Protein AF-A0AAD9DB39-F1 (afdb_monomer)

Sequence (561 aa):
MDPPPTEVAAPPEQRRRRRGGASSVELTLIFTFLFVILSLLKLEPLARNSVEVDNNKKSSIDLPQTNQLDSDIVTASASCIDVIESMKPSSRIMWPQGAQQTPEAISEIVKSMVKGDYVEVDSGNDCNQVGSASLAAAIIQRTVQKDALCNPQKRAIWLVLENEVCMNEVRKRFGENNFAILDETNPAAAMDKEDVDVPIFLLKGMKKTSLADSKIRDIADVSPHMRAMEVFFTDATNNSFISHFCGTCPFESTSFDCNARVEYLKKSYATSDKEAVKDLLSKGFCVHPQFNLHQHDRKNSTDGSGTLFQKNDTRVRVPKVFRKQEIVPIIDPKVTKSWEQLNEWHSETVRKYFGHVGTNPYQTYRYIEAVQHIIQHKQQQEQNEVRVNVCETGFNGGHSAMLFLSFLDLENGIKVYYYGWDLKEVGSSLPTAEKMEEKFGDHFHIVWGDSKETLKNARETMNGQTCDLIVVDGEHTRNGVVNDLQNLLKVAEKGAIVFGDDCAPYKRTVPKSEEMLDGWNSFVKTGDLVSVAMYRNPDLGSPGFVEGIVPESNGEYTLGL

Radius of gyration: 35.25 Å; Cα contacts (8 Å, |Δi|>4): 687; chains: 1; bounding box: 92×78×102 Å

Nearest PDB structures (foldseek):
  5k0g-assembly2_B  TM=6.017E-01  e=1.584E-06  Rattus norvegicus
  3sso-assembly1_D  TM=5.718E-01  e=7.472E-06  Micromonospora griseorubida
  8iaa-assembly1_B  TM=5.226E-01  e=3.750E-06  Saccharopolyspora spinosa
  8ia9-assembly1_A-2  TM=5.273E-01  e=5.606E-06  Saccharopolyspora spinosa
  8ia9-assembly1_B-2  TM=5.416E-01  e=1.253E-05  Saccharopolyspora spinosa

Secondary structure (DSSP, 8-state):
-PPPPPPPPPPPP--PPPP--THHHHHHHHHHHHHHHHHH---------------------PPPPP---SSHHHHHHHHHHHHHHT----TT----TT----HHHHHHHHHHHEETTEE-----S-HHHHHHHHHHHHHHHHHHHHSTTT-SS---EEEEES-HHHHHHHHHHHHHTT--EE-TT-STTTTT-TT-SS-EEEEES--GGG--HHHHHHHHT--TTTHHHHTTS-SSTTTTGGGGB-TTSBSTTSSSBHHHHHHHHHHHH---HHHHHHHHHHTT-SB-GGG-HHHHGGGG---TT--S-EEETTEEE--HHHIIIIIGGGS-HHHHHHHHHHHHHHHHH-------GGG-HHHHHHHHHHHHHHHHHHHHTT-SSEEEEEEEE--TTSHHHHHHHTT-BGGGTEEEEEEEEE-S-STTHHHHHHHHHHHHGGGEEEEES-HHHHGGGHHHHTTT--EEEEEE-S--SHHHHHHHHHHHGGGEEEEEEEEETT-S--TTTSTTHHHHHHHHHHHHHHTSSEEEEEEE-TTSSS-EEEEEE--S-SS------

InterPro domains:
  IPR029063 S-adenosyl-L-methionine-dependent methyltransferase superfamily [G3DSA:3.40.50.150] (348-536)

Solvent-accessible surface area (backbone atoms only — not comparable to full-atom values): 33456 Å² total; per-residue (Å²): 135,82,81,84,84,83,84,82,81,82,83,85,84,85,82,80,81,80,87,79,77,85,64,66,62,58,53,53,50,53,54,53,53,53,52,52,53,57,67,70,57,79,75,83,83,84,89,88,81,92,86,81,89,86,84,89,82,92,77,91,80,86,84,81,83,92,85,86,86,75,68,72,72,55,56,67,58,49,59,64,48,53,60,62,73,66,65,69,89,59,97,82,68,85,72,72,94,82,70,94,65,55,73,66,56,52,49,54,50,48,62,72,23,52,59,90,78,35,48,57,70,90,66,72,97,56,35,68,59,51,26,52,51,54,50,51,51,52,51,53,51,55,53,46,56,68,36,79,88,74,41,91,70,92,67,60,43,49,40,63,37,69,43,71,71,32,47,50,43,32,49,50,54,35,52,77,67,75,46,56,74,46,61,81,90,53,67,73,80,57,73,77,47,92,86,64,90,55,56,31,37,61,43,79,59,69,59,81,93,75,58,53,78,66,53,57,46,58,62,71,61,76,42,85,80,51,63,83,67,49,87,78,69,85,85,74,66,99,61,57,72,60,73,46,56,23,46,82,36,55,38,80,84,45,96,45,28,26,45,58,49,31,53,47,37,25,72,76,64,74,38,52,72,67,54,32,49,48,54,37,48,75,72,67,37,35,55,42,70,88,77,48,62,82,67,64,79,59,81,79,66,85,66,90,75,64,82,63,74,55,74,58,93,60,37,42,40,70,42,72,64,48,39,61,71,59,42,50,79,66,50,57,67,54,38,56,54,40,47,54,53,48,51,53,53,48,68,77,63,69,41,65,67,79,86,54,51,85,81,36,52,62,61,42,45,52,54,51,52,52,52,52,49,52,47,53,55,39,46,73,70,71,40,86,56,33,78,43,32,36,34,34,33,40,44,49,62,37,55,61,61,42,44,57,51,42,62,47,34,71,93,78,31,27,44,39,32,42,42,31,30,24,71,65,78,40,62,26,23,58,67,45,48,54,53,40,36,72,74,48,40,96,32,45,43,76,46,81,36,57,58,87,62,54,39,79,45,45,46,67,78,47,74,70,51,53,24,46,32,38,38,45,51,51,56,48,42,33,67,43,35,39,49,50,51,64,40,51,60,75,35,40,35,69,58,16,40,35,35,34,53,41,27,20,88,39,84,86,65,36,79,46,14,51,32,24,35,52,22,53,49,53,37,43,72,73,58,67,25,46,77,72,45,36,35,38,30,94,90,52,68,56,31,18,30,31,37,29,31,30,56,82,58,100,62,79,83,72,77,82,121

Foldseek 3Di:
DDDDDDDDDDDDDDDDDDDDDPPPVVVVVVVVVVVVVVVVPDDDDDDDDDDDDDDDDDDDDDDDDDDDDPPPVVVLVVVLVVVLVPDDDDPPDDDDPPDPDDSVRLVVQLVVQDDPQEGEDDDPDDLLVVLVNVVVNVVSVLVQCVPPSNDVDAGAYEYEDADPVSVVSNVVSCVVVVAAEDEPPDPPVPVPPPPHRHYYYYHYRDDPVRDDVVVVVVSVPPDPVCVVPPVVDDDDDLPPLLVQAQQQCDWQPDPHGLVNQLVVCCVLVVDDSSVSSVVCVVVVTRGDVVVVVVVVVPPPDPPPPDPDWDRDRQETEHDPCCLVPPQVVPQDPLLVVLVVVLVVLCVVQVFDFDDACVVVSVSLSVLVVLLVSQQSSVVVVVPQAREAEEEEEDCGSVSSVSSQCSQDDVVSRYAAAYEYEYQCPTSNRVSNLVVCCVVPPRRYHYDHDQCLPVLQCVCVSVVNAAHLEYEYPHDLALVSLLSNCVSNLVRHDAFRKYKYWLCDPDCPQDHNSVRNVVSVVVCCVVVQKPWDGWYAYPPDSRRTMTMITGHNDPDDPPPPD

Mean predicted aligned error: 19.61 Å

Structure (mmCIF, N/CA/C/O backbone):
data_AF-A0AAD9DB39-F1
#
_entry.id   AF-A0AAD9DB39-F1
#
loop_
_atom_site.group_PDB
_atom_site.id
_atom_site.type_symbol
_atom_site.label_atom_id
_atom_site.label_alt_id
_atom_site.label_comp_id
_atom_site.label_asym_id
_atom_site.label_entity_id
_atom_site.label_seq_id
_atom_site.pdbx_PDB_ins_code
_atom_site.Cartn_x
_atom_site.Cartn_y
_atom_site.Cartn_z
_atom_site.occupancy
_atom_site.B_iso_or_equiv
_atom_site.auth_seq_id
_atom_site.auth_comp_id
_atom_site.auth_asym_id
_atom_site.auth_atom_id
_atom_site.pdbx_PDB_model_num
ATOM 1 N N . MET A 1 1 ? 47.775 44.171 45.121 1.00 50.00 1 MET A N 1
ATOM 2 C CA . MET A 1 1 ? 47.700 43.030 46.053 1.00 50.00 1 MET A CA 1
ATOM 3 C C . MET A 1 1 ? 47.135 41.889 45.246 1.00 50.00 1 MET A C 1
ATOM 5 O O . MET A 1 1 ? 45.969 41.955 44.879 1.00 50.00 1 MET A O 1
ATOM 9 N N . ASP A 1 2 ? 47.993 40.952 44.863 1.00 47.84 2 ASP A N 1
ATOM 10 C CA . ASP A 1 2 ? 47.603 39.817 44.030 1.00 47.84 2 ASP A CA 1
ATOM 11 C C . ASP A 1 2 ? 46.766 38.820 44.846 1.00 47.84 2 ASP A C 1
ATOM 13 O O . ASP A 1 2 ? 47.039 38.634 46.039 1.00 47.84 2 ASP A O 1
ATOM 17 N N . PRO A 1 3 ? 45.725 38.211 44.252 1.00 62.72 3 PRO A N 1
ATOM 18 C CA . PRO A 1 3 ? 44.887 37.246 44.946 1.00 62.72 3 PRO A CA 1
ATOM 19 C C . PRO A 1 3 ? 45.647 35.932 45.212 1.00 62.72 3 PRO A C 1
ATOM 21 O O . PRO A 1 3 ? 46.508 35.542 44.419 1.00 62.72 3 PRO A O 1
ATOM 24 N N . PRO A 1 4 ? 45.336 35.239 46.323 1.00 61.50 4 PRO A N 1
ATOM 25 C CA . PRO A 1 4 ? 46.019 34.011 46.706 1.00 61.50 4 PRO A CA 1
ATOM 26 C C . PRO A 1 4 ? 45.684 32.850 45.751 1.00 61.50 4 PRO A C 1
ATOM 28 O O . PRO A 1 4 ? 44.607 32.836 45.149 1.00 61.50 4 PRO A O 1
ATOM 31 N N . PRO A 1 5 ? 46.592 31.868 45.612 1.00 58.91 5 PRO A N 1
ATOM 32 C CA . PRO A 1 5 ? 46.453 30.782 44.654 1.00 58.91 5 PRO A CA 1
ATOM 33 C C . PRO A 1 5 ? 45.401 29.758 45.093 1.00 58.91 5 PRO A C 1
ATOM 35 O O . PRO A 1 5 ? 45.331 29.361 46.255 1.00 58.91 5 PRO A O 1
ATOM 38 N N . THR A 1 6 ? 44.603 29.321 44.121 1.00 64.56 6 THR A N 1
ATOM 39 C CA . THR A 1 6 ? 43.527 28.339 44.263 1.00 64.56 6 THR A CA 1
ATOM 40 C C . THR A 1 6 ? 44.079 26.937 44.532 1.00 64.56 6 THR A C 1
ATOM 42 O O . THR A 1 6 ? 44.935 26.436 43.804 1.00 64.56 6 THR A O 1
ATOM 45 N N . GLU A 1 7 ? 43.555 26.303 45.577 1.00 59.66 7 GLU A N 1
ATOM 46 C CA . GLU A 1 7 ? 43.880 24.952 46.032 1.00 59.66 7 GLU A CA 1
ATOM 47 C C . GLU A 1 7 ? 43.342 23.896 45.042 1.00 59.66 7 GLU A C 1
ATOM 49 O O . GLU A 1 7 ? 42.161 23.896 44.687 1.00 59.66 7 GLU A O 1
ATOM 54 N N . VAL A 1 8 ? 44.213 23.005 44.557 1.00 60.16 8 VAL A N 1
ATOM 55 C CA . VAL A 1 8 ? 43.865 21.929 43.614 1.00 60.16 8 VAL A CA 1
ATOM 56 C C . VAL A 1 8 ? 43.355 20.717 44.396 1.00 60.16 8 VAL A C 1
ATOM 58 O O . VAL A 1 8 ? 44.085 20.134 45.195 1.00 60.16 8 VAL A O 1
ATOM 61 N N . ALA A 1 9 ? 42.103 20.325 44.150 1.00 60.00 9 ALA A N 1
ATOM 62 C CA . ALA A 1 9 ? 41.470 19.167 44.775 1.00 60.00 9 ALA A CA 1
ATOM 63 C C . ALA A 1 9 ? 42.093 17.834 44.312 1.00 60.00 9 ALA A C 1
ATOM 65 O O . ALA A 1 9 ? 42.340 17.619 43.124 1.00 60.00 9 ALA A O 1
ATOM 66 N N . ALA A 1 10 ? 42.315 16.923 45.264 1.00 62.84 10 ALA A N 1
ATOM 67 C CA . ALA A 1 10 ? 42.833 15.577 45.027 1.00 62.84 10 ALA A CA 1
ATOM 68 C C . ALA A 1 10 ? 41.804 14.663 44.315 1.00 62.84 10 ALA A C 1
ATOM 70 O O . ALA A 1 10 ? 40.597 14.819 44.519 1.00 62.84 10 ALA A O 1
ATOM 71 N N . PRO A 1 11 ? 42.253 13.687 43.501 1.00 58.84 11 PRO A N 1
ATOM 72 C CA . PRO A 1 11 ? 41.365 12.804 42.747 1.00 58.84 11 PRO A CA 1
ATOM 73 C C . PRO A 1 11 ? 40.706 11.726 43.634 1.00 58.84 11 PRO A C 1
ATOM 75 O O . PRO A 1 11 ? 41.277 11.326 44.651 1.00 58.84 11 PRO A O 1
ATOM 78 N N . PRO A 1 12 ? 39.517 11.221 43.249 1.00 54.69 12 PRO A N 1
ATOM 79 C CA . PRO A 1 12 ? 38.734 10.314 44.078 1.00 54.69 12 PRO A CA 1
ATOM 80 C C . PRO A 1 12 ? 39.290 8.883 44.121 1.00 54.69 12 PRO A C 1
ATOM 82 O O . PRO A 1 12 ? 39.853 8.355 43.161 1.00 54.69 12 PRO A O 1
ATOM 85 N N . GLU A 1 13 ? 39.062 8.248 45.268 1.00 51.34 13 GLU A N 1
ATOM 86 C CA . GLU A 1 13 ? 39.543 6.927 45.666 1.00 51.34 13 GLU A CA 1
ATOM 87 C C . GLU A 1 13 ? 38.902 5.782 44.846 1.00 51.34 13 GLU A C 1
ATOM 89 O O . GLU A 1 13 ? 37.679 5.684 44.703 1.00 51.34 13 GLU A O 1
ATOM 94 N N . GLN A 1 14 ? 39.727 4.877 44.306 1.00 49.78 14 GLN A N 1
ATOM 95 C CA . GLN A 1 14 ? 39.273 3.726 43.518 1.00 49.78 14 GLN A CA 1
ATOM 96 C C . GLN A 1 14 ? 38.581 2.664 44.393 1.00 49.78 14 GLN A C 1
ATOM 98 O O . GLN A 1 14 ? 39.211 1.967 45.192 1.00 49.78 14 GLN A O 1
ATOM 103 N N . ARG A 1 15 ? 37.274 2.458 44.179 1.00 47.66 15 ARG A N 1
ATOM 104 C CA . ARG A 1 15 ? 36.501 1.364 44.794 1.00 47.66 15 ARG A CA 1
ATOM 105 C C . ARG A 1 15 ? 36.958 -0.011 44.283 1.00 47.66 15 ARG A C 1
ATOM 107 O O . ARG A 1 15 ? 36.727 -0.375 43.130 1.00 47.66 15 ARG A O 1
ATOM 114 N N . ARG A 1 16 ? 37.523 -0.824 45.183 1.00 45.09 16 ARG A N 1
ATOM 115 C CA . ARG A 1 16 ? 37.799 -2.259 44.980 1.00 45.09 16 ARG A CA 1
ATOM 116 C C . ARG A 1 16 ? 36.500 -3.048 44.745 1.00 45.09 16 ARG A C 1
ATOM 118 O O . ARG A 1 16 ? 35.658 -3.147 45.635 1.00 45.09 16 ARG A O 1
ATOM 125 N N . ARG A 1 17 ? 36.368 -3.676 43.569 1.00 46.78 17 ARG A N 1
ATOM 126 C CA . ARG A 1 17 ? 35.319 -4.668 43.263 1.00 46.78 17 ARG A CA 1
ATOM 127 C C . ARG A 1 17 ? 35.578 -5.975 44.024 1.00 46.78 17 ARG A C 1
ATOM 129 O O . ARG A 1 17 ? 36.595 -6.630 43.806 1.00 46.78 17 ARG A O 1
ATOM 136 N N . ARG A 1 18 ? 34.637 -6.376 44.885 1.00 45.59 18 ARG A N 1
ATOM 137 C CA . ARG A 1 18 ? 34.567 -7.727 45.468 1.00 45.59 18 ARG A CA 1
ATOM 138 C C . ARG A 1 18 ? 34.067 -8.714 44.403 1.00 45.59 18 ARG A C 1
ATOM 140 O O . ARG A 1 18 ? 33.019 -8.489 43.808 1.00 45.59 18 ARG A O 1
ATOM 147 N N . ARG A 1 19 ? 34.813 -9.801 44.174 1.00 47.91 19 ARG A N 1
ATOM 148 C CA . ARG A 1 19 ? 34.377 -10.971 43.390 1.00 47.91 19 ARG A CA 1
ATOM 149 C C . ARG A 1 19 ? 33.384 -11.784 44.225 1.00 47.91 19 ARG A C 1
ATOM 151 O O . ARG A 1 19 ? 33.750 -12.259 45.295 1.00 47.91 19 ARG A O 1
ATOM 158 N N . GLY A 1 20 ? 32.152 -11.925 43.740 1.00 42.44 20 GLY A N 1
ATOM 159 C CA . GLY A 1 20 ? 31.115 -12.770 44.329 1.00 42.44 20 GLY A CA 1
ATOM 160 C C . GLY A 1 20 ? 30.887 -14.040 43.507 1.00 42.44 20 GLY A C 1
ATOM 161 O O . GLY A 1 20 ? 30.518 -13.949 42.344 1.00 42.44 20 GLY A O 1
ATOM 162 N N . GLY A 1 21 ? 31.168 -15.181 44.145 1.00 46.84 21 GLY A N 1
ATOM 163 C CA . GLY A 1 21 ? 30.411 -16.444 44.165 1.00 46.84 21 GLY A CA 1
ATOM 164 C C . GLY A 1 21 ? 29.757 -17.003 42.897 1.00 46.84 21 GLY A C 1
ATOM 165 O O . GLY A 1 21 ? 28.804 -16.446 42.369 1.00 46.84 21 GLY A O 1
ATOM 166 N N . ALA A 1 22 ? 30.179 -18.213 42.532 1.00 53.47 22 ALA A N 1
ATOM 167 C CA . ALA A 1 22 ? 29.712 -19.058 41.434 1.00 53.47 22 ALA A CA 1
ATOM 168 C C . ALA A 1 22 ? 28.274 -19.639 41.560 1.00 53.47 22 ALA A C 1
ATOM 170 O O . ALA A 1 22 ? 28.001 -20.677 40.969 1.00 53.47 22 ALA A O 1
ATOM 171 N N . SER A 1 23 ? 27.333 -19.010 42.279 1.00 60.28 23 SER A N 1
ATOM 172 C CA . SER A 1 23 ? 25.986 -19.589 42.493 1.00 60.28 23 SER A CA 1
ATOM 173 C C . SER A 1 23 ? 24.961 -19.286 41.389 1.00 60.28 23 SER A C 1
ATOM 175 O O . SER A 1 23 ? 23.935 -19.954 41.300 1.00 60.28 23 SER A O 1
ATOM 177 N N . SER A 1 24 ? 25.214 -18.297 40.524 1.00 57.72 24 SER A N 1
ATOM 178 C CA . SER A 1 24 ? 24.236 -17.884 39.499 1.00 57.72 24 SER A CA 1
ATOM 179 C C . SER A 1 24 ? 24.201 -18.823 38.280 1.00 57.72 24 SER A C 1
ATOM 181 O O . SER A 1 24 ? 23.168 -18.996 37.629 1.00 57.72 24 SER A O 1
ATOM 183 N N . VAL A 1 25 ? 25.326 -19.481 37.985 1.00 69.62 25 VAL A N 1
ATOM 184 C CA . VAL A 1 25 ? 25.448 -20.374 36.821 1.00 69.62 25 VAL A CA 1
ATOM 185 C C . VAL A 1 25 ? 24.754 -21.715 37.077 1.00 69.62 25 VAL A C 1
ATOM 187 O O . VAL A 1 25 ? 24.059 -22.215 36.195 1.00 69.62 25 VAL A O 1
ATOM 190 N N . GLU A 1 26 ? 24.851 -22.256 38.296 1.00 72.50 26 GLU A N 1
ATOM 191 C CA . GLU A 1 26 ? 24.132 -23.482 38.678 1.00 72.50 26 GLU A CA 1
ATOM 192 C C . GLU A 1 26 ? 22.612 -23.291 38.663 1.00 72.50 26 GLU A C 1
ATOM 194 O O . GLU A 1 26 ? 21.893 -24.144 38.145 1.00 72.50 26 GLU A O 1
ATOM 199 N N . LEU A 1 27 ? 22.111 -22.147 39.144 1.00 71.19 27 LEU A N 1
ATOM 200 C CA . LEU A 1 27 ? 20.672 -21.876 39.155 1.00 71.19 27 LEU A CA 1
ATOM 201 C C . LEU A 1 27 ? 20.104 -21.771 37.729 1.00 71.19 27 LEU A C 1
ATOM 203 O O . LEU A 1 27 ? 19.034 -22.304 37.439 1.00 71.19 27 LEU A O 1
ATOM 207 N N . THR A 1 28 ? 20.854 -21.146 36.819 1.00 77.00 28 THR A N 1
ATOM 208 C CA . THR A 1 28 ? 20.450 -20.995 35.413 1.00 77.00 28 THR A CA 1
ATOM 209 C C . THR A 1 28 ? 20.397 -22.350 34.696 1.00 77.00 28 THR A C 1
ATOM 211 O O . THR A 1 28 ? 19.456 -22.623 33.948 1.00 77.00 28 THR A O 1
ATOM 214 N N . LEU A 1 29 ? 21.353 -23.245 34.967 1.00 80.12 29 LEU A N 1
ATOM 215 C CA . LEU A 1 29 ? 21.368 -24.593 34.391 1.00 80.12 29 LEU A CA 1
ATOM 216 C C . LEU A 1 29 ? 20.194 -25.453 34.878 1.00 80.12 29 LEU A C 1
ATOM 218 O O . LEU A 1 29 ? 19.573 -26.133 34.063 1.00 80.12 29 LEU A O 1
ATOM 222 N N . ILE A 1 30 ? 19.835 -25.372 36.163 1.00 82.56 30 ILE A N 1
ATOM 223 C CA . ILE A 1 30 ? 18.693 -26.113 36.726 1.00 82.56 30 ILE A CA 1
ATOM 224 C C . ILE A 1 30 ? 17.370 -25.658 36.092 1.00 82.56 30 ILE A C 1
ATOM 226 O O . ILE A 1 30 ? 16.566 -26.498 35.684 1.00 82.56 30 ILE A O 1
ATOM 230 N N . PHE A 1 31 ? 17.156 -24.345 35.939 1.00 79.94 31 PHE A N 1
ATOM 231 C CA . PHE A 1 31 ? 15.951 -23.818 35.287 1.00 79.94 31 PHE A CA 1
ATOM 232 C C . PHE A 1 31 ? 15.850 -24.233 33.817 1.00 79.94 31 PHE A C 1
ATOM 234 O O . PHE A 1 31 ? 14.774 -24.618 33.358 1.00 79.94 31 PHE A O 1
ATOM 241 N N . THR A 1 32 ? 16.972 -24.223 33.097 1.00 79.81 32 THR A N 1
ATOM 242 C CA . THR A 1 32 ? 17.003 -24.632 31.686 1.00 79.81 32 THR A CA 1
ATOM 243 C C . THR A 1 32 ? 16.662 -26.121 31.544 1.00 79.81 32 THR A C 1
ATOM 245 O O . THR A 1 32 ? 15.875 -26.498 30.677 1.00 79.81 32 THR A O 1
ATOM 248 N N . PHE A 1 33 ? 17.178 -26.973 32.436 1.00 84.06 33 PHE A N 1
ATOM 249 C CA . PHE A 1 33 ? 16.904 -28.413 32.409 1.00 84.06 33 PHE A CA 1
ATOM 250 C C . PHE A 1 33 ? 15.436 -28.739 32.730 1.00 84.06 33 PHE A C 1
ATOM 252 O O . PHE A 1 33 ? 14.827 -29.576 32.063 1.00 84.06 33 PHE A O 1
ATOM 259 N N . LEU A 1 34 ? 14.837 -28.043 33.705 1.00 76.62 34 LEU A N 1
ATOM 260 C CA . LEU A 1 34 ? 13.419 -28.203 34.051 1.00 76.62 34 LEU A CA 1
ATOM 261 C C . LEU A 1 34 ? 12.491 -27.764 32.913 1.00 76.62 34 LEU A C 1
ATOM 263 O O . LEU A 1 34 ? 11.499 -28.438 32.640 1.00 76.62 34 LEU A O 1
ATOM 267 N N . PHE A 1 35 ? 12.830 -26.680 32.211 1.00 73.75 35 PHE A N 1
ATOM 268 C CA . PHE A 1 35 ? 12.040 -26.189 31.082 1.00 73.75 35 PHE A CA 1
ATOM 269 C C . PHE A 1 35 ? 12.048 -27.169 29.897 1.00 73.75 35 PHE A C 1
ATOM 271 O O . PHE A 1 35 ? 11.014 -27.398 29.266 1.00 73.75 35 PHE A O 1
ATOM 278 N N . VAL A 1 36 ? 13.189 -27.816 29.634 1.00 77.31 36 VAL A N 1
ATOM 279 C CA . VAL A 1 36 ? 13.306 -28.856 28.597 1.00 77.31 36 VAL A CA 1
ATOM 280 C C . VAL A 1 36 ? 12.501 -30.105 28.969 1.00 77.31 36 VAL A C 1
ATOM 282 O O . VAL A 1 36 ? 11.785 -30.633 28.122 1.00 77.31 36 VAL A O 1
ATOM 285 N N . ILE A 1 37 ? 12.539 -30.550 30.230 1.00 75.00 37 ILE A N 1
ATOM 286 C CA . ILE A 1 37 ? 11.747 -31.705 30.689 1.00 75.00 37 ILE A CA 1
ATOM 287 C C . ILE A 1 37 ? 10.242 -31.421 30.576 1.00 75.00 37 ILE A C 1
ATOM 289 O O . ILE A 1 37 ? 9.501 -32.259 30.065 1.00 75.00 37 ILE A O 1
ATOM 293 N N . LEU A 1 38 ? 9.789 -30.231 30.980 1.00 65.00 38 LEU A N 1
ATOM 294 C CA . LEU A 1 38 ? 8.382 -29.830 30.864 1.00 65.00 38 LEU A CA 1
ATOM 295 C C . LEU A 1 38 ? 7.923 -29.701 29.406 1.00 65.00 38 LEU A C 1
ATOM 297 O O . LEU A 1 38 ? 6.784 -30.032 29.096 1.00 65.00 38 LEU A O 1
ATOM 301 N N . SER A 1 39 ? 8.815 -29.295 28.501 1.00 64.56 39 SER A N 1
ATOM 302 C CA . SER A 1 39 ? 8.521 -29.214 27.063 1.00 64.56 39 SER A CA 1
ATOM 303 C C . SER A 1 39 ? 8.452 -30.590 26.385 1.00 64.56 39 SER A C 1
ATOM 305 O O . SER A 1 39 ? 7.768 -30.750 25.376 1.00 64.56 39 SER A O 1
ATOM 307 N N . LEU A 1 40 ? 9.151 -31.592 26.929 1.00 60.25 40 LEU A N 1
ATOM 308 C CA . LEU A 1 40 ? 9.143 -32.969 26.420 1.00 60.25 40 LEU A CA 1
ATOM 309 C C . LEU A 1 40 ? 7.968 -33.797 26.960 1.00 60.25 40 LEU A C 1
ATOM 311 O O . LEU A 1 40 ? 7.537 -34.749 26.310 1.00 60.25 40 LEU A O 1
ATOM 315 N N . LEU A 1 41 ? 7.407 -33.420 28.109 1.00 60.38 41 LEU A N 1
ATOM 316 C CA . LEU A 1 41 ? 6.207 -34.027 28.679 1.00 60.38 41 LEU A CA 1
ATOM 317 C C . LEU A 1 41 ? 4.947 -33.383 28.076 1.00 60.38 41 LEU A C 1
ATOM 319 O O . LEU A 1 41 ? 4.221 -32.654 28.748 1.00 60.38 41 LEU A O 1
ATOM 323 N N . LYS A 1 42 ? 4.675 -33.656 26.792 1.00 43.31 42 LYS A N 1
ATOM 324 C CA . LYS A 1 42 ? 3.380 -33.348 26.161 1.00 43.31 42 LYS A CA 1
ATOM 325 C C . LYS A 1 42 ? 2.255 -34.074 26.908 1.00 43.31 42 LYS A C 1
ATOM 327 O O . LYS A 1 42 ? 2.009 -35.253 26.670 1.00 43.31 42 LYS A O 1
ATOM 332 N N . LEU A 1 43 ? 1.567 -33.362 27.794 1.00 39.34 43 LEU A N 1
ATOM 333 C CA . LEU A 1 43 ? 0.275 -33.767 28.336 1.00 39.34 43 LEU A CA 1
ATOM 334 C C . LEU A 1 43 ? -0.821 -33.080 27.516 1.00 39.34 43 LEU A C 1
ATOM 336 O O . LEU A 1 43 ? -1.027 -31.873 27.619 1.00 39.34 43 LEU A O 1
ATOM 340 N N . GLU A 1 44 ? -1.503 -33.857 26.680 1.00 45.09 44 GLU A N 1
ATOM 341 C CA . GLU A 1 44 ? -2.814 -33.488 26.140 1.00 45.09 44 GLU A CA 1
ATOM 342 C C . GLU A 1 44 ? -3.855 -33.442 27.269 1.00 45.09 44 GLU A C 1
ATOM 344 O O . GLU A 1 44 ? -3.784 -34.246 28.204 1.00 45.09 44 GLU A O 1
ATOM 349 N N . PRO A 1 45 ? -4.904 -32.617 27.126 1.00 39.12 45 PRO A N 1
ATOM 350 C CA . PRO A 1 45 ? -6.198 -32.973 27.673 1.00 39.12 45 PRO A CA 1
ATOM 351 C C . PRO A 1 45 ? -7.259 -33.178 26.585 1.00 39.12 45 PRO A C 1
ATOM 353 O O . PRO A 1 45 ? -7.492 -32.351 25.704 1.00 39.12 45 PRO A O 1
ATOM 356 N N . LEU A 1 46 ? -7.924 -34.320 26.746 1.00 31.59 46 LEU A N 1
ATOM 357 C CA . LEU A 1 46 ? -9.139 -34.809 26.108 1.00 31.59 46 LEU A CA 1
ATOM 358 C C . LEU A 1 46 ? -10.366 -33.886 26.296 1.00 31.59 46 LEU A C 1
ATOM 360 O O . LEU A 1 46 ? -10.701 -33.503 27.410 1.00 31.59 46 LEU A O 1
ATOM 364 N N . ALA A 1 47 ? -11.047 -33.635 25.173 1.00 31.67 47 ALA A N 1
ATOM 365 C CA . ALA A 1 47 ? -12.486 -33.742 24.857 1.00 31.67 47 ALA A CA 1
ATOM 366 C C . ALA A 1 47 ? -13.633 -33.452 25.872 1.00 31.67 47 ALA A C 1
ATOM 368 O O . ALA A 1 47 ? -13.703 -34.055 26.941 1.00 31.67 47 ALA A O 1
ATOM 369 N N . ARG A 1 48 ? -14.658 -32.740 25.335 1.00 31.89 48 ARG A N 1
ATOM 370 C CA . ARG A 1 48 ? -16.155 -32.897 25.395 1.00 31.89 48 ARG A CA 1
ATOM 371 C C . ARG A 1 48 ? -16.881 -31.596 25.799 1.00 31.89 48 ARG A C 1
ATOM 373 O O . ARG A 1 48 ? -16.481 -30.954 26.757 1.00 31.89 48 ARG A O 1
ATOM 380 N N . ASN A 1 49 ? -17.865 -31.079 25.046 1.00 29.55 49 ASN A N 1
ATOM 381 C CA . ASN A 1 49 ? -19.267 -31.528 24.834 1.00 29.55 49 ASN A CA 1
ATOM 382 C C . ASN A 1 49 ? -19.795 -30.897 23.512 1.00 29.55 49 ASN A C 1
ATOM 384 O O . ASN A 1 49 ? -19.448 -29.755 23.238 1.00 29.55 49 ASN A O 1
ATOM 388 N N . SER A 1 50 ? -20.467 -31.561 22.559 1.00 30.92 50 SER A N 1
ATOM 389 C CA . SER A 1 50 ? -21.840 -32.117 22.510 1.00 30.92 50 SER A CA 1
ATOM 390 C C . SER A 1 50 ? -22.980 -31.146 22.866 1.00 30.92 50 SER A C 1
ATOM 392 O O . SER A 1 50 ? -23.296 -31.022 24.045 1.00 30.92 50 SER A O 1
ATOM 394 N N . VAL A 1 51 ? -23.654 -30.574 21.856 1.00 28.86 51 VAL A N 1
ATOM 395 C CA . VAL A 1 51 ? -25.118 -30.355 21.824 1.00 28.86 51 VAL A CA 1
ATOM 396 C C . VAL A 1 51 ? -25.589 -30.476 20.368 1.00 28.86 51 VAL A C 1
ATOM 398 O O . VAL A 1 51 ? -25.000 -29.899 19.459 1.00 28.86 51 VAL A O 1
ATOM 401 N N . GLU A 1 52 ? -26.626 -31.281 20.189 1.00 32.50 52 GLU A N 1
ATOM 402 C CA . GLU A 1 52 ? -27.347 -31.619 18.964 1.00 32.50 52 GLU A CA 1
ATOM 403 C C . GLU A 1 52 ? -28.723 -30.904 18.995 1.00 32.50 52 GLU A C 1
ATOM 405 O O . GLU A 1 52 ? -29.164 -30.516 20.080 1.00 32.50 52 GLU A O 1
ATOM 410 N N . VAL A 1 53 ? -29.426 -30.859 17.848 1.00 30.86 53 VAL A N 1
ATOM 411 C CA . VAL A 1 53 ? -30.864 -30.510 17.655 1.00 30.86 53 VAL A CA 1
ATOM 412 C C . VAL A 1 53 ? -31.141 -28.983 17.535 1.00 30.86 53 VAL A C 1
ATOM 414 O O . VAL A 1 53 ? -30.727 -28.210 18.386 1.00 30.86 53 VAL A O 1
ATOM 417 N N . ASP A 1 54 ? -31.758 -28.424 16.478 1.00 30.89 54 ASP A N 1
ATOM 418 C CA . ASP A 1 54 ? -33.053 -28.799 15.889 1.00 30.89 54 ASP A CA 1
ATOM 419 C C . ASP A 1 54 ? -33.289 -28.298 14.441 1.00 30.89 54 ASP A C 1
ATOM 421 O O . ASP A 1 54 ? -32.725 -27.302 13.986 1.00 30.89 54 ASP A O 1
ATOM 425 N N . ASN A 1 55 ? -34.191 -28.998 13.748 1.00 33.34 55 ASN A N 1
ATOM 426 C CA . ASN A 1 55 ? -34.655 -28.770 12.376 1.00 33.34 55 ASN A CA 1
ATOM 427 C C . ASN A 1 55 ? -35.874 -27.820 12.298 1.00 33.34 55 ASN A C 1
ATOM 429 O O . ASN A 1 55 ? -36.640 -27.678 13.245 1.00 33.34 55 ASN A O 1
ATOM 433 N N . ASN A 1 56 ? -36.142 -27.345 11.073 1.00 30.77 56 ASN A N 1
ATOM 434 C CA . ASN A 1 56 ? -37.417 -26.830 10.537 1.00 30.77 56 ASN A CA 1
ATOM 435 C C . ASN A 1 56 ? -37.868 -25.399 10.889 1.00 30.77 56 ASN A C 1
ATOM 437 O O . ASN A 1 56 ? -38.504 -25.158 11.912 1.00 30.77 56 ASN A O 1
ATOM 441 N N . LYS A 1 57 ? -37.821 -24.514 9.878 1.00 30.12 57 LYS A N 1
ATOM 442 C CA . LYS A 1 57 ? -38.979 -23.664 9.542 1.00 30.12 57 LYS A CA 1
ATOM 443 C C . LYS A 1 57 ? -38.975 -23.203 8.079 1.00 30.12 57 LYS A C 1
ATOM 445 O O . LYS A 1 57 ? -38.145 -22.414 7.649 1.00 30.12 57 LYS A O 1
ATOM 450 N N . LYS A 1 58 ? -39.966 -23.710 7.340 1.00 32.56 58 LYS A N 1
ATOM 451 C CA . LYS A 1 58 ? -40.518 -23.140 6.104 1.00 32.56 58 LYS A CA 1
ATOM 452 C C . LYS A 1 58 ? -41.114 -21.761 6.409 1.00 32.56 58 LYS A C 1
ATOM 454 O O . LYS A 1 58 ? -41.977 -21.672 7.280 1.00 32.56 58 LYS A O 1
ATOM 459 N N . SER A 1 59 ? -40.773 -20.750 5.619 1.00 30.62 59 SER A N 1
ATOM 460 C CA . SER A 1 59 ? -41.647 -19.596 5.391 1.00 30.62 59 SER A CA 1
ATOM 461 C C . SER A 1 59 ? -41.482 -19.096 3.959 1.00 30.62 59 SER A C 1
ATOM 463 O O . SER A 1 59 ? -40.400 -18.696 3.543 1.00 30.62 59 SER A O 1
ATOM 465 N N . SER A 1 60 ? -42.584 -19.179 3.222 1.00 30.69 60 SER A N 1
ATOM 466 C CA . SER A 1 60 ? -42.862 -18.510 1.957 1.00 30.69 60 SER A CA 1
ATOM 467 C C . SER A 1 60 ? -42.679 -16.997 2.080 1.00 30.69 60 SER A C 1
ATOM 469 O O . SER A 1 60 ? -43.188 -16.407 3.033 1.00 30.69 60 SER A O 1
ATOM 471 N N . ILE A 1 61 ? -42.004 -16.387 1.107 1.00 28.14 61 ILE A N 1
ATOM 472 C CA . ILE A 1 61 ? -41.907 -14.933 0.952 1.00 28.14 61 ILE A CA 1
ATOM 473 C C . ILE A 1 61 ? -42.499 -14.571 -0.412 1.00 28.14 61 ILE A C 1
ATOM 475 O O . ILE A 1 61 ? -42.068 -15.093 -1.441 1.00 28.14 61 ILE A O 1
ATOM 479 N N . ASP A 1 62 ? -43.516 -13.712 -0.370 1.00 29.41 62 ASP A N 1
ATOM 480 C CA . ASP A 1 62 ? -44.157 -13.066 -1.511 1.00 29.41 62 ASP A CA 1
ATOM 481 C C . ASP A 1 62 ? -43.219 -12.035 -2.161 1.00 29.41 62 ASP A C 1
ATOM 483 O O . ASP A 1 62 ? -42.529 -11.277 -1.477 1.00 29.41 62 ASP A O 1
ATOM 487 N N . LEU A 1 63 ? -43.227 -11.992 -3.494 1.00 25.36 63 LEU A N 1
ATOM 488 C CA . LEU A 1 63 ? -42.534 -10.999 -4.320 1.00 25.36 63 LEU A CA 1
ATOM 489 C C . LEU A 1 63 ? -43.378 -9.717 -4.450 1.00 25.36 63 LEU A C 1
ATOM 491 O O . LEU A 1 63 ? -44.534 -9.815 -4.874 1.00 25.36 63 LEU A O 1
ATOM 495 N N . PRO A 1 64 ? -42.824 -8.511 -4.216 1.00 30.55 64 PRO A N 1
ATOM 496 C CA . PRO A 1 64 ? -43.391 -7.281 -4.740 1.00 30.55 64 PRO A CA 1
ATOM 497 C C . PRO A 1 64 ? -42.859 -6.958 -6.143 1.00 30.55 64 PRO A C 1
ATOM 499 O O . PRO A 1 64 ? -41.734 -7.275 -6.525 1.00 30.55 64 PRO A O 1
ATOM 502 N N . GLN A 1 65 ? -43.746 -6.322 -6.900 1.00 29.84 65 GLN A N 1
ATOM 503 C CA . GLN A 1 65 ? -43.670 -5.976 -8.312 1.00 29.84 65 GLN A CA 1
ATOM 504 C C . GLN A 1 65 ? -42.548 -4.977 -8.636 1.00 29.84 65 GLN A C 1
ATOM 506 O O . GLN A 1 65 ? -42.371 -3.970 -7.958 1.00 29.84 65 GLN A O 1
ATOM 511 N N . THR A 1 66 ? -41.853 -5.227 -9.744 1.00 30.06 66 THR A N 1
ATOM 512 C CA . THR A 1 66 ? -40.916 -4.310 -10.402 1.00 30.06 66 THR A CA 1
ATOM 513 C C . THR A 1 66 ? -41.674 -3.217 -11.153 1.00 30.06 66 THR A C 1
ATOM 515 O O . THR A 1 66 ? -42.379 -3.533 -12.107 1.00 30.06 66 THR A O 1
ATOM 518 N N . ASN A 1 67 ? -41.508 -1.955 -10.754 1.00 36.56 67 ASN A N 1
ATOM 519 C CA . ASN A 1 67 ? -41.781 -0.765 -11.571 1.00 36.56 67 ASN A CA 1
ATOM 520 C C . ASN A 1 67 ? -41.013 0.433 -10.985 1.00 36.56 67 ASN A C 1
ATOM 522 O O . ASN A 1 67 ? -41.576 1.194 -10.205 1.00 36.56 67 ASN A O 1
ATOM 526 N N . GLN A 1 68 ? -39.731 0.582 -11.331 1.00 36.25 68 GLN A N 1
ATOM 527 C CA . GLN A 1 68 ? -38.983 1.846 -11.225 1.00 36.25 68 GLN A CA 1
ATOM 528 C C . GLN A 1 68 ? -37.600 1.668 -11.868 1.00 36.25 68 GLN A C 1
ATOM 530 O O . GLN A 1 68 ? -36.665 1.214 -11.219 1.00 36.25 68 GLN A O 1
ATOM 535 N N . LEU A 1 69 ? -37.482 1.953 -13.169 1.00 32.78 69 LEU A N 1
ATOM 536 C CA . LEU A 1 69 ? -36.175 2.026 -13.845 1.00 32.78 69 LEU A CA 1
ATOM 537 C C . LEU A 1 69 ? -36.130 2.998 -15.043 1.00 32.78 69 LEU A C 1
ATOM 539 O O . LEU A 1 69 ? -35.153 3.001 -15.779 1.00 32.78 69 LEU A O 1
ATOM 543 N N . ASP A 1 70 ? -37.136 3.867 -15.206 1.00 33.34 70 ASP A N 1
ATOM 544 C CA . ASP A 1 70 ? -37.213 4.823 -16.330 1.00 33.34 70 ASP A CA 1
ATOM 545 C C . ASP A 1 70 ? -36.928 6.295 -15.944 1.00 33.34 70 ASP A C 1
ATOM 547 O O . ASP A 1 70 ? -37.036 7.181 -16.789 1.00 33.34 70 ASP A O 1
ATOM 551 N N . SER A 1 71 ? -36.555 6.610 -14.695 1.00 35.75 71 SER A N 1
ATOM 552 C CA . SER A 1 71 ? -36.403 8.015 -14.259 1.00 35.75 71 SER A CA 1
ATOM 553 C C . SER A 1 71 ? -35.072 8.671 -14.628 1.00 35.75 71 SER A C 1
ATOM 555 O O . SER A 1 71 ? -35.030 9.887 -14.795 1.00 35.75 71 SER A O 1
ATOM 557 N N . ASP A 1 72 ? -33.991 7.909 -14.800 1.00 32.44 72 ASP A N 1
ATOM 558 C CA . ASP A 1 72 ? -32.645 8.505 -14.752 1.00 32.44 72 ASP A CA 1
ATOM 559 C C . ASP A 1 72 ? -32.099 8.909 -16.133 1.00 32.44 72 ASP A C 1
ATOM 561 O O . ASP A 1 72 ? -31.250 9.792 -16.238 1.00 32.44 72 ASP A O 1
ATOM 565 N N . ILE A 1 73 ? -32.657 8.357 -17.217 1.00 34.69 73 ILE A N 1
ATOM 566 C CA . ILE A 1 73 ? -32.330 8.761 -18.599 1.00 34.69 73 ILE A CA 1
ATOM 567 C C . ILE A 1 73 ? -33.032 10.081 -18.973 1.00 34.69 73 ILE A C 1
ATOM 569 O O . ILE A 1 73 ? -32.511 10.868 -19.765 1.00 34.69 73 ILE A O 1
ATOM 573 N N . VAL A 1 74 ? -34.187 10.372 -18.367 1.00 35.06 74 VAL A N 1
ATOM 574 C CA . VAL A 1 74 ? -34.963 11.592 -18.644 1.00 35.06 74 VAL A CA 1
ATOM 575 C C . VAL A 1 74 ? -34.251 12.838 -18.094 1.00 35.06 74 VAL A C 1
ATOM 577 O O . VAL A 1 74 ? -34.242 13.883 -18.747 1.00 35.06 74 VAL A O 1
ATOM 580 N N . THR A 1 75 ? -33.562 12.719 -16.957 1.00 38.22 75 THR A N 1
ATOM 581 C CA . THR A 1 75 ? -32.973 13.851 -16.222 1.00 38.22 75 THR A CA 1
ATOM 582 C C . THR A 1 75 ? -31.756 14.478 -16.917 1.00 38.22 75 THR A C 1
ATOM 584 O O . THR A 1 75 ? -31.626 15.700 -16.923 1.00 38.22 75 THR A O 1
ATOM 587 N N . ALA A 1 76 ? -30.902 13.684 -17.575 1.00 37.62 76 ALA A N 1
ATOM 588 C CA . ALA A 1 76 ? -29.746 14.206 -18.320 1.00 37.62 76 ALA A CA 1
ATOM 589 C C . ALA A 1 76 ? -30.143 14.908 -19.636 1.00 37.62 76 ALA A C 1
ATOM 591 O O . ALA A 1 76 ? -29.469 15.829 -20.089 1.00 37.62 76 ALA A O 1
ATOM 592 N N . SER A 1 77 ? -31.266 14.505 -20.243 1.00 44.25 77 SER A N 1
ATOM 593 C CA . SER A 1 77 ? -31.793 15.159 -21.449 1.00 44.25 77 SER A CA 1
ATOM 594 C C . SER A 1 77 ? -32.456 16.511 -21.150 1.00 44.25 77 SER A C 1
ATOM 596 O O . SER A 1 77 ? -32.380 17.426 -21.968 1.00 44.25 77 SER A O 1
ATOM 598 N N . ALA A 1 78 ? -33.044 16.662 -19.957 1.00 45.00 78 ALA A N 1
ATOM 599 C CA . ALA A 1 78 ? -33.698 17.894 -19.523 1.00 45.00 78 ALA A CA 1
ATOM 600 C C . ALA A 1 78 ? -32.692 19.035 -19.278 1.00 45.00 78 ALA A C 1
ATOM 602 O O . ALA A 1 78 ? -32.931 20.160 -19.710 1.00 45.00 78 ALA A O 1
ATOM 603 N N . SER A 1 79 ? -31.520 18.747 -18.694 1.00 50.69 79 SER A N 1
ATOM 604 C CA . SER A 1 79 ? -30.543 19.794 -18.356 1.00 50.69 79 SER A CA 1
ATOM 605 C C . SER A 1 79 ? -29.918 20.478 -19.576 1.00 50.69 79 SER A C 1
ATOM 607 O O . SER A 1 79 ? -29.645 21.674 -19.524 1.00 50.69 79 SER A O 1
ATOM 609 N N . CYS A 1 80 ? -29.711 19.768 -20.693 1.00 46.50 80 CYS A N 1
ATOM 610 C CA . CYS A 1 80 ? -29.199 20.397 -21.919 1.00 46.50 80 CYS A CA 1
ATOM 611 C C . CYS A 1 80 ? -30.314 21.158 -22.686 1.00 46.50 80 CYS A C 1
ATOM 613 O O . CYS A 1 80 ? -30.003 22.077 -23.444 1.00 46.50 80 CYS A O 1
ATOM 615 N N . ILE A 1 81 ? -31.602 20.842 -22.470 1.00 49.06 81 ILE A N 1
ATOM 616 C CA . ILE A 1 81 ? -32.744 21.596 -23.031 1.00 49.06 81 ILE A CA 1
ATOM 617 C C . ILE A 1 81 ? -32.911 22.945 -22.314 1.00 49.06 81 ILE A C 1
ATOM 619 O O . ILE A 1 81 ? -33.062 23.970 -22.980 1.00 49.06 81 ILE A O 1
ATOM 623 N N . ASP A 1 82 ? -32.768 22.977 -20.988 1.00 50.81 82 ASP A N 1
ATOM 624 C CA . ASP A 1 82 ? -32.851 24.212 -20.192 1.00 50.81 82 ASP A CA 1
ATOM 625 C C . ASP A 1 82 ? -31.773 25.245 -20.590 1.00 50.81 82 ASP A C 1
ATOM 627 O O . ASP A 1 82 ? -32.010 26.458 -20.602 1.00 50.81 82 ASP A O 1
ATOM 631 N N . VAL A 1 83 ? -30.585 24.778 -21.000 1.00 50.75 83 VAL A N 1
ATOM 632 C CA . VAL A 1 83 ? -29.506 25.634 -21.530 1.00 50.75 83 VAL A CA 1
ATOM 633 C C . VAL A 1 83 ? -29.917 26.304 -22.846 1.00 50.75 83 VAL A C 1
ATOM 635 O O . VAL A 1 83 ? -29.621 27.483 -23.045 1.00 50.75 83 VAL A O 1
ATOM 638 N N . ILE A 1 84 ? -30.644 25.598 -23.717 1.00 47.16 84 ILE A N 1
ATOM 639 C CA . ILE A 1 84 ? -31.143 26.136 -24.992 1.00 47.16 84 ILE A CA 1
ATOM 640 C C . ILE A 1 84 ? -32.257 27.164 -24.743 1.00 47.16 84 ILE A C 1
ATOM 642 O O . ILE A 1 84 ? -32.257 28.229 -25.362 1.00 47.16 84 ILE A O 1
ATOM 646 N N . GLU A 1 85 ? -33.169 26.895 -23.806 1.00 47.09 85 GLU A N 1
ATOM 647 C CA . GLU A 1 85 ? -34.285 27.797 -23.481 1.00 47.09 85 GLU A CA 1
ATOM 648 C C . GLU A 1 85 ? -33.843 29.066 -22.725 1.00 47.09 85 GLU A C 1
ATOM 650 O O . GLU A 1 85 ? -34.477 30.118 -22.836 1.00 47.09 85 GLU A O 1
ATOM 655 N N . SER A 1 86 ? -32.717 29.017 -22.005 1.00 46.84 86 SER A N 1
ATOM 656 C CA . SER A 1 86 ? -32.182 30.160 -21.245 1.00 46.84 86 SER A CA 1
ATOM 657 C C . SER A 1 86 ? -31.455 31.226 -22.087 1.00 46.84 86 SER A C 1
ATOM 659 O O . SER A 1 86 ? -31.129 32.310 -21.582 1.00 46.84 86 SER A O 1
ATOM 661 N N . MET A 1 87 ? -31.227 30.980 -23.383 1.00 44.88 87 MET A N 1
ATOM 662 C CA . MET A 1 87 ? -30.564 31.927 -24.283 1.00 44.88 87 MET A CA 1
ATOM 663 C C . MET A 1 87 ? -31.469 33.123 -24.635 1.00 44.88 87 MET A C 1
ATOM 665 O O . MET A 1 87 ? -32.213 33.106 -25.614 1.00 44.88 87 MET A O 1
ATOM 669 N N . LYS A 1 88 ? -31.375 34.229 -23.881 1.00 39.44 88 LYS A N 1
ATOM 670 C CA . LYS A 1 88 ? -31.963 35.517 -24.308 1.00 39.44 88 LYS A CA 1
ATOM 671 C C . LYS A 1 88 ? -31.184 36.108 -25.497 1.00 39.44 88 LYS A C 1
ATOM 673 O O . LYS A 1 88 ? -29.955 36.007 -25.511 1.00 39.44 88 LYS A O 1
ATOM 678 N N . PRO A 1 89 ? -31.839 36.801 -26.452 1.00 34.59 89 PRO A N 1
ATOM 679 C CA . PRO A 1 89 ? -31.150 37.389 -27.597 1.00 34.59 89 PRO A CA 1
ATOM 680 C C . PRO A 1 89 ? -30.158 38.455 -27.116 1.00 34.59 89 PRO A C 1
ATOM 682 O O . PRO A 1 89 ? -30.556 39.514 -26.629 1.00 34.59 89 PRO A O 1
ATOM 685 N N . SER A 1 90 ? -28.859 38.179 -27.229 1.00 32.38 90 SER A N 1
ATOM 686 C CA . SER A 1 90 ? -27.821 39.178 -26.976 1.00 32.38 90 SER A CA 1
ATOM 687 C C . SER A 1 90 ? -27.712 40.115 -28.185 1.00 32.38 90 SER A C 1
ATOM 689 O O . SER A 1 90 ? -27.805 39.697 -29.341 1.00 32.38 90 SER A O 1
ATOM 691 N N . SER A 1 91 ? -27.508 41.406 -27.926 1.00 27.72 91 SER A N 1
ATOM 692 C CA . SER A 1 91 ? -27.546 42.515 -28.892 1.00 27.72 91 SER A CA 1
ATOM 693 C C . SER A 1 91 ? -26.418 42.535 -29.941 1.00 27.72 91 SER A C 1
ATOM 695 O O . SER A 1 91 ? -26.233 43.546 -30.616 1.00 27.72 91 SER A O 1
ATOM 697 N N . ARG A 1 92 ? -25.662 41.442 -30.110 1.00 31.64 92 ARG A N 1
ATOM 698 C CA . ARG A 1 92 ? -24.595 41.317 -31.123 1.00 31.64 92 ARG A CA 1
ATOM 699 C C . ARG A 1 92 ? -24.896 40.349 -32.266 1.00 31.64 92 ARG A C 1
ATOM 701 O O . ARG A 1 92 ? -24.109 40.301 -33.205 1.00 31.64 92 ARG A O 1
ATOM 708 N N . ILE A 1 93 ? -26.017 39.630 -32.234 1.00 36.31 93 ILE A N 1
ATOM 709 C CA . ILE A 1 93 ? -26.438 38.770 -33.348 1.00 36.31 93 ILE A CA 1
ATOM 710 C C . ILE A 1 93 ? -27.528 39.509 -34.130 1.00 36.31 93 ILE A C 1
ATOM 712 O O . ILE A 1 93 ? -28.686 39.560 -33.715 1.00 36.31 93 ILE A O 1
ATOM 716 N N . MET A 1 94 ? -27.155 40.133 -35.250 1.00 29.81 94 MET A N 1
ATOM 717 C CA . MET A 1 94 ? -28.128 40.701 -36.185 1.00 29.81 94 MET A CA 1
ATOM 718 C C . MET A 1 94 ? -28.808 39.568 -36.960 1.00 29.81 94 MET A C 1
ATOM 720 O O . MET A 1 94 ? -28.227 38.993 -37.878 1.00 29.81 94 MET A O 1
ATOM 724 N N . TRP A 1 95 ? -30.052 39.259 -36.597 1.00 38.28 95 TRP A N 1
ATOM 725 C CA . TRP A 1 95 ? -30.922 38.388 -37.388 1.00 38.28 95 TRP A CA 1
ATOM 726 C C . TRP A 1 95 ? -31.335 39.093 -38.694 1.00 38.28 95 TRP A C 1
ATOM 728 O O . TRP A 1 95 ? -31.511 40.317 -38.685 1.00 38.28 95 TRP A O 1
ATOM 738 N N . PRO A 1 96 ? -31.498 38.378 -39.826 1.00 33.75 96 PRO A N 1
ATOM 739 C CA . PRO A 1 96 ? -31.889 39.008 -41.083 1.00 33.75 96 PRO A CA 1
ATOM 740 C C . PRO A 1 96 ? -33.256 39.685 -40.933 1.00 33.75 96 PRO A C 1
ATOM 742 O O . P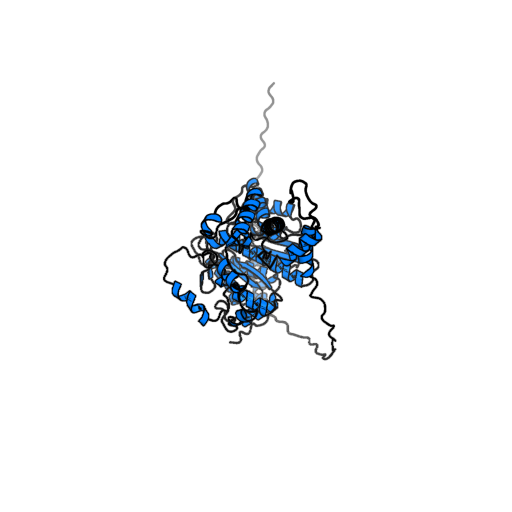RO A 1 96 ? -34.209 39.071 -40.451 1.00 33.75 96 PRO A O 1
ATOM 745 N N . GLN A 1 97 ? -33.379 40.939 -41.372 1.00 34.84 97 GLN A N 1
ATOM 746 C CA . GLN A 1 97 ? -34.677 41.609 -41.444 1.00 34.84 97 GLN A CA 1
ATOM 747 C C . GLN A 1 97 ? -35.551 40.895 -42.485 1.00 34.84 97 GLN A C 1
ATOM 749 O O . GLN A 1 97 ? -35.327 41.031 -43.685 1.00 34.84 97 GLN A O 1
ATOM 754 N N . GLY A 1 98 ? -36.521 40.104 -42.017 1.00 39.75 98 GLY A N 1
ATOM 755 C CA . GLY A 1 98 ? -37.491 39.418 -42.877 1.00 39.75 98 GLY A CA 1
ATOM 756 C C . GLY A 1 98 ? -38.107 38.140 -42.302 1.00 39.75 98 GLY A C 1
ATOM 757 O O . GLY A 1 98 ? -39.193 37.766 -42.731 1.00 39.75 98 GLY A O 1
ATOM 758 N N . ALA A 1 99 ? -37.491 37.497 -41.307 1.00 38.38 99 ALA A N 1
ATOM 759 C CA . ALA A 1 99 ? -38.060 36.314 -40.658 1.00 38.38 99 ALA A CA 1
ATOM 760 C C . ALA A 1 99 ? -38.664 36.684 -39.293 1.00 38.38 99 ALA A C 1
ATOM 762 O O . ALA A 1 99 ? -37.976 36.684 -38.276 1.00 38.38 99 ALA A O 1
ATOM 763 N N . GLN A 1 100 ? -39.957 37.020 -39.254 1.00 38.06 100 GLN A N 1
ATOM 764 C CA . GLN A 1 100 ? -40.718 37.004 -37.999 1.00 38.06 100 GLN A CA 1
ATOM 765 C C . GLN A 1 100 ? -41.063 35.550 -37.668 1.00 38.06 100 GLN A C 1
ATOM 767 O O . GLN A 1 100 ? -42.141 35.068 -38.001 1.00 38.06 100 GLN A O 1
ATOM 772 N N . GLN A 1 101 ? -40.130 34.835 -37.049 1.00 50.31 101 GLN A N 1
ATOM 773 C CA . GLN A 1 101 ? -40.414 33.549 -36.420 1.00 50.31 101 GLN A CA 1
ATOM 774 C C . GLN A 1 101 ? -40.106 33.663 -34.931 1.00 50.31 101 GLN A C 1
ATOM 776 O O . GLN A 1 101 ? -39.102 34.262 -34.543 1.00 50.31 101 GLN A O 1
ATOM 781 N N . THR A 1 102 ? -41.019 33.168 -34.094 1.00 53.53 102 THR A N 1
ATOM 782 C CA . THR A 1 102 ? -40.851 33.209 -32.640 1.00 53.53 102 THR A CA 1
ATOM 783 C C . THR A 1 102 ? -39.762 32.213 -32.211 1.00 53.53 102 THR A C 1
ATOM 785 O O . THR A 1 102 ? -39.500 31.252 -32.941 1.00 53.53 102 THR A O 1
ATOM 788 N N . PRO A 1 103 ? -39.107 32.411 -31.053 1.00 47.66 103 PRO A N 1
ATOM 789 C CA . PRO A 1 103 ? -38.115 31.470 -30.524 1.00 47.66 103 PRO A CA 1
ATOM 790 C C . PRO A 1 103 ? -38.606 30.013 -30.476 1.00 47.66 103 PRO A C 1
ATOM 792 O O . PRO A 1 103 ? -37.839 29.092 -30.746 1.00 47.66 103 PRO A O 1
ATOM 795 N N . GLU A 1 104 ? -39.899 29.799 -30.231 1.00 50.34 104 GLU A N 1
ATOM 796 C CA . GLU A 1 104 ? -40.533 28.478 -30.221 1.00 50.34 104 GLU A CA 1
ATOM 797 C C . GLU A 1 104 ? -40.581 27.850 -31.623 1.00 50.34 104 GLU A C 1
ATOM 799 O O . GLU A 1 104 ? -40.321 26.658 -31.774 1.00 50.34 104 GLU A O 1
ATOM 804 N N . ALA A 1 105 ? -40.839 28.645 -32.668 1.00 51.03 105 ALA A N 1
ATOM 805 C CA . ALA A 1 105 ? -40.818 28.166 -34.050 1.00 51.03 105 ALA A CA 1
ATOM 806 C C . ALA A 1 105 ? -39.401 27.764 -34.489 1.00 51.03 105 ALA A C 1
ATOM 808 O O . ALA A 1 105 ? -39.227 26.752 -35.163 1.00 51.03 105 ALA A O 1
ATOM 809 N N . ILE A 1 106 ? -38.382 28.514 -34.059 1.00 49.38 106 ILE A N 1
ATOM 810 C CA . ILE A 1 106 ? -36.974 28.186 -34.322 1.00 49.38 106 ILE A CA 1
ATOM 811 C C . ILE A 1 106 ? -36.568 26.911 -33.568 1.00 49.38 106 ILE A C 1
ATOM 813 O O . ILE A 1 106 ? -35.901 26.056 -34.143 1.00 49.38 106 ILE A O 1
ATOM 817 N N . SER A 1 107 ? -37.008 26.744 -32.316 1.00 51.62 107 SER A N 1
ATOM 818 C CA . SER A 1 107 ? -36.748 25.541 -31.512 1.00 51.62 107 SER A CA 1
ATOM 819 C C . SER A 1 107 ? -37.328 24.276 -32.155 1.00 51.62 107 SER A C 1
ATOM 821 O O . SER A 1 107 ? -36.620 23.282 -32.308 1.00 51.62 107 SER A O 1
ATOM 823 N N . GLU A 1 108 ? -38.577 24.319 -32.626 1.00 56.69 108 GLU A N 1
ATOM 824 C CA . GLU A 1 108 ? -39.203 23.177 -33.309 1.00 56.69 108 GLU A CA 1
ATOM 825 C C . GLU A 1 108 ? -38.545 22.866 -34.665 1.00 56.69 108 GLU A C 1
ATOM 827 O O . GLU A 1 108 ? -38.349 21.698 -35.009 1.00 56.69 108 GLU A O 1
ATOM 832 N N . ILE A 1 109 ? -38.106 23.893 -35.403 1.00 51.78 109 ILE A N 1
ATOM 833 C CA . ILE A 1 109 ? -37.307 23.717 -36.624 1.00 51.78 109 ILE A CA 1
ATOM 834 C C . ILE A 1 109 ? -35.985 23.010 -36.293 1.00 51.78 109 ILE A C 1
ATOM 836 O O . ILE A 1 109 ? -35.666 21.996 -36.913 1.00 51.78 109 ILE A O 1
ATOM 840 N N . VAL A 1 110 ? -35.250 23.469 -35.276 1.00 52.81 110 VAL A N 1
ATOM 841 C CA . VAL A 1 110 ? -33.963 22.878 -34.871 1.00 52.81 110 VAL A CA 1
ATOM 842 C C . VAL A 1 110 ? -34.133 21.435 -34.385 1.00 52.81 110 VAL A C 1
ATOM 844 O O . VAL A 1 110 ? -33.391 20.561 -34.832 1.00 52.81 110 VAL A O 1
ATOM 847 N N . LYS A 1 111 ? -35.145 21.140 -33.557 1.00 58.31 111 LYS A N 1
ATOM 848 C CA . LYS A 1 111 ? -35.455 19.764 -33.118 1.00 58.31 111 LYS A CA 1
ATOM 849 C C . LYS A 1 111 ? -35.762 18.832 -34.289 1.00 58.31 111 LYS A C 1
ATOM 851 O O . LYS A 1 111 ? -35.411 17.657 -34.249 1.00 58.31 111 LYS A O 1
ATOM 856 N N . SER A 1 112 ? -36.410 19.342 -35.338 1.00 53.75 112 SER A N 1
ATOM 857 C CA . SER A 1 112 ? -36.712 18.544 -36.530 1.00 53.75 112 SER A CA 1
ATOM 858 C C . SER A 1 112 ? -35.475 18.256 -37.396 1.00 53.75 112 SER A C 1
ATOM 860 O O . SER A 1 112 ? -35.424 17.203 -38.039 1.00 53.75 112 SER A O 1
ATOM 862 N N . MET A 1 113 ? -34.482 19.156 -37.370 1.00 49.22 113 MET A N 1
ATOM 863 C CA . MET A 1 113 ? -33.272 19.121 -38.200 1.00 49.22 113 MET A CA 1
ATOM 864 C C . MET A 1 113 ? -32.120 18.322 -37.578 1.00 49.22 113 MET A C 1
ATOM 866 O O . MET A 1 113 ? -31.313 17.757 -38.309 1.00 49.22 113 MET A O 1
ATOM 870 N N . VAL A 1 114 ? -32.020 18.242 -36.248 1.00 54.50 114 VAL A N 1
ATOM 871 C CA . VAL A 1 114 ? -30.948 17.483 -35.580 1.00 54.50 114 VAL A CA 1
ATOM 872 C C . VAL A 1 114 ? -31.276 15.984 -35.586 1.00 54.50 114 VAL A C 1
ATOM 874 O O . VAL A 1 114 ? -32.268 15.546 -35.000 1.00 54.50 114 VAL A O 1
ATOM 877 N N . LYS A 1 115 ? -30.434 15.180 -36.246 1.00 54.53 115 LYS A N 1
ATOM 878 C CA . LYS A 1 115 ? -30.543 13.715 -36.334 1.00 54.53 115 LYS A CA 1
ATOM 879 C C . LYS A 1 115 ? -29.283 13.071 -35.763 1.00 54.53 115 LYS A C 1
ATOM 881 O O . LYS A 1 115 ? -28.326 12.792 -36.478 1.00 54.53 115 LYS A O 1
ATOM 886 N N . GLY A 1 116 ? -29.276 12.840 -34.451 1.00 62.16 116 GLY A N 1
ATOM 887 C CA . GLY A 1 116 ? -28.090 12.321 -33.766 1.00 62.16 116 GLY A CA 1
ATOM 888 C C . GLY A 1 116 ? -26.922 13.304 -33.878 1.00 62.16 116 GLY A C 1
ATOM 889 O O . GLY A 1 116 ? -26.989 14.390 -33.311 1.00 62.16 116 GLY A O 1
ATOM 890 N N . ASP A 1 117 ? -25.882 12.928 -34.625 1.00 47.97 117 ASP A N 1
ATOM 891 C CA . ASP A 1 117 ? -24.627 13.686 -34.753 1.00 47.97 117 ASP A CA 1
ATOM 892 C C . ASP A 1 117 ? -24.555 14.641 -35.957 1.00 47.97 117 ASP A C 1
ATOM 894 O O . ASP A 1 117 ? -23.521 15.272 -36.177 1.00 47.97 117 ASP A O 1
ATOM 898 N N . TYR A 1 118 ? -25.628 14.783 -36.739 1.00 51.44 118 TYR A N 1
ATOM 899 C CA . TYR A 1 118 ? -25.661 15.698 -37.884 1.00 51.44 118 TYR A CA 1
ATOM 900 C C . TYR A 1 118 ? -26.955 16.515 -37.952 1.00 51.44 118 TYR A C 1
ATOM 902 O O . TYR A 1 118 ? -27.961 16.198 -37.312 1.00 51.44 118 TYR A O 1
ATOM 910 N N . VAL A 1 119 ? -26.912 17.598 -38.732 1.00 53.34 119 VAL A N 1
ATOM 911 C CA . VAL A 1 119 ? -28.047 18.494 -38.969 1.00 53.34 119 VAL A CA 1
ATOM 912 C C . VAL A 1 119 ? -28.480 18.338 -40.420 1.00 53.34 119 VAL A C 1
ATOM 914 O O . VAL A 1 119 ? -27.728 18.656 -41.340 1.00 53.34 119 VAL A O 1
ATOM 917 N N . GLU A 1 120 ? -29.696 17.848 -40.631 1.00 56.66 120 GLU A N 1
ATOM 918 C CA . GLU A 1 120 ? -30.297 17.720 -41.954 1.00 56.66 120 GLU A CA 1
ATOM 919 C C . GLU A 1 120 ? -31.194 18.932 -42.226 1.00 56.66 120 GLU A C 1
ATOM 921 O O . GLU A 1 120 ? -32.184 19.157 -41.531 1.00 56.66 120 GLU A O 1
ATOM 926 N N . VAL A 1 121 ? -30.852 19.728 -43.243 1.00 56.75 121 VAL A N 1
ATOM 927 C CA . VAL A 1 121 ? -31.639 20.900 -43.646 1.00 56.75 121 VAL A CA 1
ATOM 928 C C . VAL A 1 121 ? -32.215 20.650 -45.034 1.00 56.75 121 VAL A C 1
ATOM 930 O O . VAL A 1 121 ? -31.562 20.889 -46.045 1.00 56.75 121 VAL A O 1
ATOM 933 N N . ASP A 1 122 ? -33.458 20.176 -45.080 1.00 58.25 122 ASP A N 1
ATOM 934 C CA . ASP A 1 122 ? -34.242 20.106 -46.313 1.00 58.25 122 ASP A CA 1
ATOM 935 C C . ASP A 1 122 ? -35.143 21.335 -46.371 1.00 58.25 122 ASP A C 1
ATOM 937 O O . ASP A 1 122 ? -36.203 21.397 -45.746 1.00 58.25 122 ASP A O 1
ATOM 941 N N . SER A 1 123 ? -34.689 22.363 -47.071 1.00 53.19 123 SER A N 1
ATOM 942 C CA . SER A 1 123 ? -35.555 23.479 -47.408 1.00 53.19 123 SER A CA 1
ATOM 943 C C . SER A 1 123 ? -35.519 23.625 -48.915 1.00 53.19 123 SER A C 1
ATOM 945 O O . SER A 1 123 ? -34.449 23.494 -49.508 1.00 53.19 123 SER A O 1
ATOM 947 N N . GLY A 1 124 ? -36.674 23.893 -49.522 1.00 58.66 124 GLY A N 1
ATOM 948 C CA . GLY A 1 124 ? -36.780 24.147 -50.956 1.00 58.66 124 GLY A CA 1
ATOM 949 C C . GLY A 1 124 ? -35.908 25.321 -51.436 1.00 58.66 124 GLY A C 1
ATOM 950 O O . GLY A 1 124 ? -34.938 25.728 -50.812 1.00 58.66 124 GLY A O 1
ATOM 951 N N . ASN A 1 125 ? -36.254 25.913 -52.576 1.00 56.72 125 ASN A N 1
ATOM 952 C CA . ASN A 1 125 ? -35.368 26.821 -53.326 1.00 56.72 125 ASN A CA 1
ATOM 953 C C . ASN A 1 125 ? -34.890 28.130 -52.621 1.00 56.72 125 ASN A C 1
ATOM 955 O O . ASN A 1 125 ? -34.260 28.948 -53.291 1.00 56.72 125 ASN A O 1
ATOM 959 N N . ASP A 1 126 ? -35.158 28.376 -51.329 1.00 80.56 126 ASP A N 1
ATOM 960 C CA . ASP A 1 126 ? -34.719 29.581 -50.598 1.00 80.56 126 ASP A CA 1
ATOM 961 C C . ASP A 1 126 ? -33.437 29.351 -49.772 1.00 80.56 126 ASP A C 1
ATOM 963 O O . ASP A 1 126 ? -33.450 29.059 -48.574 1.00 80.56 126 ASP A O 1
ATOM 967 N N . CYS A 1 127 ? -32.295 29.554 -50.426 1.00 75.69 127 CYS A N 1
ATOM 968 C CA . CYS A 1 127 ? -30.970 29.397 -49.830 1.00 75.69 127 CYS A CA 1
ATOM 969 C C . CYS A 1 127 ? -30.672 30.333 -48.644 1.00 75.69 127 CYS A C 1
ATOM 971 O O . CYS A 1 127 ? -29.802 30.012 -47.832 1.00 75.69 127 CYS A O 1
ATOM 973 N N . ASN A 1 128 ? -31.370 31.469 -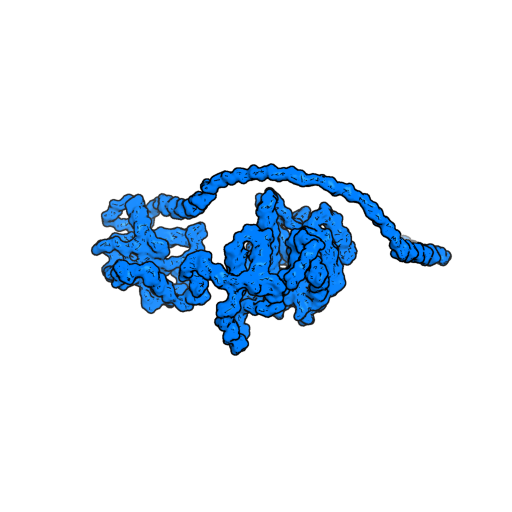48.512 1.00 74.31 128 ASN A N 1
ATOM 974 C CA . ASN A 1 128 ? -31.158 32.365 -47.372 1.00 74.31 128 ASN A CA 1
ATOM 975 C C . ASN A 1 128 ? -31.650 31.728 -46.070 1.00 74.31 128 ASN A C 1
ATOM 977 O O . ASN A 1 128 ? -30.978 31.836 -45.044 1.00 74.31 128 ASN A O 1
ATOM 981 N N . GLN A 1 129 ? -32.787 31.028 -46.120 1.00 73.56 129 GLN A N 1
ATOM 982 C CA . GLN A 1 129 ? -33.326 30.319 -44.960 1.00 73.56 129 GLN A CA 1
ATOM 983 C C . GLN A 1 129 ? -32.434 29.138 -44.568 1.00 73.56 129 GLN A C 1
ATOM 985 O O . GLN A 1 129 ? -32.119 29.000 -43.387 1.00 73.56 129 GLN A O 1
ATOM 990 N N . VAL A 1 130 ? -31.934 28.365 -45.544 1.00 75.31 130 VAL A N 1
ATOM 991 C CA . VAL A 1 130 ? -30.945 27.291 -45.305 1.00 75.31 130 VAL A CA 1
ATOM 992 C C . VAL A 1 130 ? -29.707 27.830 -44.597 1.00 75.31 130 VAL A C 1
ATOM 994 O O . VAL A 1 130 ? -29.264 27.262 -43.598 1.00 75.31 130 VAL A O 1
ATOM 997 N N . GLY A 1 131 ? -29.153 28.935 -45.105 1.00 73.00 131 GLY A N 1
ATOM 998 C CA . GLY A 1 131 ? -27.963 29.569 -44.551 1.00 73.00 131 GLY A CA 1
ATOM 999 C C . GLY A 1 131 ? -28.153 30.006 -43.102 1.00 73.00 131 GLY A C 1
ATOM 1000 O O . GLY A 1 131 ? -27.296 29.746 -42.258 1.00 73.00 131 GLY A O 1
ATOM 1001 N N . SER A 1 132 ? -29.291 30.634 -42.796 1.00 72.31 132 SER A N 1
ATOM 1002 C CA . SER A 1 132 ? -29.630 31.059 -41.436 1.00 72.31 132 SER A CA 1
ATOM 1003 C C . SER A 1 132 ? -29.889 29.887 -40.486 1.00 72.31 132 SER A C 1
ATOM 1005 O O . SER A 1 132 ? -29.376 29.909 -39.369 1.00 72.31 132 SER A O 1
ATOM 1007 N N . ALA A 1 133 ? -30.625 28.860 -40.919 1.00 71.88 133 ALA A N 1
ATOM 1008 C CA . ALA A 1 133 ? -30.916 27.682 -40.099 1.00 71.88 133 ALA A CA 1
ATOM 1009 C C . ALA A 1 133 ? -29.646 26.875 -39.789 1.00 71.88 133 ALA A C 1
ATOM 1011 O O . ALA A 1 133 ? -29.396 26.528 -38.637 1.00 71.88 133 ALA A O 1
ATOM 1012 N N . SER A 1 134 ? -28.795 26.662 -40.798 1.00 73.25 134 SER A N 1
ATOM 1013 C CA . SER A 1 134 ? -27.523 25.946 -40.639 1.00 73.25 134 SER A CA 1
ATOM 1014 C C . SER A 1 134 ? -26.583 26.677 -39.678 1.00 73.25 134 SER A C 1
ATOM 1016 O O . SER A 1 134 ? -25.953 26.052 -38.828 1.00 73.25 134 SER A O 1
ATOM 1018 N N . LEU A 1 135 ? -26.511 28.011 -39.775 1.00 73.56 135 LEU A N 1
ATOM 1019 C CA . LEU A 1 135 ? -25.697 28.825 -38.873 1.00 73.56 135 LEU A CA 1
ATOM 1020 C C . LEU A 1 135 ? -26.226 28.769 -37.434 1.00 73.56 135 LEU A C 1
ATOM 1022 O O . LEU A 1 135 ? -25.436 28.622 -36.504 1.00 73.56 135 LEU A O 1
ATOM 1026 N N . ALA A 1 136 ? -27.545 28.859 -37.243 1.00 71.81 136 ALA A N 1
ATOM 1027 C CA . ALA A 1 136 ? -28.155 28.748 -35.920 1.00 71.81 136 ALA A CA 1
ATOM 1028 C C . ALA A 1 136 ? -27.853 27.384 -35.279 1.00 71.81 136 ALA A C 1
ATOM 1030 O O . ALA A 1 136 ? -27.421 27.335 -34.129 1.00 71.81 136 ALA A O 1
ATOM 1031 N N . ALA A 1 137 ? -27.986 26.295 -36.041 1.00 71.19 137 ALA A N 1
ATOM 1032 C CA . ALA A 1 137 ? -27.664 24.953 -35.568 1.00 71.19 137 ALA A CA 1
ATOM 1033 C C . ALA A 1 137 ? -26.177 24.810 -35.192 1.00 71.19 137 ALA A C 1
ATOM 1035 O O . ALA A 1 137 ? -25.862 24.308 -34.114 1.00 71.19 137 ALA A O 1
ATOM 1036 N N . ALA A 1 138 ? -25.263 25.336 -36.017 1.00 72.69 138 ALA A N 1
ATOM 1037 C CA . ALA A 1 138 ? -23.828 25.318 -35.729 1.00 72.69 138 ALA A CA 1
ATOM 1038 C C . ALA A 1 138 ? -23.458 26.134 -34.475 1.00 72.69 138 ALA A C 1
ATOM 1040 O O . ALA A 1 138 ? -22.603 25.717 -33.693 1.00 72.69 138 ALA A O 1
ATOM 1041 N N . ILE A 1 139 ? -24.112 27.280 -34.248 1.00 73.00 139 ILE A N 1
ATOM 1042 C CA . ILE A 1 139 ? -23.921 28.092 -33.037 1.00 73.00 139 ILE A CA 1
ATOM 1043 C C . ILE A 1 139 ? -24.412 27.340 -31.797 1.00 73.00 139 ILE A C 1
ATOM 1045 O O . ILE A 1 139 ? -23.677 27.264 -30.814 1.00 73.00 139 ILE A O 1
ATOM 1049 N N . ILE A 1 140 ? -25.617 26.760 -31.846 1.00 70.06 140 ILE A N 1
ATOM 1050 C CA . ILE A 1 140 ? -26.184 25.985 -30.732 1.00 70.06 140 ILE A CA 1
ATOM 1051 C C . ILE A 1 140 ? -25.257 24.819 -30.385 1.00 70.06 140 ILE A C 1
ATOM 1053 O O . ILE A 1 140 ? -24.872 24.665 -29.229 1.00 70.06 140 ILE A O 1
ATOM 1057 N N . GLN A 1 141 ? -24.822 24.053 -31.386 1.00 69.06 141 GLN A N 1
ATOM 1058 C CA . GLN A 1 141 ? -23.936 22.911 -31.179 1.00 69.06 141 GLN A CA 1
ATOM 1059 C C . GLN A 1 141 ? -22.575 23.327 -30.606 1.00 69.06 141 GLN A C 1
ATOM 1061 O O . GLN A 1 141 ? -22.088 22.687 -29.675 1.00 69.06 141 GLN A O 1
ATOM 1066 N N . ARG A 1 142 ? -21.989 24.437 -31.081 1.00 71.44 142 ARG A N 1
ATOM 1067 C CA . ARG A 1 142 ? -20.749 24.996 -30.513 1.00 71.44 142 ARG A CA 1
ATOM 1068 C C . ARG A 1 142 ? -20.921 25.398 -29.049 1.00 71.44 142 ARG A C 1
ATOM 1070 O O . ARG A 1 142 ? -19.986 25.234 -28.270 1.00 71.44 142 ARG A O 1
ATOM 1077 N N . THR A 1 143 ? -22.079 25.934 -28.671 1.00 68.75 143 THR A N 1
ATOM 1078 C CA . THR A 1 143 ? -22.338 26.295 -27.274 1.00 68.75 143 THR A CA 1
ATOM 1079 C C . THR A 1 143 ? -22.539 25.059 -26.400 1.00 68.75 143 THR A C 1
ATOM 1081 O O . THR A 1 143 ? -21.939 24.995 -25.333 1.00 68.75 143 THR A O 1
ATOM 1084 N N . VAL A 1 144 ? -23.278 24.050 -26.873 1.00 65.81 144 VAL A N 1
ATOM 1085 C CA . VAL A 1 144 ? -23.455 22.770 -26.161 1.00 65.81 144 VAL A CA 1
ATOM 1086 C C . VAL A 1 144 ? -22.115 22.054 -25.957 1.00 65.81 144 VAL A C 1
ATOM 1088 O O . VAL A 1 144 ? -21.852 21.552 -24.873 1.00 65.81 144 VAL A O 1
ATOM 1091 N N . GLN A 1 145 ? -21.229 22.055 -26.958 1.00 64.56 145 GLN A N 1
ATOM 1092 C CA . GLN A 1 145 ? -19.899 21.435 -26.859 1.00 64.56 145 GLN A CA 1
ATOM 1093 C C . GLN A 1 145 ? -18.925 22.174 -25.926 1.00 64.56 145 GLN A C 1
ATOM 1095 O O . GLN A 1 145 ? -17.917 21.599 -25.523 1.00 64.56 145 GLN A O 1
ATOM 1100 N N . LYS A 1 146 ? -19.179 23.447 -25.599 1.00 64.38 146 LYS A N 1
ATOM 1101 C CA . LYS A 1 146 ? -18.373 24.194 -24.620 1.00 64.38 146 LYS A CA 1
ATOM 1102 C C . LYS A 1 146 ? -18.800 23.929 -23.179 1.00 64.38 146 LYS A C 1
ATOM 1104 O O . LYS A 1 146 ? -18.039 24.257 -22.271 1.00 64.38 146 LYS A O 1
ATOM 1109 N N . ASP A 1 147 ? -19.979 23.350 -22.973 1.00 62.75 147 ASP A N 1
ATOM 1110 C CA . ASP A 1 147 ? -20.425 22.927 -21.656 1.00 62.75 147 ASP A CA 1
ATOM 1111 C C . ASP A 1 147 ? -19.860 21.536 -21.339 1.00 62.75 147 ASP A C 1
ATOM 1113 O O . ASP A 1 147 ? -20.196 20.537 -21.982 1.00 62.75 147 ASP A O 1
ATOM 1117 N N . ALA A 1 148 ? -18.979 21.478 -20.338 1.00 51.62 148 ALA A N 1
ATOM 1118 C CA . ALA A 1 148 ? -18.294 20.257 -19.921 1.00 51.62 148 ALA A CA 1
ATOM 1119 C C . ALA A 1 148 ? -19.261 19.146 -19.471 1.00 51.62 148 ALA A C 1
ATOM 1121 O O . ALA A 1 148 ? -18.877 17.977 -19.467 1.00 51.62 148 ALA A O 1
ATOM 1122 N N . LEU A 1 149 ? -20.503 19.498 -19.117 1.00 48.53 149 LEU A N 1
ATOM 1123 C CA . LEU A 1 149 ? -21.537 18.548 -18.712 1.00 48.53 149 LEU A CA 1
ATOM 1124 C C . LEU A 1 149 ? -22.237 17.866 -19.898 1.00 48.53 149 LEU A C 1
ATOM 1126 O O . LEU A 1 149 ? -22.743 16.760 -19.718 1.00 48.53 149 LEU A O 1
ATOM 1130 N N . CYS A 1 150 ? -22.269 18.474 -21.094 1.00 50.28 150 CYS A N 1
ATOM 1131 C CA . CYS A 1 150 ? -23.075 17.955 -22.210 1.00 50.28 150 CYS A CA 1
ATOM 1132 C C . CYS A 1 150 ? -22.287 17.081 -23.219 1.00 50.28 150 CYS A C 1
ATOM 1134 O O . CYS A 1 150 ? -22.926 16.240 -23.848 1.00 50.28 150 CYS A O 1
ATOM 1136 N N . ASN A 1 151 ? -20.950 17.193 -23.387 1.00 57.34 151 ASN A N 1
ATOM 1137 C CA . ASN A 1 151 ? -20.125 16.183 -24.105 1.00 57.34 151 ASN A CA 1
ATOM 1138 C C . ASN A 1 151 ? -18.597 16.473 -24.057 1.00 57.34 151 ASN A C 1
ATOM 1140 O O . ASN A 1 151 ? -18.191 17.540 -24.515 1.00 57.34 151 ASN A O 1
ATOM 1144 N N . PRO A 1 152 ? -17.711 15.544 -23.635 1.00 42.59 152 PRO A N 1
ATOM 1145 C CA . PRO A 1 152 ? -16.261 15.789 -23.597 1.00 42.59 152 PRO A CA 1
ATOM 1146 C C . PRO A 1 152 ? -15.500 15.587 -24.929 1.00 42.59 152 PRO A C 1
ATOM 1148 O O . PRO A 1 152 ? -14.289 15.806 -24.960 1.00 42.59 152 PRO A O 1
ATOM 1151 N N . GLN A 1 153 ? -16.138 15.174 -26.036 1.00 55.38 153 GLN A N 1
ATOM 1152 C CA . GLN A 1 153 ? -15.440 14.939 -27.316 1.00 55.38 153 GLN A CA 1
ATOM 1153 C C . GLN A 1 153 ? -15.774 15.982 -28.397 1.00 55.38 153 GLN A C 1
ATOM 1155 O O . GLN A 1 153 ? -16.940 16.229 -28.705 1.00 55.38 153 GLN A O 1
ATOM 1160 N N . LYS A 1 154 ? -14.736 16.553 -29.034 1.00 52.59 154 LYS A N 1
ATOM 1161 C CA . LYS A 1 154 ? -14.864 17.447 -30.200 1.00 52.59 154 LYS A CA 1
ATOM 1162 C C . LYS A 1 154 ? -15.418 16.656 -31.396 1.00 52.59 154 LYS A C 1
ATOM 1164 O O . LYS A 1 154 ? -14.734 15.774 -31.906 1.00 52.59 154 LYS A O 1
ATOM 1169 N N . ARG A 1 155 ? -16.636 16.966 -31.856 1.00 62.03 155 ARG A N 1
ATOM 1170 C CA . ARG A 1 155 ? -17.267 16.334 -33.037 1.00 62.03 155 ARG A CA 1
ATOM 1171 C C . ARG A 1 155 ? -17.399 17.334 -34.181 1.00 62.03 155 ARG A C 1
ATOM 1173 O O . ARG A 1 155 ? -17.737 18.487 -33.931 1.00 62.03 155 ARG A O 1
ATOM 1180 N N . ALA A 1 156 ? -17.152 16.884 -35.411 1.00 61.16 156 ALA A N 1
ATOM 1181 C CA . ALA A 1 156 ? -17.334 17.678 -36.625 1.00 61.16 156 ALA A CA 1
ATOM 1182 C C . ALA A 1 156 ? -18.817 17.827 -37.001 1.00 61.16 156 ALA A C 1
ATOM 1184 O O . ALA A 1 156 ? -19.621 16.950 -36.690 1.00 61.16 156 ALA A O 1
ATOM 1185 N N . ILE A 1 157 ? -19.164 18.908 -37.705 1.00 72.12 157 ILE A N 1
ATOM 1186 C CA . ILE A 1 157 ? -20.525 19.147 -38.212 1.00 72.12 157 ILE A CA 1
ATOM 1187 C C . ILE A 1 157 ? -20.537 18.916 -39.721 1.00 72.12 157 ILE A C 1
ATOM 1189 O O . ILE A 1 157 ? -19.750 19.524 -40.446 1.00 72.12 157 ILE A O 1
ATOM 1193 N N . TRP A 1 158 ? -21.455 18.081 -40.198 1.00 71.50 158 TRP A N 1
ATOM 1194 C CA . TRP A 1 158 ? -21.654 17.820 -41.623 1.00 71.50 158 TRP A CA 1
ATOM 1195 C C . TRP A 1 158 ? -22.956 18.471 -42.088 1.00 71.50 158 TRP A C 1
ATOM 1197 O O . TRP A 1 158 ? -24.010 18.225 -41.506 1.00 71.50 158 TRP A O 1
ATOM 1207 N N . LEU A 1 159 ? -22.885 19.295 -43.136 1.00 77.62 159 LEU A N 1
ATOM 1208 C CA . LEU A 1 159 ? -24.048 19.906 -43.782 1.00 77.62 159 LEU A CA 1
ATOM 1209 C C . LEU A 1 159 ? -24.117 19.434 -45.234 1.00 77.62 159 LEU A C 1
ATOM 1211 O O . LEU A 1 159 ? -23.208 19.693 -46.021 1.00 77.62 159 LEU A O 1
ATOM 1215 N N . VAL A 1 160 ? -25.206 18.764 -45.601 1.00 71.38 160 VAL A N 1
ATOM 1216 C CA . VAL A 1 160 ? -25.438 18.296 -46.974 1.00 71.38 160 VAL A CA 1
ATOM 1217 C C . VAL A 1 160 ? -26.327 19.297 -47.698 1.00 71.38 160 VAL A C 1
ATOM 1219 O O . VAL A 1 160 ? -27.422 19.602 -47.234 1.00 71.38 160 VAL A O 1
ATOM 1222 N N . LEU A 1 161 ? -25.862 19.817 -48.835 1.00 78.44 161 LEU A N 1
ATOM 1223 C CA . LEU A 1 161 ? -26.567 20.840 -49.605 1.00 78.44 161 LEU A CA 1
ATOM 1224 C C . LEU A 1 161 ? -26.644 20.434 -51.080 1.00 78.44 161 LEU A C 1
ATOM 1226 O O . LEU A 1 161 ? -25.634 20.237 -51.761 1.00 78.44 161 LEU A O 1
ATOM 1230 N N . GLU A 1 162 ? -27.864 20.342 -51.609 1.00 68.19 162 GLU A N 1
ATOM 1231 C CA . GLU A 1 162 ? -28.085 19.923 -52.999 1.00 68.19 162 GLU A CA 1
ATOM 1232 C C . GLU A 1 162 ? -27.749 21.028 -54.022 1.00 68.19 162 GLU A C 1
ATOM 1234 O O . GLU A 1 162 ? -27.475 20.736 -55.186 1.00 68.19 162 GLU A O 1
ATOM 1239 N N . ASN A 1 163 ? -27.731 22.300 -53.601 1.00 78.31 163 ASN A N 1
ATOM 1240 C CA . ASN A 1 163 ? -27.592 23.461 -54.481 1.00 78.31 163 ASN A CA 1
ATOM 1241 C C . ASN A 1 163 ? -26.323 24.281 -54.174 1.00 78.31 163 ASN A C 1
ATOM 1243 O O . ASN A 1 163 ? -26.106 24.733 -53.050 1.00 78.31 163 ASN A O 1
ATOM 1247 N N . GLU A 1 164 ? -25.510 24.541 -55.201 1.00 80.88 164 GLU A N 1
ATOM 1248 C CA . GLU A 1 164 ? -24.279 25.341 -55.116 1.00 80.88 164 GLU A CA 1
ATOM 1249 C C . GLU A 1 164 ? -24.521 26.795 -54.687 1.00 80.88 164 GLU A C 1
ATOM 1251 O O . GLU A 1 164 ? -23.701 27.375 -53.978 1.00 80.88 164 GLU A O 1
ATOM 1256 N N . VAL A 1 165 ? -25.675 27.368 -55.039 1.00 82.81 165 VAL A N 1
ATOM 1257 C CA . VAL A 1 165 ? -26.093 28.690 -54.555 1.00 82.81 165 VAL A CA 1
ATOM 1258 C C . VAL A 1 165 ? -26.268 28.666 -53.033 1.00 82.81 165 VAL A C 1
ATOM 1260 O O . VAL A 1 165 ? -25.802 29.577 -52.351 1.00 82.81 165 VAL A O 1
ATOM 1263 N N . CYS A 1 166 ? -26.852 27.596 -52.486 1.00 78.12 166 CYS A N 1
ATOM 1264 C CA . CYS A 1 166 ? -27.038 27.440 -51.043 1.00 78.12 166 CYS A CA 1
ATOM 1265 C C . CYS A 1 166 ? -25.715 27.159 -50.328 1.00 78.12 166 CYS A C 1
ATOM 1267 O O . CYS A 1 166 ? -25.472 27.718 -49.262 1.00 78.12 166 CYS A O 1
ATOM 1269 N N . MET A 1 167 ? -24.820 26.375 -50.939 1.00 81.12 167 MET A N 1
ATOM 1270 C CA . MET A 1 167 ? -23.459 26.191 -50.423 1.00 81.12 167 MET A CA 1
ATOM 1271 C C . MET A 1 167 ? -22.710 27.514 -50.311 1.00 81.12 167 MET A C 1
ATOM 1273 O O . MET A 1 167 ? -22.061 27.768 -49.303 1.00 81.12 167 MET A O 1
ATOM 1277 N N . ASN A 1 168 ? -22.802 28.373 -51.326 1.00 83.81 168 ASN A N 1
ATOM 1278 C CA . ASN A 1 168 ? -22.123 29.666 -51.311 1.00 83.81 168 ASN A CA 1
ATOM 1279 C C . ASN A 1 168 ? -22.713 30.615 -50.261 1.00 83.81 168 ASN A C 1
ATOM 1281 O O . ASN A 1 168 ? -21.956 31.324 -49.600 1.00 83.81 168 ASN A O 1
ATOM 1285 N N . GLU A 1 169 ? -24.031 30.589 -50.054 1.00 84.69 169 GLU A N 1
ATOM 1286 C CA . GLU A 1 169 ? -24.684 31.375 -49.002 1.00 84.69 169 GLU A CA 1
ATOM 1287 C C . GLU A 1 169 ? -24.306 30.881 -47.594 1.00 84.69 169 GLU A C 1
ATOM 1289 O O . GLU A 1 169 ? -23.965 31.687 -46.728 1.00 84.69 169 GLU A O 1
ATOM 1294 N N . VAL A 1 170 ? -24.268 29.561 -47.374 1.00 82.06 170 VAL A N 1
ATOM 1295 C CA . VAL A 1 170 ? -23.764 28.959 -46.127 1.00 82.06 170 VAL A CA 1
ATOM 1296 C C . VAL A 1 170 ? -22.298 29.332 -45.915 1.00 82.06 170 VAL A C 1
ATOM 1298 O O . VAL A 1 170 ? -21.947 29.821 -44.843 1.00 82.06 170 VAL A O 1
ATOM 1301 N N . ARG A 1 171 ? -21.450 29.212 -46.948 1.00 84.44 171 ARG A N 1
ATOM 1302 C CA . ARG A 1 171 ? -20.033 29.600 -46.869 1.00 84.44 171 ARG A CA 1
ATOM 1303 C C . ARG A 1 171 ? -19.843 31.049 -46.465 1.00 84.44 171 ARG A C 1
ATOM 1305 O O . ARG A 1 171 ? -19.051 31.340 -45.571 1.00 84.44 171 ARG A O 1
ATOM 1312 N N . LYS A 1 172 ? -20.590 31.946 -47.105 1.00 86.38 172 LYS A N 1
ATOM 1313 C CA . LYS A 1 172 ? -20.558 33.375 -46.817 1.00 86.38 172 LYS A CA 1
ATOM 1314 C C . LYS A 1 172 ? -20.918 33.648 -45.356 1.00 86.38 172 LYS A C 1
ATOM 1316 O O . LYS A 1 172 ? -20.143 34.291 -44.656 1.00 86.38 172 LYS A O 1
ATOM 1321 N N . ARG A 1 173 ? -22.038 33.104 -44.869 1.00 82.31 173 ARG A N 1
ATOM 1322 C CA . ARG A 1 173 ? -22.515 33.337 -43.494 1.00 82.31 173 ARG A CA 1
ATOM 1323 C C . ARG A 1 173 ? -21.593 32.759 -42.432 1.00 82.31 173 ARG A C 1
ATOM 1325 O O . ARG A 1 173 ? -21.374 33.386 -41.400 1.00 82.31 173 ARG A O 1
ATOM 1332 N N . PHE A 1 174 ? -21.052 31.573 -42.670 1.00 83.56 174 PHE A N 1
ATOM 1333 C CA . PHE A 1 174 ? -20.135 30.925 -41.738 1.00 83.56 174 PHE A CA 1
ATOM 1334 C C . PHE A 1 174 ? -18.795 31.667 -41.699 1.00 83.56 174 PHE A C 1
ATOM 1336 O O . PHE A 1 174 ? -18.279 31.916 -40.611 1.00 83.56 174 PHE A O 1
ATOM 1343 N N . GLY A 1 175 ? -18.299 32.133 -42.851 1.00 79.44 175 GLY A N 1
ATOM 1344 C CA . GLY A 1 175 ? -17.136 33.019 -42.929 1.00 79.44 175 GLY A CA 1
ATOM 1345 C C . GLY A 1 175 ? -17.344 34.347 -42.192 1.00 79.44 175 GLY A C 1
ATOM 1346 O O . GLY A 1 175 ? -16.488 34.748 -41.411 1.00 79.44 175 GLY A O 1
ATOM 1347 N N . GLU A 1 176 ? -18.507 34.989 -42.355 1.00 82.00 176 GLU A N 1
ATOM 1348 C CA . GLU A 1 176 ? -18.882 36.217 -41.626 1.00 82.00 176 GLU A CA 1
ATOM 1349 C C . GLU A 1 176 ? -18.958 36.017 -40.097 1.00 82.00 176 GLU A C 1
ATOM 1351 O O . GLU A 1 176 ? -18.828 36.981 -39.345 1.00 82.00 176 GLU A O 1
ATOM 1356 N N . ASN A 1 177 ? -19.128 34.774 -39.626 1.00 75.94 177 ASN A N 1
ATOM 1357 C CA . ASN A 1 177 ? -19.221 34.412 -38.206 1.00 75.94 177 ASN A CA 1
ATOM 1358 C C . ASN A 1 177 ? -17.996 33.629 -37.690 1.00 75.94 177 ASN A C 1
ATOM 1360 O O . ASN A 1 177 ? -18.061 33.017 -36.622 1.00 75.94 177 ASN A O 1
ATOM 1364 N N . ASN A 1 178 ? -16.871 33.666 -38.414 1.00 77.81 178 ASN A N 1
ATOM 1365 C CA . ASN A 1 178 ? -15.606 33.013 -38.049 1.00 77.81 178 ASN A CA 1
ATOM 1366 C C . ASN A 1 178 ? -15.708 31.489 -37.828 1.00 77.81 178 ASN A C 1
ATOM 1368 O O . ASN A 1 178 ? -15.003 30.933 -36.983 1.00 77.81 178 ASN A O 1
ATOM 1372 N N . PHE A 1 179 ? -16.576 30.798 -38.566 1.00 77.06 179 PHE A N 1
ATOM 1373 C CA . PHE A 1 179 ? -16.559 29.338 -38.635 1.00 77.06 179 PHE A CA 1
ATOM 1374 C C . PHE A 1 179 ? -15.613 28.877 -39.746 1.00 77.06 179 PHE A C 1
ATOM 1376 O O . PHE A 1 179 ? -15.673 29.369 -40.875 1.00 77.06 179 PHE A O 1
ATOM 1383 N N . ALA A 1 180 ? -14.743 27.915 -39.432 1.00 76.44 180 ALA A N 1
ATOM 1384 C CA . ALA A 1 180 ? -13.865 27.302 -40.418 1.00 76.44 180 ALA A CA 1
ATOM 1385 C C . ALA A 1 180 ? -14.639 26.247 -41.215 1.00 76.44 180 ALA A C 1
ATOM 1387 O O . ALA A 1 180 ? -15.165 25.285 -40.653 1.00 76.44 180 ALA A O 1
ATOM 1388 N N . ILE A 1 181 ? -14.688 26.431 -42.531 1.00 76.56 181 ILE A N 1
ATOM 1389 C CA . ILE A 1 181 ? -15.349 25.507 -43.449 1.00 76.56 181 ILE A CA 1
ATOM 1390 C C . ILE A 1 181 ? -14.282 24.725 -44.187 1.00 76.56 181 ILE A C 1
ATOM 1392 O O . ILE A 1 181 ? -13.377 25.316 -44.782 1.00 76.56 181 ILE A O 1
ATOM 1396 N N . LEU A 1 182 ? -14.402 23.406 -44.155 1.00 74.81 182 LEU A N 1
ATOM 1397 C CA . LEU A 1 182 ? -13.480 22.497 -44.809 1.00 74.81 182 LEU A CA 1
ATOM 1398 C C . LEU A 1 182 ? -14.141 21.927 -46.060 1.00 74.81 182 LEU A C 1
ATOM 1400 O O . LEU A 1 182 ? -15.263 21.424 -46.010 1.00 74.81 182 LEU A O 1
ATOM 1404 N N . ASP A 1 183 ? -13.451 22.052 -47.191 1.00 62.50 183 ASP A N 1
ATOM 1405 C CA . ASP A 1 183 ? -13.876 21.452 -48.454 1.00 62.50 183 ASP A CA 1
ATOM 1406 C C . ASP A 1 183 ? -13.405 19.987 -48.510 1.00 62.50 183 ASP A C 1
ATOM 1408 O O . ASP A 1 183 ? -12.314 19.666 -48.028 1.00 62.50 183 ASP A O 1
ATOM 1412 N N . GLU A 1 184 ? -14.211 19.106 -49.105 1.00 57.78 184 GLU A N 1
ATOM 1413 C CA . GLU A 1 184 ? -14.070 17.637 -49.094 1.00 57.78 184 GLU A CA 1
ATOM 1414 C C . GLU A 1 184 ? -12.704 17.132 -49.589 1.00 57.78 184 GLU A C 1
ATOM 1416 O O . GLU A 1 184 ? -12.302 16.006 -49.306 1.00 57.78 184 GLU A O 1
ATOM 1421 N N . THR A 1 185 ? -11.972 17.952 -50.345 1.00 52.19 185 THR A N 1
ATOM 1422 C CA . THR A 1 185 ? -10.785 17.503 -51.083 1.00 52.19 185 THR A CA 1
ATOM 1423 C C . THR A 1 185 ? -9.573 17.144 -50.217 1.00 52.19 185 THR A C 1
ATOM 1425 O O . THR A 1 185 ? -8.688 16.451 -50.721 1.00 52.19 185 THR A O 1
ATOM 1428 N N . ASN A 1 186 ? -9.502 17.559 -48.941 1.00 56.47 186 ASN A N 1
ATOM 1429 C CA . ASN A 1 186 ? -8.433 17.108 -48.034 1.00 56.47 186 ASN A CA 1
ATOM 1430 C C . ASN A 1 186 ? -8.757 17.293 -46.527 1.00 56.47 186 ASN A C 1
ATOM 1432 O O . ASN A 1 186 ? -8.259 18.236 -45.904 1.00 56.47 186 ASN A O 1
ATOM 1436 N N . PRO A 1 187 ? -9.543 16.390 -45.909 1.00 52.59 187 PRO A N 1
ATOM 1437 C CA . PRO A 1 187 ? -9.936 16.480 -44.495 1.00 52.59 187 PRO A CA 1
ATOM 1438 C C . PRO A 1 187 ? -8.747 16.405 -43.522 1.00 52.59 187 PRO A C 1
ATOM 1440 O O . PRO A 1 187 ? -8.754 17.044 -42.471 1.00 52.59 187 PRO A O 1
ATOM 1443 N N . ALA A 1 188 ? -7.699 15.661 -43.892 1.00 53.81 188 ALA A N 1
ATOM 1444 C CA . ALA A 1 188 ? -6.535 15.411 -43.044 1.00 53.81 188 ALA A CA 1
ATOM 1445 C C . ALA A 1 188 ? -5.656 16.659 -42.843 1.00 53.81 188 ALA A C 1
ATOM 1447 O O . ALA A 1 188 ? -5.172 16.896 -41.744 1.00 53.81 188 ALA A O 1
ATOM 1448 N N . ALA A 1 189 ? -5.500 17.506 -43.867 1.00 51.97 189 ALA A N 1
ATOM 1449 C CA . ALA A 1 189 ? -4.659 18.710 -43.788 1.00 51.97 189 ALA A CA 1
ATOM 1450 C C . ALA A 1 189 ? -5.257 19.845 -42.929 1.00 51.97 189 ALA A C 1
ATOM 1452 O O . ALA A 1 189 ? -4.604 20.864 -42.695 1.00 51.97 189 ALA A O 1
ATOM 1453 N N . ALA A 1 190 ? -6.512 19.707 -42.504 1.00 51.31 190 ALA A N 1
ATOM 1454 C CA . ALA A 1 190 ? -7.254 20.749 -41.812 1.00 51.31 190 ALA A CA 1
ATOM 1455 C C . ALA A 1 190 ? -7.378 20.535 -40.297 1.00 51.31 190 ALA A C 1
ATOM 1457 O O . ALA A 1 190 ? -7.551 21.516 -39.576 1.00 51.31 190 ALA A O 1
ATOM 1458 N N . MET A 1 191 ? -7.260 19.292 -39.815 1.00 51.25 191 MET A N 1
ATOM 1459 C CA . MET A 1 191 ? -7.326 18.981 -38.378 1.00 51.25 191 MET A CA 1
ATOM 1460 C C . MET A 1 191 ? -6.019 19.293 -37.627 1.00 51.25 191 MET A C 1
ATOM 1462 O O . MET A 1 191 ? -6.044 19.397 -36.406 1.00 51.25 191 MET A O 1
ATOM 1466 N N . ASP A 1 192 ? -4.916 19.535 -38.347 1.00 51.66 192 ASP A N 1
ATOM 1467 C CA . ASP A 1 192 ? -3.609 19.927 -37.786 1.00 51.66 192 ASP A CA 1
ATOM 1468 C C . ASP A 1 192 ? -3.489 21.433 -37.463 1.00 51.66 192 ASP A C 1
ATOM 1470 O O . ASP A 1 192 ? -2.436 21.904 -37.032 1.00 51.66 192 ASP A O 1
ATOM 1474 N N . LYS A 1 193 ? -4.545 22.231 -37.676 1.00 55.66 193 LYS A N 1
ATOM 1475 C CA . LYS A 1 193 ? -4.553 23.650 -37.289 1.00 55.66 193 LYS A CA 1
ATOM 1476 C C . LYS A 1 193 ? -5.121 23.795 -35.878 1.00 55.66 193 LYS A C 1
ATOM 1478 O O . LYS A 1 193 ? -6.334 23.738 -35.699 1.00 55.66 193 LYS A O 1
ATOM 1483 N N . GLU A 1 194 ? -4.239 24.026 -34.903 1.00 49.81 194 GLU A N 1
ATOM 1484 C CA . GLU A 1 194 ? -4.552 24.118 -33.462 1.00 49.81 194 GLU A CA 1
ATOM 1485 C C . GLU A 1 194 ? -5.640 25.156 -33.098 1.00 49.81 194 GLU A C 1
ATOM 1487 O O . GLU A 1 194 ? -6.267 25.030 -32.048 1.00 49.81 194 GLU A O 1
ATOM 1492 N N . ASP A 1 195 ? -5.939 26.117 -33.980 1.00 55.06 195 ASP A N 1
ATOM 1493 C CA . ASP A 1 195 ? -6.884 27.220 -33.733 1.00 55.06 195 ASP A CA 1
ATOM 1494 C C . ASP A 1 195 ? -8.325 26.994 -34.251 1.00 55.06 195 ASP A C 1
ATOM 1496 O O . ASP A 1 195 ? -9.143 27.918 -34.238 1.00 55.06 195 ASP A O 1
ATOM 1500 N N . VAL A 1 196 ? -8.679 25.795 -34.735 1.00 56.34 196 VAL A N 1
ATOM 1501 C CA . VAL A 1 196 ? -10.040 25.518 -35.238 1.00 56.34 196 VAL A CA 1
ATOM 1502 C C . VAL A 1 196 ? -10.877 24.776 -34.189 1.00 56.34 196 VAL A C 1
ATOM 1504 O O . VAL A 1 196 ? -10.722 23.576 -33.985 1.00 56.34 196 VAL A O 1
ATOM 1507 N N . ASP A 1 197 ? -11.801 25.498 -33.541 1.00 59.50 197 ASP A N 1
ATOM 1508 C CA . ASP A 1 197 ? -12.645 24.974 -32.449 1.00 59.50 197 ASP A CA 1
ATOM 1509 C C . ASP A 1 197 ? -13.502 23.758 -32.868 1.00 59.50 197 ASP A C 1
ATOM 1511 O O . ASP A 1 197 ? -13.563 22.778 -32.126 1.00 59.50 197 ASP A O 1
ATOM 1515 N N . VAL A 1 198 ? -14.160 23.814 -34.040 1.00 66.81 198 VAL A N 1
ATOM 1516 C CA . VAL A 1 198 ? -15.016 22.741 -34.593 1.00 66.81 198 VAL A CA 1
ATOM 1517 C C . VAL A 1 198 ? -15.000 22.802 -36.130 1.00 66.81 198 VAL A C 1
ATOM 1519 O O . VAL A 1 198 ? -15.408 23.826 -36.687 1.00 66.81 198 VAL A O 1
ATOM 1522 N N . PRO A 1 199 ? -14.546 21.755 -36.842 1.00 71.19 199 PRO A N 1
ATOM 1523 C CA . PRO A 1 199 ? -14.561 21.735 -38.302 1.00 71.19 199 PRO A CA 1
ATOM 1524 C C . PRO A 1 199 ? -15.972 21.495 -38.856 1.00 71.19 199 PRO A C 1
ATOM 1526 O O . PRO A 1 199 ? -16.701 20.626 -38.369 1.00 71.19 199 PRO A O 1
ATOM 1529 N N . ILE A 1 200 ? -16.341 22.252 -39.895 1.00 77.88 200 ILE A N 1
ATOM 1530 C CA . ILE A 1 200 ? -17.636 22.131 -40.578 1.00 77.88 200 ILE A CA 1
ATOM 1531 C C . ILE A 1 200 ? -17.409 21.713 -42.026 1.00 77.88 200 ILE A C 1
ATOM 1533 O O . ILE A 1 200 ? -16.737 22.415 -42.783 1.00 77.88 200 ILE A O 1
ATOM 1537 N N . PHE A 1 201 ? -17.976 20.573 -42.404 1.00 76.69 201 PHE A N 1
ATOM 1538 C CA . PHE A 1 201 ? -17.857 19.984 -43.732 1.00 76.69 201 PHE A CA 1
ATOM 1539 C C . PHE A 1 201 ? -19.137 20.233 -44.531 1.00 76.69 201 PHE A C 1
ATOM 1541 O O . PHE A 1 201 ? -20.238 19.956 -44.051 1.00 76.69 201 PHE A O 1
ATOM 1548 N N . LEU A 1 202 ? -18.997 20.760 -45.749 1.00 77.00 202 LEU A N 1
ATOM 1549 C CA . LEU A 1 202 ? -20.118 20.967 -46.671 1.00 77.00 202 LEU A CA 1
ATOM 1550 C C . LEU A 1 202 ? -20.084 19.908 -47.768 1.00 77.00 202 LEU A C 1
ATOM 1552 O O . LEU A 1 202 ? -19.119 19.870 -48.530 1.00 77.00 202 LEU A O 1
ATOM 1556 N N . LEU A 1 203 ? -21.140 19.100 -47.868 1.00 73.25 203 LEU A N 1
ATOM 1557 C CA . LEU A 1 203 ? -21.249 18.041 -48.868 1.00 73.25 203 LEU A CA 1
ATOM 1558 C C . LEU A 1 203 ? -22.129 18.470 -50.052 1.00 73.25 203 LEU A C 1
ATOM 1560 O O . LEU A 1 203 ? -23.291 18.842 -49.857 1.00 73.25 203 LEU A O 1
ATOM 1564 N N . LYS A 1 204 ? -21.598 18.415 -51.287 1.00 71.38 204 LYS A N 1
ATOM 1565 C CA . LYS A 1 204 ? -22.296 18.891 -52.506 1.00 71.38 204 LYS A CA 1
ATOM 1566 C C . LYS A 1 204 ? -23.058 17.773 -53.224 1.00 71.38 204 LYS A C 1
ATOM 1568 O O . LYS A 1 204 ? -22.470 16.790 -53.662 1.00 71.38 204 LYS A O 1
ATOM 1573 N N . GLY A 1 205 ? -24.345 18.000 -53.508 1.00 54.78 205 GLY A N 1
ATOM 1574 C CA . GLY A 1 205 ? -25.059 17.303 -54.592 1.00 54.78 205 GLY A CA 1
ATOM 1575 C C . GLY A 1 205 ? -25.503 15.861 -54.315 1.00 54.78 205 GLY A C 1
ATOM 1576 O O . GLY A 1 205 ? -25.839 15.138 -55.256 1.00 54.78 205 GLY A O 1
ATOM 1577 N N . MET A 1 206 ? -25.541 15.430 -53.053 1.00 56.38 206 MET A N 1
ATOM 1578 C CA . MET A 1 206 ? -26.110 14.129 -52.690 1.00 56.38 206 MET A CA 1
ATOM 1579 C C . MET A 1 206 ? -27.631 14.245 -52.541 1.00 56.38 206 MET A C 1
ATOM 1581 O O . MET A 1 206 ? -28.109 14.984 -51.690 1.00 56.38 206 MET A O 1
ATOM 1585 N N . LYS A 1 207 ? -28.398 13.524 -53.373 1.00 50.97 207 LYS A N 1
ATOM 1586 C CA . LYS A 1 207 ? -29.869 13.514 -53.284 1.00 50.97 207 LYS A CA 1
ATOM 1587 C C . LYS A 1 207 ? -30.336 12.799 -52.019 1.00 50.97 207 LYS A C 1
ATOM 1589 O O . LYS A 1 207 ? -29.873 11.683 -51.765 1.00 50.97 207 LYS A O 1
ATOM 1594 N N . LYS A 1 208 ? -31.338 13.348 -51.325 1.00 43.59 208 LYS A N 1
ATOM 1595 C CA . LYS A 1 208 ? -31.938 12.785 -50.091 1.00 43.59 208 LYS A CA 1
ATOM 1596 C C . LYS A 1 208 ? -32.227 11.273 -50.128 1.00 43.59 208 LYS A C 1
ATOM 1598 O O . LYS A 1 208 ? -31.997 10.565 -49.159 1.00 43.59 208 LYS A O 1
ATOM 1603 N N . THR A 1 209 ? -32.668 10.728 -51.264 1.00 43.06 209 THR A N 1
ATOM 1604 C CA . THR A 1 209 ? -33.004 9.293 -51.401 1.00 43.06 209 THR A CA 1
ATOM 1605 C C . THR A 1 209 ? -31.797 8.360 -51.576 1.00 43.06 209 THR A C 1
ATOM 1607 O O . THR A 1 209 ? -31.985 7.161 -51.769 1.00 43.06 209 THR A O 1
ATOM 1610 N N . SER A 1 210 ? -30.567 8.883 -51.604 1.00 41.09 210 SER A N 1
ATOM 1611 C CA . SER A 1 210 ? -29.361 8.117 -51.965 1.00 41.09 210 SER A CA 1
ATOM 1612 C C . SER A 1 210 ? -28.427 7.777 -50.798 1.00 41.09 210 SER A C 1
ATOM 1614 O O . SER A 1 210 ? -27.465 7.025 -50.991 1.00 41.09 210 SER A O 1
ATOM 1616 N N . LEU A 1 211 ? -28.741 8.256 -49.592 1.00 43.88 211 LEU A N 1
ATOM 1617 C CA . LEU A 1 211 ? -27.982 8.001 -48.372 1.00 43.88 211 LEU A CA 1
ATOM 1618 C C . LEU A 1 2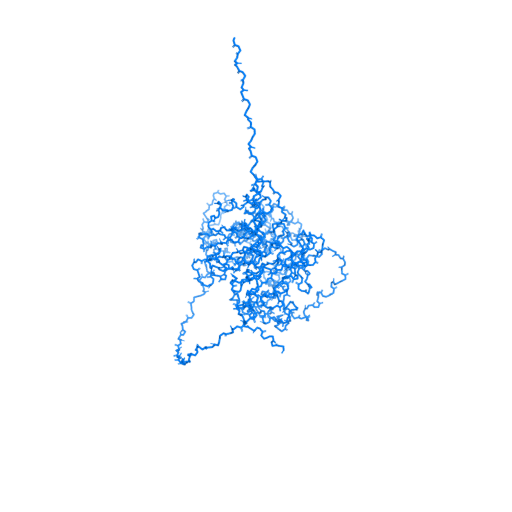11 ? -28.848 7.210 -47.384 1.00 43.88 211 LEU A C 1
ATOM 1620 O O . LEU A 1 211 ? -29.742 7.755 -46.752 1.00 43.88 211 LEU A O 1
ATOM 1624 N N . ALA A 1 212 ? -28.590 5.908 -47.264 1.00 48.16 212 ALA A N 1
ATOM 1625 C CA . ALA A 1 212 ? -28.971 5.178 -46.057 1.00 48.16 212 ALA A CA 1
ATOM 1626 C C . ALA A 1 212 ? -28.016 5.594 -44.924 1.00 48.16 212 ALA A C 1
ATOM 1628 O O . ALA A 1 212 ? -26.859 5.908 -45.212 1.00 48.16 212 ALA A O 1
ATOM 1629 N N . ASP A 1 213 ? -28.446 5.531 -43.660 1.00 45.97 213 ASP A N 1
ATOM 1630 C CA . ASP A 1 213 ? -27.606 5.849 -42.485 1.00 45.97 213 ASP A CA 1
ATOM 1631 C C . ASP A 1 213 ? -26.248 5.121 -42.484 1.00 45.97 213 ASP A C 1
ATOM 1633 O O . ASP A 1 213 ? -25.289 5.576 -41.862 1.00 45.97 213 ASP A O 1
ATOM 1637 N N . SER A 1 214 ? -26.154 3.990 -43.189 1.00 43.81 214 SER A N 1
ATOM 1638 C CA . SER A 1 214 ? -24.916 3.239 -43.400 1.00 43.81 214 SER A CA 1
ATOM 1639 C C . SER A 1 214 ? -23.912 3.959 -44.312 1.00 43.81 214 SER A C 1
ATOM 1641 O O . SER A 1 214 ? -22.728 3.950 -44.024 1.00 43.81 214 SER A O 1
ATOM 1643 N N . LYS A 1 215 ? -24.355 4.650 -45.372 1.00 45.47 215 LYS A N 1
ATOM 1644 C CA . LYS A 1 215 ? -23.457 5.392 -46.278 1.00 45.47 215 LYS A CA 1
ATOM 1645 C C . LYS A 1 215 ? -22.949 6.702 -45.681 1.00 45.47 215 LYS A C 1
ATOM 1647 O O . LYS A 1 215 ? -21.854 7.130 -46.022 1.00 45.47 215 LYS A O 1
ATOM 1652 N N . ILE A 1 216 ? -23.743 7.350 -44.824 1.00 43.84 216 ILE A N 1
ATOM 1653 C CA . ILE A 1 216 ? -23.295 8.534 -44.071 1.00 43.84 216 ILE A CA 1
ATOM 1654 C C . ILE A 1 216 ? -22.180 8.127 -43.098 1.00 43.84 216 ILE A C 1
ATOM 1656 O O . ILE A 1 216 ? -21.182 8.835 -42.993 1.00 43.84 216 ILE A O 1
ATOM 1660 N N . ARG A 1 217 ? -22.303 6.947 -42.472 1.00 47.28 217 ARG A N 1
ATOM 1661 C CA . ARG A 1 217 ? -21.232 6.328 -41.677 1.00 47.28 217 ARG A CA 1
ATOM 1662 C C . ARG A 1 217 ? -19.995 6.004 -42.514 1.00 47.28 217 ARG A C 1
ATOM 1664 O O . ARG A 1 217 ? -18.917 6.454 -42.162 1.00 47.28 217 ARG A O 1
ATOM 1671 N N . ASP A 1 218 ? -20.158 5.377 -43.678 1.00 46.97 218 ASP A N 1
ATOM 1672 C CA . ASP A 1 218 ? -19.026 5.058 -44.565 1.00 46.97 218 ASP A CA 1
ATOM 1673 C C . ASP A 1 218 ? -18.230 6.305 -45.018 1.00 46.97 218 ASP A C 1
ATOM 1675 O O . ASP A 1 218 ? -17.030 6.217 -45.276 1.00 46.97 218 ASP A O 1
ATOM 1679 N N . ILE A 1 219 ? -18.887 7.469 -45.137 1.00 42.09 219 ILE A N 1
ATOM 1680 C CA . ILE A 1 219 ? -18.249 8.757 -45.470 1.00 42.09 219 ILE A CA 1
ATOM 1681 C C . ILE A 1 219 ? -17.563 9.373 -44.238 1.00 42.09 219 ILE A C 1
ATOM 1683 O O . ILE A 1 219 ? -16.477 9.939 -44.370 1.00 42.09 219 ILE A O 1
ATOM 1687 N N . ALA A 1 220 ? -18.155 9.236 -43.049 1.00 41.81 220 ALA A N 1
ATOM 1688 C CA . ALA A 1 220 ? -17.531 9.633 -41.785 1.00 41.81 220 ALA A CA 1
ATOM 1689 C C . ALA A 1 220 ? -16.291 8.770 -41.445 1.00 41.81 220 ALA A C 1
ATOM 1691 O O . ALA A 1 220 ? -15.342 9.278 -40.851 1.00 41.81 220 ALA A O 1
ATOM 1692 N N . ASP A 1 221 ? -16.252 7.521 -41.921 1.00 43.09 221 ASP A N 1
ATOM 1693 C CA . ASP A 1 221 ? -15.191 6.525 -41.692 1.00 43.09 221 ASP A CA 1
ATOM 1694 C C . ASP A 1 221 ? -13.934 6.694 -42.573 1.00 43.09 221 ASP A C 1
ATOM 1696 O O . ASP A 1 221 ? -12.975 5.910 -42.491 1.00 43.09 221 ASP A O 1
ATOM 1700 N N . VAL A 1 222 ? -13.873 7.715 -43.437 1.00 36.06 222 VAL A N 1
ATOM 1701 C CA . VAL A 1 222 ? -12.717 7.948 -44.324 1.00 36.06 222 VAL A CA 1
ATOM 1702 C C . VAL A 1 222 ? -11.633 8.783 -43.625 1.00 36.06 222 VAL A C 1
ATOM 1704 O O . VAL A 1 222 ? -11.197 9.821 -44.115 1.00 36.06 222 VAL A O 1
ATOM 1707 N N . SER A 1 223 ? -11.142 8.304 -42.479 1.00 38.97 223 SER A N 1
ATOM 1708 C CA . SER A 1 223 ? -9.876 8.755 -41.886 1.00 38.97 223 SER A CA 1
ATOM 1709 C C . SER A 1 223 ? -9.027 7.550 -41.455 1.00 38.97 223 SER A C 1
ATOM 1711 O O . SER A 1 223 ? -9.416 6.806 -40.552 1.00 38.97 223 SER A O 1
ATOM 1713 N N . PRO A 1 224 ? -7.839 7.324 -42.055 1.00 34.72 224 PRO A N 1
ATOM 1714 C CA . PRO A 1 224 ? -6.974 6.189 -41.720 1.00 34.72 224 PRO A CA 1
ATOM 1715 C C . PRO A 1 224 ? -6.524 6.141 -40.252 1.00 34.72 224 PRO A C 1
ATOM 1717 O O . PRO A 1 224 ? -6.112 5.079 -39.788 1.00 34.72 224 PRO A O 1
ATOM 1720 N N . HIS A 1 225 ? -6.620 7.253 -39.514 1.00 32.88 225 HIS A N 1
ATOM 1721 C CA . HIS A 1 225 ? -6.284 7.293 -38.091 1.00 32.88 225 HIS A CA 1
ATOM 1722 C C . HIS A 1 225 ? -7.386 6.759 -37.162 1.00 32.88 225 HIS A C 1
ATOM 1724 O O . HIS A 1 225 ? -7.056 6.357 -36.050 1.00 32.88 225 HIS A O 1
ATOM 1730 N N . MET A 1 226 ? -8.644 6.638 -37.609 1.00 35.69 226 MET A N 1
ATOM 1731 C CA . MET A 1 226 ? -9.724 6.051 -36.789 1.00 35.69 226 MET A CA 1
ATOM 1732 C C . MET A 1 226 ? -9.805 4.517 -36.901 1.00 35.69 226 MET A C 1
ATOM 1734 O O . MET A 1 226 ? -10.190 3.840 -35.947 1.00 35.69 226 MET A O 1
ATOM 1738 N N . ARG A 1 227 ? -9.271 3.918 -37.980 1.00 33.53 227 ARG A N 1
ATOM 1739 C CA . ARG A 1 227 ? -9.251 2.448 -38.167 1.00 33.53 227 ARG A CA 1
ATOM 1740 C C . ARG A 1 227 ? -8.474 1.660 -37.106 1.00 33.53 227 ARG A C 1
ATOM 1742 O O . ARG A 1 227 ? -8.667 0.453 -37.008 1.00 33.53 227 ARG A O 1
ATOM 1749 N N . ALA A 1 228 ? -7.602 2.294 -36.321 1.00 30.56 228 ALA A N 1
ATOM 1750 C CA . ALA A 1 228 ? -6.871 1.605 -35.255 1.00 30.56 228 ALA A CA 1
ATOM 1751 C C . ALA A 1 228 ? -7.688 1.437 -33.959 1.00 30.56 228 ALA A C 1
ATOM 1753 O O . ALA A 1 228 ? -7.318 0.611 -33.128 1.00 30.56 228 ALA A O 1
ATOM 1754 N N . MET A 1 229 ? -8.798 2.169 -33.797 1.00 32.16 229 MET A N 1
ATOM 1755 C CA . MET A 1 229 ? -9.659 2.093 -32.608 1.00 32.16 229 MET A CA 1
ATOM 1756 C C . MET A 1 229 ? -11.070 1.560 -32.899 1.00 32.16 229 MET A C 1
ATOM 1758 O O . MET A 1 229 ? -11.693 1.000 -32.002 1.00 32.16 229 MET A O 1
ATOM 1762 N N . GLU A 1 230 ? -11.560 1.645 -34.138 1.00 31.06 230 GLU A N 1
ATOM 1763 C CA . GLU A 1 230 ? -12.964 1.323 -34.454 1.00 31.06 230 GLU A CA 1
ATOM 1764 C C . GLU A 1 230 ? -13.254 -0.136 -34.826 1.00 31.06 230 GLU A C 1
ATOM 1766 O O . GLU A 1 230 ? -14.405 -0.562 -34.778 1.00 31.06 230 GLU A O 1
ATOM 1771 N N . VAL A 1 231 ? -12.234 -0.967 -35.077 1.00 31.39 231 VAL A N 1
ATOM 1772 C CA . VAL A 1 231 ? -12.436 -2.413 -35.334 1.00 31.39 231 VAL A CA 1
ATOM 1773 C C . VAL A 1 231 ? -12.997 -3.158 -34.101 1.00 31.39 231 VAL A C 1
ATOM 1775 O O . VAL A 1 231 ? -13.380 -4.320 -34.205 1.00 31.39 231 VAL A O 1
ATOM 1778 N N . PHE A 1 232 ? -13.116 -2.500 -32.942 1.00 37.91 232 PHE A N 1
ATOM 1779 C CA . PHE A 1 232 ? -13.681 -3.097 -31.730 1.00 37.91 232 PHE A CA 1
ATOM 1780 C C . PHE A 1 232 ? -15.113 -2.685 -31.380 1.00 37.91 232 PHE A C 1
ATOM 1782 O O . PHE A 1 232 ? -15.733 -3.382 -30.578 1.00 37.91 232 PHE A O 1
ATOM 1789 N N . PHE A 1 233 ? -15.680 -1.622 -31.955 1.00 41.28 233 PHE A N 1
ATOM 1790 C CA . PHE A 1 233 ? -16.986 -1.138 -31.500 1.00 41.28 233 PHE A CA 1
ATOM 1791 C C . PHE A 1 233 ? -17.758 -0.434 -32.609 1.00 41.28 233 PHE A C 1
ATOM 1793 O O . PHE A 1 233 ? -17.723 0.784 -32.690 1.00 41.28 233 PHE A O 1
ATOM 1800 N N . THR A 1 234 ? -18.478 -1.199 -33.431 1.00 34.12 234 THR A N 1
ATOM 1801 C CA . THR A 1 234 ? -19.847 -0.890 -33.901 1.00 34.12 234 THR A CA 1
ATOM 1802 C C . THR A 1 234 ? -20.275 -1.903 -34.970 1.00 34.12 234 THR A C 1
ATOM 1804 O O . THR A 1 234 ? -20.058 -1.694 -36.151 1.00 34.12 234 THR A O 1
ATOM 1807 N N . ASP A 1 235 ? -20.856 -3.040 -34.570 1.00 31.11 235 ASP A N 1
ATOM 1808 C CA . ASP A 1 235 ? -22.257 -3.361 -34.899 1.00 31.11 235 ASP A CA 1
ATOM 1809 C C . ASP A 1 235 ? -22.717 -4.701 -34.279 1.00 31.11 235 ASP A C 1
ATOM 1811 O O . ASP A 1 235 ? -21.931 -5.612 -34.026 1.00 31.11 235 ASP A O 1
ATOM 1815 N N . ALA A 1 236 ? -24.036 -4.808 -34.104 1.00 34.09 236 ALA A N 1
ATOM 1816 C CA . ALA A 1 236 ? -24.842 -6.007 -33.861 1.00 34.09 236 ALA A CA 1
ATOM 1817 C C . ALA A 1 236 ? -24.871 -6.629 -32.447 1.00 34.09 236 ALA A C 1
ATOM 1819 O O . ALA A 1 236 ? -24.391 -7.733 -32.202 1.00 34.09 236 ALA A O 1
ATOM 1820 N N . THR A 1 237 ? -25.681 -6.002 -31.585 1.00 38.34 237 THR A N 1
ATOM 1821 C CA . THR A 1 237 ? -26.407 -6.595 -30.440 1.00 38.34 237 THR A CA 1
ATOM 1822 C C . THR A 1 237 ? -25.568 -7.190 -29.301 1.00 38.34 237 THR A C 1
ATOM 1824 O O . THR A 1 237 ? -24.600 -7.918 -29.479 1.00 38.34 237 THR A O 1
ATOM 1827 N N . ASN A 1 238 ? -26.024 -6.937 -28.077 1.00 50.56 238 ASN A N 1
ATOM 1828 C CA . ASN A 1 238 ? -25.416 -7.315 -26.794 1.00 50.56 238 ASN A CA 1
ATOM 1829 C C . ASN A 1 238 ? -25.100 -8.823 -26.577 1.00 50.56 238 ASN A C 1
ATOM 1831 O O . ASN A 1 238 ? -24.659 -9.181 -25.487 1.00 50.56 238 ASN A O 1
ATOM 1835 N N . ASN A 1 239 ? -25.320 -9.692 -27.572 1.00 49.59 239 ASN A N 1
ATOM 1836 C CA . ASN A 1 239 ? -25.108 -11.140 -27.510 1.00 49.59 239 ASN A CA 1
ATOM 1837 C C . ASN A 1 239 ? -23.933 -11.652 -28.363 1.00 49.59 239 ASN A C 1
ATOM 1839 O O . ASN A 1 239 ? -23.454 -12.750 -28.089 1.00 49.59 239 ASN A O 1
ATOM 1843 N N . SER A 1 240 ? -23.433 -10.908 -29.362 1.00 55.56 240 SER A N 1
ATOM 1844 C CA . SER A 1 240 ? -22.353 -11.438 -30.220 1.00 55.56 240 SER A CA 1
ATOM 1845 C C . SER A 1 240 ? -21.005 -11.481 -29.485 1.00 55.56 240 SER A C 1
ATOM 1847 O O . SER A 1 240 ? -20.244 -12.433 -29.635 1.00 55.56 240 SER A O 1
ATOM 1849 N N . PHE A 1 241 ? -20.749 -10.522 -28.590 1.00 60.59 241 PHE A N 1
ATOM 1850 C CA . PHE A 1 241 ? -19.483 -10.435 -27.856 1.00 60.59 241 PHE A CA 1
ATOM 1851 C C . PHE A 1 241 ? -19.289 -11.588 -26.855 1.00 60.59 241 PHE A C 1
ATOM 1853 O O . PHE A 1 241 ? -18.180 -12.089 -26.699 1.00 60.59 241 PHE A O 1
ATOM 1860 N N . ILE A 1 242 ? -20.376 -12.070 -26.238 1.00 72.56 242 ILE A N 1
ATOM 1861 C CA . ILE A 1 242 ? -20.358 -13.207 -25.298 1.00 72.56 242 ILE A CA 1
ATOM 1862 C C . ILE A 1 242 ? -19.995 -14.514 -26.014 1.00 72.56 242 ILE A C 1
ATOM 1864 O O . ILE A 1 242 ? -19.385 -15.390 -25.409 1.00 72.56 242 ILE A O 1
ATOM 1868 N N . SER A 1 243 ? -20.297 -14.637 -27.312 1.00 79.00 243 SER A N 1
ATOM 1869 C CA . SER A 1 243 ? -19.996 -15.853 -28.082 1.00 79.00 243 SER A CA 1
ATOM 1870 C C . SER A 1 243 ? -18.494 -16.162 -28.187 1.00 79.00 243 SER A C 1
ATOM 1872 O O . SER A 1 243 ? -18.119 -17.297 -28.472 1.00 79.00 243 SER A O 1
ATOM 1874 N N . HIS A 1 244 ? -17.631 -15.181 -27.900 1.00 83.56 244 HIS A N 1
ATOM 1875 C CA . HIS A 1 244 ? -16.177 -15.347 -27.883 1.00 83.56 244 HIS A CA 1
ATOM 1876 C C . HIS A 1 244 ? -15.622 -15.819 -26.531 1.00 83.56 244 HIS A C 1
ATOM 1878 O O . HIS A 1 244 ? -14.436 -16.157 -26.446 1.00 83.56 244 HIS A O 1
ATOM 1884 N N . PHE A 1 245 ? -16.451 -15.849 -25.482 1.00 90.75 245 PHE A N 1
ATOM 1885 C CA . PHE A 1 245 ? -16.039 -16.283 -24.154 1.00 90.75 245 PHE A CA 1
ATOM 1886 C C . PHE A 1 245 ? -15.864 -17.799 -24.096 1.00 90.75 245 PHE A C 1
ATOM 1888 O O . PHE A 1 245 ? -16.784 -18.578 -24.339 1.00 90.75 245 PHE A O 1
ATOM 1895 N N . CYS A 1 246 ? -14.662 -18.223 -23.733 1.00 93.19 246 CYS A N 1
ATOM 1896 C CA . CYS A 1 246 ? -14.316 -19.608 -23.500 1.00 93.19 246 CYS A CA 1
ATOM 1897 C C . CYS A 1 246 ? -14.358 -19.901 -22.003 1.00 93.19 246 CYS A C 1
ATOM 1899 O O . CYS A 1 246 ? -13.354 -19.762 -21.306 1.00 93.19 246 CYS A O 1
ATOM 1901 N N . GLY A 1 247 ? -15.517 -20.339 -21.517 1.00 87.69 247 GLY A N 1
ATOM 1902 C CA . GLY A 1 247 ? -15.717 -20.634 -20.098 1.00 87.69 247 GLY A CA 1
ATOM 1903 C C . GLY A 1 247 ? -14.779 -21.705 -19.537 1.00 87.69 247 GLY A C 1
ATOM 1904 O O . GLY A 1 247 ? -14.300 -21.573 -18.420 1.00 87.69 247 GLY A O 1
ATOM 1905 N N . THR A 1 248 ? -14.438 -22.724 -20.328 1.00 91.56 248 THR A N 1
ATOM 1906 C CA . THR A 1 248 ? -13.540 -23.816 -19.906 1.00 91.56 248 THR A CA 1
ATOM 1907 C C . THR A 1 248 ? -12.067 -23.547 -20.214 1.00 91.56 248 THR A C 1
ATOM 1909 O O . THR A 1 248 ? -11.226 -24.425 -20.028 1.00 91.56 248 THR A O 1
ATOM 1912 N N . CYS A 1 249 ? -11.725 -22.374 -20.757 1.00 88.62 249 CYS A N 1
ATOM 1913 C CA . CYS A 1 249 ? -10.328 -22.040 -20.991 1.00 88.62 249 CYS A CA 1
ATOM 1914 C C . CYS A 1 249 ? -9.634 -21.792 -19.651 1.00 88.62 249 CYS A C 1
ATOM 1916 O O . CYS A 1 249 ? -10.226 -21.153 -18.783 1.00 88.62 249 CYS A O 1
ATOM 1918 N N . PRO A 1 250 ? -8.382 -22.244 -19.478 1.00 84.25 250 PRO A N 1
ATOM 1919 C CA . PRO A 1 250 ? -7.623 -21.935 -18.279 1.00 84.25 250 PRO A CA 1
ATOM 1920 C C . PRO A 1 250 ? -7.438 -20.419 -18.161 1.00 84.25 250 PRO A C 1
ATOM 1922 O O . PRO A 1 250 ? -6.946 -19.761 -19.083 1.00 84.25 250 PRO A O 1
ATOM 1925 N N . PHE A 1 251 ? -7.823 -19.861 -17.017 1.00 84.00 251 PHE A N 1
ATOM 1926 C CA . PHE A 1 251 ? -7.579 -18.466 -16.693 1.00 84.00 251 PHE A CA 1
ATOM 1927 C C . PHE A 1 251 ? -6.098 -18.300 -16.346 1.00 84.00 251 PHE A C 1
ATOM 1929 O O . PHE A 1 251 ? -5.605 -18.912 -15.405 1.00 84.00 251 PHE A O 1
ATOM 1936 N N . GLU A 1 252 ? -5.371 -17.495 -17.122 1.00 72.25 252 GLU A N 1
ATOM 1937 C CA . GLU A 1 252 ? -3.988 -17.083 -16.830 1.00 72.25 252 GLU A CA 1
ATOM 1938 C C . GLU A 1 252 ? -3.018 -18.222 -16.475 1.00 72.25 252 GLU A C 1
ATOM 1940 O O . GLU A 1 252 ? -2.187 -18.089 -15.575 1.00 72.25 252 GLU A O 1
ATOM 1945 N N . SER A 1 253 ? -3.085 -19.348 -17.199 1.00 67.38 253 SER A N 1
ATOM 1946 C CA . SER A 1 253 ? -2.242 -20.537 -16.951 1.00 67.38 253 SER A CA 1
ATOM 1947 C C . SER A 1 253 ? -2.381 -21.128 -15.533 1.00 67.38 253 SER A C 1
ATOM 1949 O O . SER A 1 253 ? -1.513 -21.869 -15.075 1.00 67.38 253 SER A O 1
ATOM 1951 N N . THR A 1 254 ? -3.480 -20.822 -14.842 1.00 71.12 254 THR A N 1
ATOM 1952 C CA . THR A 1 254 ? -3.852 -21.444 -13.568 1.00 71.12 254 THR A CA 1
ATOM 1953 C C . THR A 1 254 ? -4.609 -22.756 -13.799 1.00 71.12 254 THR A C 1
ATOM 1955 O O . THR A 1 254 ? -4.972 -23.094 -14.928 1.00 71.12 254 THR A O 1
ATOM 1958 N N . SER A 1 255 ? -4.861 -23.502 -12.721 1.00 74.50 255 SER A N 1
ATOM 1959 C CA . SER A 1 255 ? -5.754 -24.667 -12.740 1.00 74.50 255 SER A CA 1
ATOM 1960 C C . SER A 1 255 ? -7.239 -24.294 -12.810 1.00 74.50 255 SER A C 1
ATOM 1962 O O . SER A 1 255 ? -8.072 -25.185 -12.932 1.00 74.50 255 SER A O 1
ATOM 1964 N N . PHE A 1 256 ? -7.584 -23.008 -12.695 1.00 75.50 256 PHE A N 1
ATOM 1965 C CA . PHE A 1 256 ? -8.961 -22.532 -12.752 1.00 75.50 256 PHE A CA 1
ATOM 1966 C C . PHE A 1 256 ? -9.346 -22.215 -14.188 1.00 75.50 256 PHE A C 1
ATOM 1968 O O . PHE A 1 256 ? -8.556 -21.637 -14.940 1.00 75.50 256 PHE A O 1
ATOM 1975 N N . ASP A 1 257 ? -10.573 -22.555 -14.559 1.00 92.38 257 ASP A N 1
ATOM 1976 C CA . ASP A 1 257 ? -11.130 -22.107 -15.821 1.00 92.38 257 ASP A CA 1
ATOM 1977 C C . ASP A 1 257 ? -11.772 -20.718 -15.696 1.00 92.38 257 ASP A C 1
ATOM 1979 O O . ASP A 1 257 ? -11.933 -20.130 -14.621 1.00 92.38 257 ASP A O 1
ATOM 1983 N N . CYS A 1 258 ? -12.087 -20.140 -16.840 1.00 93.44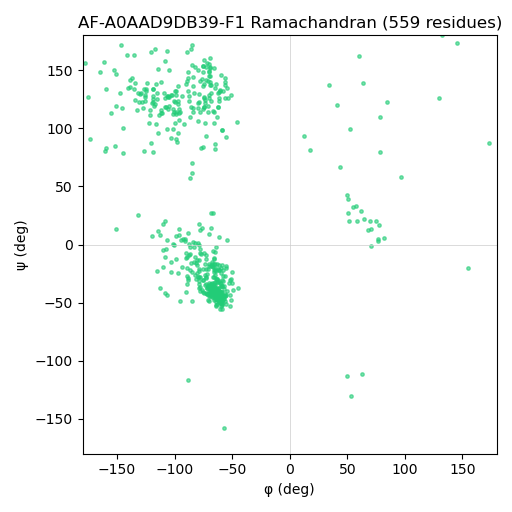 258 CYS A N 1
ATOM 1984 C CA . CYS A 1 258 ? -12.678 -18.822 -16.936 1.00 93.44 258 CYS A CA 1
ATOM 1985 C C . CYS A 1 258 ? -14.079 -18.734 -16.328 1.00 93.44 258 CYS A C 1
ATOM 1987 O O . CYS A 1 258 ? -14.448 -17.665 -15.848 1.00 93.44 258 CYS A O 1
ATOM 1989 N N . ASN A 1 259 ? -14.831 -19.833 -16.269 1.00 92.56 259 ASN A N 1
ATOM 1990 C CA . ASN A 1 259 ? -16.086 -19.902 -15.527 1.00 92.56 259 ASN A CA 1
ATOM 1991 C C . ASN A 1 259 ? -15.838 -19.776 -14.024 1.00 92.56 259 ASN A C 1
ATOM 1993 O O . ASN A 1 259 ? -16.499 -18.977 -13.370 1.00 92.56 259 ASN A O 1
ATOM 1997 N N . ALA A 1 260 ? -14.842 -20.479 -13.479 1.00 87.88 260 ALA A N 1
ATOM 1998 C CA . ALA A 1 260 ? -14.444 -20.328 -12.083 1.00 87.88 260 ALA A CA 1
ATOM 1999 C C . ALA A 1 260 ? -14.001 -18.887 -11.783 1.00 87.88 260 ALA A C 1
ATOM 2001 O O . ALA A 1 260 ? -14.312 -18.349 -10.720 1.00 87.88 260 ALA A O 1
ATOM 2002 N N . ARG A 1 261 ? -13.338 -18.219 -12.739 1.00 91.56 261 ARG A N 1
ATOM 2003 C CA . ARG A 1 261 ? -13.015 -16.793 -12.607 1.00 91.56 261 ARG A CA 1
ATOM 2004 C C . ARG A 1 261 ? -14.253 -15.899 -12.667 1.00 91.56 261 ARG A C 1
ATOM 2006 O O . ARG A 1 261 ? -14.313 -14.946 -11.901 1.00 91.56 261 ARG A O 1
ATOM 2013 N N . VAL A 1 262 ? -15.228 -16.182 -13.529 1.00 93.00 262 VAL A N 1
ATOM 2014 C CA . VAL A 1 262 ? -16.512 -15.460 -13.552 1.00 93.00 262 VAL A CA 1
ATOM 2015 C C . VAL A 1 262 ? -17.242 -15.628 -12.224 1.00 93.00 262 VAL A C 1
ATOM 2017 O O . VAL A 1 262 ? -17.660 -14.630 -11.656 1.00 93.00 262 VAL A O 1
ATOM 2020 N N . GLU A 1 263 ? -17.321 -16.839 -11.673 1.00 90.06 263 GLU A N 1
ATOM 2021 C CA . GLU A 1 263 ? -17.922 -17.080 -10.353 1.00 90.06 263 GLU A CA 1
ATOM 2022 C C . GLU A 1 263 ? -17.182 -16.340 -9.237 1.00 90.06 263 GLU A C 1
ATOM 2024 O O . GLU A 1 263 ? -17.814 -15.738 -8.369 1.00 90.06 263 GLU A O 1
ATOM 2029 N N . TYR A 1 264 ? -15.849 -16.299 -9.294 1.00 86.50 264 TYR A N 1
ATOM 2030 C CA . TYR A 1 264 ? -15.055 -15.459 -8.402 1.00 86.50 264 TYR A CA 1
ATOM 2031 C C . TYR A 1 264 ? -15.416 -13.976 -8.560 1.00 86.50 264 TYR A C 1
ATOM 2033 O O . TYR A 1 264 ? -15.681 -13.304 -7.570 1.00 86.50 264 TYR A O 1
ATOM 2041 N N . LEU A 1 265 ? -15.483 -13.459 -9.791 1.00 84.88 265 LEU A N 1
ATOM 2042 C CA . LEU A 1 265 ? -15.825 -12.058 -10.042 1.00 84.88 265 LEU A CA 1
ATOM 2043 C C . LEU A 1 265 ? -17.255 -11.719 -9.579 1.00 84.88 265 LEU A C 1
ATOM 2045 O O . LEU A 1 265 ? -17.497 -10.656 -9.014 1.00 84.88 265 LEU A O 1
ATOM 2049 N N . LYS A 1 266 ? -18.204 -12.636 -9.758 1.00 93.50 266 LYS A N 1
ATOM 2050 C CA . LYS A 1 266 ? -19.579 -12.489 -9.270 1.00 93.50 266 LYS A CA 1
ATOM 2051 C C . LYS A 1 266 ? -19.623 -12.438 -7.751 1.00 93.50 266 LYS A C 1
ATOM 2053 O O . LYS A 1 266 ? -20.234 -11.541 -7.182 1.00 93.50 266 LYS A O 1
ATOM 2058 N N . LYS A 1 267 ? -18.956 -13.387 -7.091 1.00 77.56 267 LYS A N 1
ATOM 2059 C CA . LYS A 1 267 ? -18.967 -13.502 -5.631 1.00 77.56 267 LYS A CA 1
ATOM 2060 C C . LYS A 1 267 ? -18.218 -12.350 -4.962 1.00 77.56 267 LYS A C 1
ATOM 2062 O O . LYS A 1 267 ? -18.713 -11.795 -3.989 1.00 77.56 267 LYS A O 1
ATOM 2067 N N . SER A 1 268 ? -17.048 -11.992 -5.482 1.00 78.44 268 SER A N 1
ATOM 2068 C CA . SER A 1 268 ? -16.178 -10.982 -4.876 1.00 78.44 268 SER A CA 1
ATOM 2069 C C . SER A 1 268 ? -16.585 -9.547 -5.220 1.00 78.44 268 SER A C 1
ATOM 2071 O O . SER A 1 268 ? -16.369 -8.660 -4.401 1.00 78.44 268 SER A O 1
ATOM 2073 N N . TYR A 1 269 ? -17.185 -9.314 -6.394 1.00 76.19 269 TYR A N 1
ATOM 2074 C CA . TYR A 1 269 ? -17.477 -7.961 -6.896 1.00 76.19 269 TYR A CA 1
ATOM 2075 C C . TYR A 1 269 ? -18.976 -7.699 -7.120 1.00 76.19 269 TYR A C 1
ATOM 2077 O O . TYR A 1 269 ? -19.321 -6.675 -7.702 1.00 76.19 269 TYR A O 1
ATOM 2085 N N . ALA A 1 270 ? -19.865 -8.620 -6.719 1.00 85.69 270 ALA A N 1
ATOM 2086 C CA . ALA A 1 270 ? -21.318 -8.545 -6.945 1.00 85.69 270 ALA A CA 1
ATOM 2087 C C . ALA A 1 270 ? -21.710 -8.248 -8.410 1.00 85.69 270 ALA A C 1
ATOM 2089 O O . ALA A 1 270 ? -22.763 -7.678 -8.690 1.00 85.69 270 ALA A O 1
ATOM 2090 N N . THR A 1 271 ? -20.847 -8.625 -9.355 1.00 84.56 271 THR A N 1
ATOM 2091 C CA . THR A 1 271 ? -21.062 -8.387 -10.786 1.00 84.56 271 THR A CA 1
ATOM 2092 C C . THR A 1 271 ? -22.014 -9.424 -11.360 1.00 84.56 271 THR A C 1
ATOM 2094 O O . THR A 1 271 ? -22.061 -10.568 -10.904 1.00 84.56 271 THR A O 1
ATOM 2097 N N . SER A 1 272 ? -22.773 -9.049 -12.388 1.00 92.62 272 SER A N 1
ATOM 2098 C CA . SER A 1 272 ? -23.514 -10.038 -13.171 1.00 92.62 272 SER A CA 1
ATOM 2099 C C . SER A 1 272 ? -22.559 -10.897 -14.007 1.00 92.62 272 SER A C 1
ATOM 2101 O O . SER A 1 272 ? -21.491 -10.438 -14.415 1.00 92.62 272 SER A O 1
ATOM 2103 N N . ASP A 1 273 ? -22.966 -12.120 -14.361 1.00 89.25 273 ASP A N 1
ATOM 2104 C CA . ASP A 1 273 ? -22.215 -13.008 -15.267 1.00 89.25 273 ASP A CA 1
ATOM 2105 C C . ASP A 1 273 ? -21.797 -12.270 -16.543 1.00 89.25 273 ASP A C 1
ATOM 2107 O O . ASP A 1 273 ? -20.682 -12.414 -17.035 1.00 89.25 273 ASP A O 1
ATOM 2111 N N . LYS A 1 274 ? -22.691 -11.417 -17.054 1.00 89.38 274 LYS A N 1
ATOM 2112 C CA . LYS A 1 274 ? -22.464 -10.623 -18.257 1.00 89.38 274 LYS A CA 1
ATOM 2113 C C . LYS A 1 274 ? -21.360 -9.582 -18.072 1.00 89.38 274 LYS A C 1
ATOM 2115 O O . LYS A 1 274 ? -20.557 -9.395 -18.982 1.00 89.38 274 LYS A O 1
ATOM 2120 N N . GLU A 1 275 ? -21.323 -8.898 -16.934 1.00 87.62 275 GLU A N 1
ATOM 2121 C CA . GLU A 1 275 ? -20.298 -7.895 -16.626 1.00 87.62 275 GLU A CA 1
ATOM 2122 C C . GLU A 1 275 ? -18.947 -8.547 -16.351 1.00 87.62 275 GLU A C 1
ATOM 2124 O O . GLU A 1 275 ? -17.949 -8.106 -16.914 1.00 87.62 275 GLU A O 1
ATOM 2129 N N . ALA A 1 276 ? -18.926 -9.644 -15.592 1.00 89.12 276 ALA A N 1
ATOM 2130 C CA . ALA A 1 276 ? -17.723 -10.432 -15.349 1.00 89.12 276 ALA A CA 1
ATOM 2131 C C . ALA A 1 276 ? -17.127 -10.976 -16.659 1.00 89.12 276 ALA A C 1
ATOM 2133 O O . ALA A 1 276 ? -15.933 -10.830 -16.916 1.00 89.12 276 ALA A O 1
ATOM 2134 N N . VAL A 1 277 ? -17.960 -11.545 -17.537 1.00 91.06 277 VAL A N 1
ATOM 2135 C CA . VAL A 1 277 ? -17.535 -12.010 -18.867 1.00 91.06 277 VAL A CA 1
ATOM 2136 C C . VAL A 1 277 ? -17.028 -10.848 -19.720 1.00 91.06 277 VAL A C 1
ATOM 2138 O O . VAL A 1 277 ? -15.991 -10.972 -20.370 1.00 91.06 277 VAL A O 1
ATOM 2141 N N . LYS A 1 278 ? -17.723 -9.705 -19.716 1.00 85.25 278 LYS A N 1
ATOM 2142 C CA . LYS A 1 278 ? -17.314 -8.520 -20.479 1.00 85.25 278 LYS A CA 1
ATOM 2143 C C . LYS A 1 278 ? -15.973 -7.966 -19.994 1.00 85.25 278 LYS A C 1
ATOM 2145 O O . LYS A 1 278 ? -15.160 -7.587 -20.832 1.00 85.25 278 LYS A O 1
ATOM 2150 N N . ASP A 1 279 ? -15.737 -7.938 -18.686 1.00 85.12 279 ASP A N 1
ATOM 2151 C CA . ASP A 1 279 ? -14.469 -7.516 -18.086 1.00 85.12 279 ASP A CA 1
ATOM 2152 C C . ASP A 1 279 ? -13.315 -8.452 -18.471 1.00 85.12 279 ASP A C 1
ATOM 2154 O O . ASP A 1 279 ? -12.245 -8.003 -18.882 1.00 85.12 279 ASP A O 1
ATOM 2158 N N . LEU A 1 280 ? -13.545 -9.766 -18.417 1.00 89.00 280 LEU A N 1
ATOM 2159 C CA . LEU A 1 280 ? -12.541 -10.745 -18.829 1.00 89.00 280 LEU A CA 1
ATOM 2160 C C . LEU A 1 280 ? -12.219 -10.617 -20.322 1.00 89.00 280 LEU A C 1
ATOM 2162 O O . LEU A 1 280 ? -11.047 -10.544 -20.690 1.00 89.00 280 LEU A O 1
ATOM 2166 N N . LEU A 1 281 ? -13.243 -10.516 -21.172 1.00 85.62 281 LEU A N 1
ATOM 2167 C CA . LEU A 1 281 ? -13.071 -10.367 -22.617 1.00 85.62 281 LEU A CA 1
ATOM 2168 C C . LEU A 1 281 ? -12.392 -9.047 -23.002 1.00 85.62 281 LEU A C 1
ATOM 2170 O O . LEU A 1 281 ? -11.531 -9.048 -23.880 1.00 85.62 281 LEU A O 1
ATOM 2174 N N . SER A 1 282 ? -12.743 -7.927 -22.360 1.00 79.62 282 SER A N 1
ATOM 2175 C CA . SER A 1 282 ? -12.146 -6.614 -22.659 1.00 79.62 282 SER A CA 1
ATOM 2176 C C . SER A 1 282 ? -10.652 -6.573 -22.333 1.00 79.62 282 SER A C 1
ATOM 2178 O O . SER A 1 282 ? -9.879 -5.911 -23.023 1.00 79.62 282 SER A O 1
ATOM 2180 N N . LYS A 1 283 ? -10.229 -7.354 -21.335 1.00 81.88 283 LYS A N 1
ATOM 2181 C CA . LYS A 1 283 ? -8.826 -7.545 -20.951 1.00 81.88 283 LYS A CA 1
ATOM 2182 C C . LYS A 1 283 ? -8.110 -8.614 -21.787 1.00 81.88 283 LYS A C 1
ATOM 2184 O O . LYS A 1 283 ? -6.938 -8.900 -21.548 1.00 81.88 283 LYS A O 1
ATOM 2189 N N . GLY A 1 284 ? -8.795 -9.205 -22.770 1.00 82.81 284 GLY A N 1
ATOM 2190 C CA . GLY A 1 284 ? -8.271 -10.280 -23.613 1.00 82.81 284 GLY A CA 1
ATOM 2191 C C . GLY A 1 284 ? -8.109 -11.615 -22.881 1.00 82.81 284 GLY A C 1
ATOM 2192 O O . GLY A 1 284 ? -7.442 -12.519 -23.387 1.00 82.81 284 GLY A O 1
ATOM 2193 N N . PHE A 1 285 ? -8.697 -11.756 -21.693 1.00 86.31 285 PHE A N 1
ATOM 2194 C CA . PHE A 1 285 ? -8.739 -13.016 -20.968 1.00 86.31 285 PHE A CA 1
ATOM 2195 C C . PHE A 1 285 ? -9.882 -13.884 -21.487 1.00 86.31 285 PHE A C 1
ATOM 2197 O O . PHE A 1 285 ? -10.899 -13.392 -21.973 1.00 86.31 285 PHE A O 1
ATOM 2204 N N . CYS A 1 286 ? -9.721 -15.202 -21.358 1.00 89.62 286 CYS A N 1
ATOM 2205 C CA . CYS A 1 286 ? -10.817 -16.145 -21.576 1.00 89.62 286 CYS A CA 1
ATOM 2206 C C . CYS A 1 286 ? -11.412 -16.144 -22.990 1.00 89.62 286 CYS A C 1
ATOM 2208 O O . CYS A 1 286 ? -12.578 -16.479 -23.172 1.00 89.62 286 CYS A O 1
ATOM 2210 N N . VAL A 1 287 ? -10.611 -15.798 -24.000 1.00 86.12 287 VAL A N 1
ATOM 2211 C CA . VAL A 1 287 ? -11.006 -15.847 -25.413 1.00 86.12 287 VAL A CA 1
ATOM 2212 C C . VAL A 1 287 ? -10.673 -17.221 -25.997 1.00 86.12 287 VAL A C 1
ATOM 2214 O O . VAL A 1 287 ? -9.600 -17.772 -25.743 1.00 86.12 287 VAL A O 1
ATOM 2217 N N . HIS A 1 288 ? -11.580 -17.786 -26.797 1.00 78.19 288 HIS A N 1
ATOM 2218 C CA . HIS A 1 288 ? -11.381 -19.107 -27.394 1.00 78.19 288 HIS A CA 1
ATOM 2219 C C . HIS A 1 288 ? -10.125 -19.159 -28.306 1.00 78.19 288 HIS A C 1
ATOM 2221 O O . HIS A 1 288 ? -9.964 -18.293 -29.171 1.00 78.19 288 HIS A O 1
ATOM 2227 N N . PRO A 1 289 ? -9.249 -20.185 -28.198 1.00 68.50 289 PRO A N 1
ATOM 2228 C CA . PRO A 1 289 ? -7.949 -20.224 -28.884 1.00 68.50 289 PRO A CA 1
ATOM 2229 C C . PRO A 1 289 ? -8.013 -20.106 -30.410 1.00 68.50 289 PRO A C 1
ATOM 2231 O O . PRO A 1 289 ? -7.112 -19.540 -31.023 1.00 68.50 289 PRO A O 1
ATOM 2234 N N . GLN A 1 290 ? -9.086 -20.600 -31.034 1.00 66.06 290 GLN A N 1
ATOM 2235 C CA . GLN A 1 290 ? -9.271 -20.512 -32.491 1.00 66.06 290 GLN A CA 1
ATOM 2236 C C . GLN A 1 290 ? -9.433 -19.068 -32.995 1.00 66.06 290 GLN A C 1
ATOM 2238 O O . GLN A 1 290 ? -9.152 -18.797 -34.157 1.00 66.06 290 GLN A O 1
ATOM 2243 N N . PHE A 1 291 ? -9.807 -18.130 -32.123 1.00 63.09 291 PHE A N 1
ATOM 2244 C CA . PHE A 1 291 ? -9.882 -16.703 -32.448 1.00 63.09 291 PHE A CA 1
ATOM 2245 C C . PHE A 1 291 ? -8.561 -15.966 -32.179 1.00 63.09 291 PHE A C 1
ATOM 2247 O O . PHE A 1 291 ? -8.399 -14.817 -32.581 1.00 63.09 291 PHE A O 1
ATOM 2254 N N . ASN A 1 292 ? -7.579 -16.637 -31.564 1.00 55.16 292 ASN A N 1
ATOM 2255 C CA . ASN A 1 292 ? -6.271 -16.070 -31.234 1.00 55.16 292 ASN A CA 1
ATOM 2256 C C . ASN A 1 292 ? -5.204 -16.304 -32.332 1.00 55.16 292 ASN A C 1
ATOM 2258 O O . ASN A 1 292 ? -4.033 -15.950 -32.177 1.00 55.16 292 ASN A O 1
ATOM 2262 N N . LEU A 1 293 ? -5.591 -16.885 -33.476 1.00 44.28 293 LEU A N 1
ATOM 2263 C CA . LEU A 1 293 ? -4.672 -17.224 -34.573 1.00 44.28 293 LEU A CA 1
ATOM 2264 C C . LEU A 1 293 ? -4.020 -15.996 -35.237 1.00 44.28 293 LEU A C 1
ATOM 2266 O O . LEU A 1 293 ? -2.921 -16.116 -35.770 1.00 44.28 293 LEU A O 1
ATOM 2270 N N . HIS A 1 294 ? -4.602 -14.798 -35.124 1.00 44.12 294 HIS A N 1
ATOM 2271 C CA . HIS A 1 294 ? -3.990 -13.572 -35.658 1.00 44.12 294 HIS A CA 1
ATOM 2272 C C . HIS A 1 294 ? -2.928 -12.923 -34.750 1.00 44.12 294 HIS A C 1
ATOM 2274 O O . HIS A 1 294 ? -2.194 -12.051 -35.217 1.00 44.12 294 HIS A O 1
ATOM 2280 N N . GLN A 1 295 ? -2.777 -13.346 -33.487 1.00 50.94 295 GLN A N 1
ATOM 2281 C CA . GLN A 1 295 ? -1.691 -12.850 -32.625 1.00 50.94 295 GLN A CA 1
ATOM 2282 C C . GLN A 1 295 ? -0.403 -13.681 -32.738 1.00 50.94 295 GLN A C 1
ATOM 2284 O O . GLN A 1 295 ? 0.682 -13.178 -32.439 1.00 50.94 295 GLN A O 1
ATOM 2289 N N . HIS A 1 296 ? -0.484 -14.926 -33.214 1.00 41.44 296 HIS A N 1
ATOM 2290 C CA . HIS A 1 296 ? 0.664 -15.836 -33.230 1.00 41.44 296 HIS A CA 1
ATOM 2291 C C . HIS A 1 296 ? 1.669 -15.598 -34.374 1.00 41.44 296 HIS A C 1
ATOM 2293 O O . HIS A 1 296 ? 2.852 -15.890 -34.188 1.00 41.44 296 HIS A O 1
ATOM 2299 N N . ASP A 1 297 ? 1.264 -14.975 -35.486 1.00 39.44 297 ASP A N 1
ATOM 2300 C CA . ASP A 1 297 ? 2.162 -14.669 -36.618 1.00 39.44 297 ASP A CA 1
ATOM 2301 C C . ASP A 1 297 ? 3.080 -13.448 -36.397 1.00 39.44 297 ASP A C 1
ATOM 2303 O O . ASP A 1 297 ? 3.971 -13.176 -37.202 1.00 39.44 297 ASP A O 1
ATOM 2307 N N . ARG A 1 298 ? 2.952 -12.720 -35.277 1.00 45.09 298 ARG A N 1
ATOM 2308 C CA . ARG A 1 298 ? 3.825 -11.566 -34.959 1.00 45.09 298 ARG A CA 1
ATOM 2309 C C . ARG A 1 298 ? 5.116 -11.918 -34.211 1.00 45.09 298 ARG A C 1
ATOM 2311 O O . ARG A 1 298 ? 5.915 -11.022 -33.943 1.00 45.09 298 ARG A O 1
ATOM 2318 N N . LYS A 1 299 ? 5.381 -13.196 -33.912 1.00 43.97 299 LYS A N 1
ATOM 2319 C CA . LYS A 1 299 ? 6.579 -13.623 -33.153 1.00 43.97 299 LYS A CA 1
ATOM 2320 C C . LYS A 1 299 ? 7.930 -13.423 -33.866 1.00 43.97 299 LYS A C 1
ATOM 2322 O O . LYS A 1 299 ? 8.953 -13.608 -33.218 1.00 43.97 299 LYS A O 1
ATOM 2327 N N . ASN A 1 300 ? 7.956 -12.991 -35.132 1.00 40.12 300 ASN A N 1
ATOM 2328 C CA . ASN A 1 300 ? 9.200 -12.775 -35.888 1.00 40.12 300 ASN A CA 1
ATOM 2329 C C . ASN A 1 300 ? 9.519 -11.306 -36.231 1.00 40.12 300 ASN A C 1
ATOM 2331 O O . ASN A 1 300 ? 10.474 -11.058 -36.964 1.00 40.12 300 ASN A O 1
ATOM 2335 N N . SER A 1 301 ? 8.782 -10.322 -35.703 1.00 38.31 301 SER A N 1
ATOM 2336 C CA . SER A 1 301 ? 9.198 -8.917 -35.821 1.00 38.31 301 SER A CA 1
ATOM 2337 C C . SER A 1 301 ? 10.146 -8.559 -34.674 1.00 38.31 301 SER A C 1
ATOM 2339 O O . SER A 1 301 ? 9.746 -8.474 -33.516 1.00 38.31 301 SER A O 1
ATOM 2341 N N . THR A 1 302 ? 11.422 -8.363 -35.000 1.00 40.91 302 THR A N 1
ATOM 2342 C CA . THR A 1 302 ? 12.486 -7.916 -34.086 1.00 40.91 302 THR A CA 1
ATOM 2343 C C . THR A 1 302 ? 12.442 -6.418 -33.767 1.00 40.91 302 THR A C 1
ATOM 2345 O O . THR A 1 302 ? 13.414 -5.894 -33.224 1.00 40.91 302 THR A O 1
ATOM 2348 N N . ASP A 1 303 ? 11.351 -5.709 -34.063 1.00 38.66 303 ASP A N 1
ATOM 2349 C CA . ASP A 1 303 ? 11.253 -4.296 -33.700 1.00 38.66 303 ASP A CA 1
ATOM 2350 C C . ASP A 1 303 ? 10.888 -4.139 -32.221 1.00 38.66 303 ASP A C 1
ATOM 2352 O O . ASP A 1 303 ? 9.759 -4.347 -31.778 1.00 38.66 303 ASP A O 1
ATOM 2356 N N . GLY A 1 304 ? 11.892 -3.744 -31.436 1.00 43.81 304 GLY A N 1
ATOM 2357 C CA . GLY A 1 304 ? 11.825 -3.475 -29.999 1.00 43.81 304 GLY A CA 1
ATOM 2358 C C . GLY A 1 304 ? 10.975 -2.264 -29.593 1.00 43.81 304 GLY A C 1
ATOM 2359 O O . GLY A 1 304 ? 11.246 -1.667 -28.554 1.00 43.81 304 GLY A O 1
ATOM 2360 N N . SER A 1 305 ? 9.962 -1.888 -30.376 1.00 44.62 305 SER A N 1
ATOM 2361 C CA . SER A 1 305 ? 9.035 -0.785 -30.082 1.00 44.62 305 SER A CA 1
ATOM 2362 C C . SER A 1 305 ? 7.703 -1.242 -29.473 1.00 44.62 305 SER A C 1
ATOM 2364 O O . SER A 1 305 ? 6.808 -0.420 -29.296 1.00 44.62 305 SER A O 1
ATOM 2366 N N . GLY A 1 306 ? 7.567 -2.532 -29.139 1.00 47.34 306 GLY A N 1
ATOM 2367 C CA . GLY A 1 306 ? 6.312 -3.152 -28.709 1.00 47.34 306 GLY A CA 1
ATOM 2368 C C . GLY A 1 306 ? 5.528 -2.342 -27.668 1.00 47.34 306 GLY A C 1
ATOM 2369 O O . GLY A 1 306 ? 5.871 -2.319 -26.487 1.00 47.34 306 GLY A O 1
ATOM 2370 N N . THR A 1 307 ? 4.440 -1.723 -28.126 1.00 50.78 307 THR A N 1
ATOM 2371 C CA . THR A 1 307 ? 3.417 -1.026 -27.331 1.00 50.78 307 THR A CA 1
ATOM 2372 C C . THR A 1 307 ? 2.445 -1.988 -26.640 1.00 50.78 307 THR A C 1
ATOM 2374 O O . THR A 1 307 ? 1.655 -1.559 -25.806 1.00 50.78 307 THR A O 1
ATOM 2377 N N . LEU A 1 308 ? 2.505 -3.289 -26.948 1.00 54.53 308 LEU A N 1
ATOM 2378 C CA . LEU A 1 308 ? 1.627 -4.306 -26.368 1.00 54.53 308 LEU A CA 1
ATOM 2379 C C . LEU A 1 308 ? 2.179 -4.896 -25.063 1.00 54.53 308 LEU A C 1
ATOM 2381 O O . LEU A 1 308 ? 3.373 -5.177 -24.937 1.00 54.53 308 LEU A O 1
ATOM 2385 N N . PHE A 1 309 ? 1.270 -5.176 -24.126 1.00 49.78 309 PHE A N 1
ATOM 2386 C CA . PHE A 1 309 ? 1.537 -6.011 -22.959 1.00 49.78 309 PHE A CA 1
ATOM 2387 C C . PHE A 1 309 ? 2.040 -7.391 -23.389 1.00 49.78 309 PHE A C 1
ATOM 2389 O O . PHE A 1 309 ? 1.390 -8.091 -24.163 1.00 49.78 309 PHE A O 1
ATOM 2396 N N . GLN A 1 310 ? 3.190 -7.802 -22.860 1.00 54.56 310 GLN A N 1
ATOM 2397 C CA . GLN A 1 310 ? 3.678 -9.171 -23.009 1.00 54.56 310 GLN A CA 1
ATOM 2398 C C . GLN A 1 310 ? 3.390 -9.922 -21.711 1.00 54.56 310 GLN A C 1
ATOM 2400 O O . GLN A 1 310 ? 3.978 -9.615 -20.670 1.00 54.56 310 GLN A O 1
ATOM 2405 N N . LYS A 1 311 ? 2.479 -10.897 -21.782 1.00 50.59 311 LYS A N 1
ATOM 2406 C CA . LYS A 1 311 ? 2.134 -11.796 -20.679 1.00 50.59 311 LYS A CA 1
ATOM 2407 C C . LYS A 1 311 ? 2.581 -13.210 -21.041 1.00 50.59 311 LYS A C 1
ATOM 2409 O O . LYS A 1 311 ? 2.020 -13.811 -21.947 1.00 50.59 311 LYS A O 1
ATOM 2414 N N . ASN A 1 312 ? 3.587 -13.719 -20.337 1.00 54.91 312 ASN A N 1
ATOM 2415 C CA . ASN A 1 312 ? 3.986 -15.128 -20.384 1.00 54.91 312 ASN A CA 1
ATOM 2416 C C . ASN A 1 312 ? 3.984 -15.661 -18.948 1.00 54.91 312 ASN A C 1
ATOM 2418 O O . ASN A 1 312 ? 4.616 -15.050 -18.084 1.00 54.91 312 ASN A O 1
ATOM 2422 N N . ASP A 1 313 ? 3.308 -16.788 -18.718 1.00 51.97 313 ASP A N 1
ATOM 2423 C CA . ASP A 1 313 ? 3.445 -17.655 -17.539 1.00 51.97 313 ASP A CA 1
ATOM 2424 C C . ASP A 1 313 ? 3.529 -16.897 -16.198 1.00 51.97 313 ASP A C 1
ATOM 2426 O O . ASP A 1 313 ? 4.576 -16.894 -15.552 1.00 51.97 313 ASP A O 1
ATOM 2430 N N . THR A 1 314 ? 2.431 -16.229 -15.814 1.00 54.91 314 THR A N 1
ATOM 2431 C CA . THR A 1 314 ? 2.229 -15.408 -14.587 1.00 54.91 314 THR A CA 1
ATOM 2432 C C . THR A 1 314 ? 2.974 -14.075 -14.492 1.00 54.91 314 THR A C 1
ATOM 2434 O O . THR A 1 314 ? 2.769 -13.325 -13.538 1.00 54.91 314 THR A O 1
ATOM 2437 N N . ARG A 1 315 ? 3.791 -13.718 -15.488 1.00 63.50 315 ARG A N 1
ATOM 2438 C CA . ARG A 1 315 ? 4.574 -12.475 -15.478 1.00 63.50 315 ARG A CA 1
ATOM 2439 C C . ARG A 1 315 ? 3.900 -11.408 -16.321 1.00 63.50 315 ARG A C 1
ATOM 2441 O O . ARG A 1 315 ? 3.731 -11.581 -17.528 1.00 63.50 315 ARG A O 1
ATOM 2448 N N . VAL A 1 316 ? 3.599 -10.274 -15.702 1.00 72.06 316 VAL A N 1
ATOM 2449 C CA . VAL A 1 316 ? 3.105 -9.089 -16.408 1.00 72.06 316 VAL A CA 1
ATOM 2450 C C . VAL A 1 316 ? 4.257 -8.106 -16.583 1.00 72.06 316 VAL A C 1
ATOM 2452 O O . VAL A 1 316 ? 4.779 -7.570 -15.604 1.00 72.06 316 VAL A O 1
ATOM 2455 N N . ARG A 1 317 ? 4.667 -7.867 -17.836 1.00 77.56 317 ARG A N 1
ATOM 2456 C CA . ARG A 1 317 ? 5.575 -6.766 -18.182 1.00 77.56 317 ARG A CA 1
ATOM 2457 C C . ARG A 1 317 ? 4.754 -5.584 -18.676 1.00 77.56 317 ARG A C 1
ATOM 2459 O O . ARG A 1 317 ? 4.066 -5.701 -19.687 1.00 77.56 317 ARG A O 1
ATOM 2466 N N . VAL A 1 318 ? 4.886 -4.443 -18.004 1.00 77.69 318 VAL A N 1
ATOM 2467 C CA . VAL A 1 318 ? 4.205 -3.203 -18.400 1.00 77.69 318 VAL A CA 1
ATOM 2468 C C . VAL A 1 318 ? 5.169 -2.304 -19.185 1.00 77.69 318 VAL A C 1
ATOM 2470 O O . VAL A 1 318 ? 6.137 -1.792 -18.603 1.00 77.69 318 VAL A O 1
ATOM 2473 N N . PRO A 1 319 ? 4.946 -2.091 -20.499 1.00 81.38 319 PRO A N 1
ATOM 2474 C CA . PRO A 1 319 ? 5.823 -1.262 -21.319 1.00 81.38 319 PRO A CA 1
ATOM 2475 C C . PRO A 1 319 ? 5.984 0.152 -20.750 1.00 81.38 319 PRO A C 1
ATOM 2477 O O . PRO A 1 319 ? 5.041 0.752 -20.234 1.00 81.38 319 PRO A O 1
ATOM 2480 N N . LYS A 1 320 ? 7.190 0.722 -20.862 1.00 84.31 320 LYS A N 1
ATOM 2481 C CA . LYS A 1 320 ? 7.478 2.094 -20.405 1.00 84.31 320 LYS A CA 1
ATOM 2482 C C . LYS A 1 320 ? 6.564 3.138 -21.056 1.00 84.31 320 LYS A C 1
ATOM 2484 O O . LYS A 1 320 ? 6.170 4.089 -20.391 1.00 84.31 320 LYS A O 1
ATOM 2489 N N . VAL A 1 321 ? 6.253 2.954 -22.340 1.00 85.75 321 VAL A N 1
ATOM 2490 C CA . VAL A 1 321 ? 5.358 3.836 -23.105 1.00 85.75 321 VAL A CA 1
ATOM 2491 C C . VAL A 1 321 ? 3.955 3.809 -22.502 1.00 85.75 321 VAL A C 1
ATOM 2493 O O . VAL A 1 321 ? 3.460 4.858 -22.107 1.00 85.75 321 VAL A O 1
ATOM 2496 N N . PHE A 1 322 ? 3.399 2.612 -22.290 1.00 85.12 322 PHE A N 1
ATOM 2497 C CA . PHE A 1 322 ? 2.094 2.421 -21.654 1.00 85.12 322 PHE A CA 1
ATOM 2498 C C . PHE A 1 322 ? 2.024 3.070 -20.263 1.00 85.12 322 PHE A C 1
ATOM 2500 O O . PHE A 1 322 ? 1.093 3.805 -19.958 1.00 85.12 322 PHE A O 1
ATOM 2507 N N . ARG A 1 323 ? 3.059 2.897 -19.427 1.00 84.56 323 ARG A N 1
ATOM 2508 C CA . ARG A 1 323 ? 3.116 3.554 -18.106 1.00 84.56 323 ARG A CA 1
ATOM 2509 C C . ARG A 1 323 ? 2.999 5.069 -18.185 1.00 84.56 323 ARG A C 1
ATOM 2511 O O . ARG A 1 323 ? 2.313 5.663 -17.366 1.00 84.56 323 ARG A O 1
ATOM 2518 N N . LYS A 1 324 ? 3.677 5.691 -19.147 1.00 87.62 324 LYS A N 1
ATOM 2519 C CA . LYS A 1 324 ? 3.680 7.149 -19.287 1.00 87.62 324 LYS A CA 1
ATOM 2520 C C . LYS A 1 324 ? 2.413 7.695 -19.935 1.00 87.62 324 LYS A C 1
ATOM 2522 O O . LYS A 1 324 ? 1.978 8.765 -19.540 1.00 87.62 324 LYS A O 1
ATOM 2527 N N . GLN A 1 325 ? 1.895 7.008 -20.948 1.00 90.44 325 GLN A N 1
ATOM 2528 C CA . GLN A 1 325 ? 0.793 7.509 -21.769 1.00 90.44 325 GLN A CA 1
ATOM 2529 C C . GLN A 1 325 ? -0.574 7.131 -21.209 1.00 90.44 325 GLN A C 1
ATOM 2531 O O . GLN A 1 325 ? -1.486 7.937 -21.295 1.00 90.44 325 GLN A O 1
ATOM 2536 N N . GLU A 1 326 ? -0.694 5.957 -20.590 1.00 90.44 326 GLU A N 1
ATOM 2537 C CA . GLU A 1 326 ? -1.991 5.422 -20.166 1.00 90.44 326 GLU A CA 1
ATOM 2538 C C . GLU A 1 326 ? -2.155 5.465 -18.647 1.00 90.44 326 GLU A C 1
ATOM 2540 O O . GLU A 1 326 ? -3.206 5.846 -18.154 1.00 90.44 326 GLU A O 1
ATOM 2545 N N . ILE A 1 327 ? -1.110 5.116 -17.883 1.00 88.31 327 ILE A N 1
ATOM 2546 C CA . ILE A 1 327 ? -1.229 4.998 -16.419 1.00 88.31 327 ILE A CA 1
ATOM 2547 C C . ILE A 1 327 ? -1.052 6.341 -15.711 1.00 88.31 327 ILE A C 1
ATOM 2549 O O . ILE A 1 327 ? -1.852 6.686 -14.853 1.00 88.31 327 ILE A O 1
ATOM 2553 N N . VAL A 1 328 ? -0.007 7.107 -16.036 1.00 89.88 328 VAL A N 1
ATOM 2554 C CA . VAL A 1 328 ? 0.247 8.393 -15.358 1.00 89.88 328 VAL A CA 1
ATOM 2555 C C . VAL A 1 328 ? -0.956 9.350 -15.433 1.00 89.88 328 VAL A C 1
ATOM 2557 O O . VAL A 1 328 ? -1.280 9.920 -14.394 1.00 89.88 328 VAL A O 1
ATOM 2560 N N . PRO A 1 329 ? -1.655 9.509 -16.577 1.00 92.56 329 PRO A N 1
ATOM 2561 C CA . PRO A 1 329 ? -2.807 10.412 -16.653 1.00 92.56 329 PRO A CA 1
ATOM 2562 C C . PRO A 1 329 ? -4.025 9.986 -15.827 1.00 92.56 329 PRO A C 1
ATOM 2564 O O . PRO A 1 329 ? -4.871 10.830 -15.551 1.00 92.56 329 PRO A O 1
ATOM 2567 N N . ILE A 1 330 ? -4.126 8.706 -15.446 1.00 91.25 330 ILE A N 1
ATOM 2568 C CA . ILE A 1 330 ? -5.249 8.176 -14.655 1.00 91.25 330 ILE A CA 1
ATOM 2569 C C . ILE A 1 330 ? -4.919 8.027 -13.164 1.00 91.25 330 ILE A C 1
ATOM 2571 O O . ILE A 1 330 ? -5.769 7.573 -12.401 1.00 91.25 330 ILE A O 1
ATOM 2575 N N . ILE A 1 331 ? -3.699 8.374 -12.730 1.00 92.81 331 ILE A N 1
ATOM 2576 C CA . ILE A 1 331 ? -3.376 8.411 -11.298 1.00 92.81 331 ILE A CA 1
ATOM 2577 C C . ILE A 1 331 ? -4.266 9.465 -10.639 1.00 92.81 331 ILE A C 1
ATOM 2579 O O . ILE A 1 331 ? -4.337 10.603 -11.100 1.00 92.81 331 ILE A O 1
ATOM 2583 N N . ASP A 1 332 ? -4.916 9.074 -9.543 1.00 91.62 332 ASP A N 1
ATOM 2584 C CA . ASP A 1 332 ? -5.826 9.938 -8.799 1.00 91.62 332 ASP A CA 1
ATOM 2585 C C . ASP A 1 332 ? -5.138 11.273 -8.424 1.00 91.62 332 ASP A C 1
ATOM 2587 O O . ASP A 1 332 ? -4.073 11.260 -7.789 1.00 91.62 332 ASP A O 1
ATOM 2591 N N . PRO A 1 333 ? -5.724 12.436 -8.773 1.00 94.19 333 PRO A N 1
ATOM 2592 C CA . PRO A 1 333 ? -5.161 13.741 -8.433 1.00 94.19 333 PRO A CA 1
ATOM 2593 C C . PRO A 1 333 ? -4.919 13.954 -6.928 1.00 94.19 333 PRO A C 1
ATOM 2595 O O . PRO A 1 333 ? -4.025 14.715 -6.546 1.00 94.19 333 PRO A O 1
ATOM 2598 N N . LYS A 1 334 ? -5.684 13.286 -6.048 1.00 94.81 334 LYS A N 1
ATOM 2599 C CA . LYS A 1 334 ? -5.456 13.314 -4.592 1.00 94.81 334 LYS A CA 1
ATOM 2600 C C . LYS A 1 334 ? -4.096 12.708 -4.241 1.00 94.81 334 LYS A C 1
ATOM 2602 O O . LYS A 1 334 ? -3.393 13.246 -3.381 1.00 94.81 334 LYS A O 1
ATOM 2607 N N . VAL A 1 335 ? -3.692 11.645 -4.938 1.00 95.06 335 VAL A N 1
ATOM 2608 C CA . VAL A 1 335 ? -2.404 10.966 -4.738 1.00 95.06 335 VAL A CA 1
ATOM 2609 C C . VAL A 1 335 ? -1.260 11.836 -5.244 1.00 95.06 335 VAL A C 1
ATOM 2611 O O . VAL A 1 335 ? -0.298 12.053 -4.505 1.00 95.06 335 VAL A O 1
ATOM 2614 N N . THR A 1 336 ? -1.364 12.397 -6.455 1.00 94.44 336 THR A N 1
ATOM 2615 C CA . THR A 1 336 ? -0.302 13.263 -7.001 1.00 94.44 336 THR A CA 1
ATOM 2616 C C . THR A 1 336 ? -0.070 14.487 -6.118 1.00 94.44 336 THR A C 1
ATOM 2618 O O . THR A 1 336 ? 1.071 14.769 -5.758 1.00 94.44 336 THR A O 1
ATOM 2621 N N . LYS A 1 337 ? -1.146 15.150 -5.672 1.00 95.81 337 LYS A N 1
ATOM 2622 C CA . LYS A 1 337 ? -1.070 16.285 -4.739 1.00 95.81 337 LYS A CA 1
ATOM 2623 C C . LYS A 1 337 ? -0.450 15.889 -3.396 1.00 95.81 337 LYS A C 1
ATOM 2625 O O . LYS A 1 337 ? 0.353 16.627 -2.830 1.00 95.81 337 LYS A O 1
ATOM 2630 N N . SER A 1 338 ? -0.804 14.715 -2.877 1.00 95.19 338 SER A N 1
ATOM 2631 C CA . SER A 1 338 ? -0.244 14.209 -1.617 1.00 95.19 338 SER A CA 1
ATOM 2632 C C . SER A 1 338 ? 1.257 13.929 -1.725 1.00 95.19 338 SER A C 1
ATOM 2634 O O . SER A 1 338 ? 2.002 14.191 -0.781 1.00 95.19 338 SER A O 1
ATOM 2636 N N . TRP A 1 339 ? 1.739 13.477 -2.883 1.00 94.38 339 TRP A N 1
ATOM 2637 C CA . TRP A 1 339 ? 3.174 13.331 -3.125 1.00 94.38 339 TRP A CA 1
ATOM 2638 C C . TRP A 1 339 ? 3.913 14.643 -3.340 1.00 94.38 339 TRP A C 1
ATOM 2640 O O . TRP A 1 339 ? 5.055 14.749 -2.908 1.00 94.38 339 TRP A O 1
ATOM 2650 N N . GLU A 1 340 ? 3.306 15.644 -3.976 1.00 95.06 340 GLU A N 1
ATOM 2651 C CA . GLU A 1 340 ? 3.897 16.988 -4.042 1.00 95.06 340 GLU A CA 1
ATOM 2652 C C . GLU A 1 340 ? 4.168 17.523 -2.633 1.00 95.06 340 GLU A C 1
ATOM 2654 O O . GLU A 1 340 ? 5.276 17.975 -2.345 1.00 95.06 340 GLU A O 1
ATOM 2659 N N . GLN A 1 341 ? 3.202 17.355 -1.728 1.00 96.00 341 GLN A N 1
ATOM 2660 C CA . GLN A 1 341 ? 3.367 17.708 -0.322 1.00 96.00 341 GLN A CA 1
ATOM 2661 C C . GLN A 1 341 ? 4.440 16.862 0.380 1.00 96.00 341 GLN A C 1
ATOM 2663 O O . GLN A 1 341 ? 5.238 17.389 1.151 1.00 96.00 341 GLN A O 1
ATOM 2668 N N . LEU A 1 342 ? 4.503 15.555 0.114 1.00 94.75 342 LEU A N 1
ATOM 2669 C CA . LEU A 1 342 ? 5.564 14.709 0.665 1.00 94.75 342 LEU A CA 1
ATOM 2670 C C . LEU A 1 342 ? 6.958 15.146 0.180 1.00 94.75 342 LEU A C 1
ATOM 2672 O O . LEU A 1 342 ? 7.903 15.183 0.965 1.00 94.75 342 LEU A O 1
ATOM 2676 N N . ASN A 1 343 ? 7.082 15.523 -1.093 1.00 92.94 343 ASN A N 1
ATOM 2677 C CA . ASN A 1 343 ? 8.327 16.027 -1.664 1.00 92.94 343 ASN A CA 1
ATOM 2678 C C . ASN A 1 343 ? 8.746 17.352 -1.016 1.00 92.94 343 ASN A C 1
ATOM 2680 O O . ASN A 1 343 ? 9.927 17.537 -0.719 1.00 92.94 343 ASN A O 1
ATOM 2684 N N . GLU A 1 344 ? 7.794 18.252 -0.752 1.00 94.19 344 GLU A N 1
ATOM 2685 C CA . GLU A 1 344 ? 8.035 19.467 0.032 1.00 94.19 344 GLU A CA 1
ATOM 2686 C C . GLU A 1 344 ? 8.576 19.100 1.423 1.00 94.19 344 GLU A C 1
ATOM 2688 O O . GLU A 1 344 ? 9.634 19.586 1.832 1.00 94.19 344 GLU A O 1
ATOM 2693 N N . TRP A 1 345 ? 7.956 18.133 2.103 1.00 94.19 345 TRP A N 1
ATOM 2694 C CA . TRP A 1 345 ? 8.413 17.675 3.415 1.00 94.19 345 TRP A CA 1
ATOM 2695 C C . TRP A 1 345 ? 9.824 17.088 3.409 1.00 94.19 345 TRP A C 1
ATOM 2697 O O . TRP A 1 345 ? 10.611 17.362 4.322 1.00 94.19 345 TRP A O 1
ATOM 2707 N N . HIS A 1 346 ? 10.167 16.301 2.392 1.00 92.62 346 HIS A N 1
ATOM 2708 C CA . HIS A 1 346 ? 11.519 15.772 2.215 1.00 92.62 346 HIS A CA 1
ATOM 2709 C C . HIS A 1 346 ? 12.528 16.874 1.895 1.00 92.62 346 HIS A C 1
ATOM 2711 O O . HIS A 1 346 ? 13.669 16.801 2.357 1.00 92.62 346 HIS A O 1
ATOM 2717 N N . SER A 1 347 ? 12.118 17.909 1.156 1.00 91.50 347 SER A N 1
ATOM 2718 C CA . SER A 1 347 ? 12.981 19.049 0.830 1.00 91.50 347 SER A CA 1
ATOM 2719 C C . SER A 1 347 ? 13.376 19.863 2.065 1.00 91.50 347 SER A C 1
ATOM 2721 O O . SER A 1 347 ? 14.500 20.353 2.141 1.00 91.50 347 SER A O 1
ATOM 2723 N N . GLU A 1 348 ? 12.497 19.944 3.065 1.00 89.25 348 GLU A N 1
ATOM 2724 C CA . GLU A 1 348 ? 12.765 20.644 4.326 1.00 89.25 348 GLU A CA 1
ATOM 2725 C C . GLU A 1 348 ? 13.625 19.825 5.294 1.00 89.25 348 GLU A C 1
ATOM 2727 O O . GLU A 1 348 ? 14.378 20.374 6.097 1.00 89.25 348 GLU A O 1
ATOM 2732 N N . THR A 1 349 ? 13.496 18.500 5.247 1.00 80.69 349 THR A N 1
ATOM 2733 C CA . THR A 1 349 ? 14.080 17.604 6.256 1.00 80.69 349 THR A CA 1
ATOM 2734 C C . THR A 1 349 ? 15.403 16.977 5.819 1.00 80.69 349 THR A C 1
ATOM 2736 O O . THR A 1 349 ? 16.098 16.418 6.668 1.00 80.69 349 THR A O 1
ATOM 2739 N N . VAL A 1 350 ? 15.748 17.079 4.524 1.00 66.38 350 VAL A N 1
ATOM 2740 C CA . VAL A 1 350 ? 16.930 16.530 3.827 1.00 66.38 350 VAL A CA 1
ATOM 2741 C C . VAL A 1 350 ? 17.626 15.412 4.595 1.00 66.38 350 VAL A C 1
ATOM 2743 O O . VAL A 1 350 ? 18.668 15.586 5.234 1.00 66.38 350 VAL A O 1
ATOM 2746 N N . ARG A 1 351 ? 17.068 14.212 4.463 1.00 62.78 351 ARG A N 1
ATOM 2747 C CA . ARG A 1 351 ? 17.746 12.970 4.805 1.00 62.78 351 ARG A CA 1
ATOM 2748 C C . ARG A 1 351 ? 17.484 11.939 3.716 1.00 62.78 351 ARG A C 1
ATOM 2750 O O . ARG A 1 351 ? 16.423 11.904 3.106 1.00 62.78 351 ARG A O 1
ATOM 2757 N N . LYS A 1 352 ? 18.510 11.137 3.446 1.00 79.06 352 LYS A N 1
ATOM 2758 C CA . LYS A 1 352 ? 18.514 10.066 2.448 1.00 79.06 352 LYS A CA 1
ATOM 2759 C C . LYS A 1 352 ? 17.294 9.157 2.641 1.00 79.06 352 LYS A C 1
ATOM 2761 O O . LYS A 1 352 ? 17.131 8.666 3.752 1.00 79.06 352 LYS A O 1
ATOM 2766 N N . TYR A 1 353 ? 16.531 8.915 1.578 1.00 81.25 353 TYR A N 1
ATOM 2767 C CA . TYR A 1 353 ? 15.601 7.788 1.427 1.00 81.25 353 TYR A CA 1
ATOM 2768 C C . TYR A 1 353 ? 15.996 6.947 0.212 1.00 81.25 353 TYR A C 1
ATOM 2770 O O . TYR A 1 353 ? 16.832 7.367 -0.596 1.00 81.25 353 TYR A O 1
ATOM 2778 N N . PHE A 1 354 ? 15.442 5.742 0.100 1.00 79.06 354 PHE A N 1
ATOM 2779 C CA . PHE A 1 354 ? 15.801 4.788 -0.950 1.00 79.06 354 PHE A CA 1
ATOM 2780 C C . PHE A 1 354 ? 14.570 4.285 -1.671 1.00 79.06 354 PHE A C 1
ATOM 2782 O O . PHE A 1 354 ? 13.714 3.698 -1.025 1.00 79.06 354 PHE A O 1
ATOM 2789 N N . GLY A 1 355 ? 14.518 4.471 -2.993 1.00 72.94 355 GLY A N 1
ATOM 2790 C CA . GLY A 1 355 ? 13.368 4.046 -3.791 1.00 72.94 355 GLY A CA 1
ATOM 2791 C C . GLY A 1 355 ? 12.070 4.732 -3.354 1.00 72.94 355 GLY A C 1
ATOM 2792 O O . GLY A 1 355 ? 11.983 5.337 -2.289 1.00 72.94 355 GLY A O 1
ATOM 2793 N N . HIS A 1 356 ? 11.060 4.704 -4.213 1.00 76.69 356 HIS A N 1
ATOM 2794 C CA . HIS A 1 356 ? 9.693 4.974 -3.782 1.00 76.69 356 HIS A CA 1
ATOM 2795 C C . HIS A 1 356 ? 8.692 4.527 -4.834 1.00 76.69 356 HIS A C 1
ATOM 2797 O O . HIS A 1 356 ? 8.947 4.656 -6.039 1.00 76.69 356 HIS A O 1
ATOM 2803 N N . VAL A 1 357 ? 7.514 4.109 -4.362 1.00 83.44 357 VAL A N 1
ATOM 2804 C CA . VAL A 1 357 ? 6.356 3.755 -5.196 1.00 83.44 357 VAL A CA 1
ATOM 2805 C C . VAL A 1 357 ? 6.009 4.851 -6.212 1.00 83.44 357 VAL A C 1
ATOM 2807 O O . VAL A 1 357 ? 5.598 4.538 -7.325 1.00 83.44 357 VAL A O 1
ATOM 2810 N N . GLY A 1 358 ? 6.277 6.128 -5.906 1.00 80.81 358 GLY A N 1
ATOM 2811 C CA . GLY A 1 358 ? 6.056 7.239 -6.844 1.00 80.81 358 GLY A CA 1
ATOM 2812 C C . GLY A 1 358 ? 6.922 7.232 -8.106 1.00 80.81 358 GLY A C 1
ATOM 2813 O O . GLY A 1 358 ? 6.571 7.868 -9.096 1.00 80.81 358 GLY A O 1
ATOM 2814 N N . THR A 1 359 ? 8.017 6.470 -8.131 1.00 85.19 359 THR A N 1
ATOM 2815 C CA . THR A 1 359 ? 8.795 6.238 -9.364 1.00 85.19 359 THR A CA 1
ATOM 2816 C C . THR A 1 359 ? 8.274 5.075 -10.206 1.00 85.19 359 THR A C 1
ATOM 2818 O O . THR A 1 359 ? 8.730 4.879 -11.338 1.00 85.19 359 THR A O 1
ATOM 2821 N N . ASN A 1 360 ? 7.309 4.312 -9.685 1.00 89.69 360 ASN A N 1
ATOM 2822 C CA . ASN A 1 360 ? 6.708 3.158 -10.336 1.00 89.69 360 ASN A CA 1
ATOM 2823 C C . ASN A 1 360 ? 5.199 3.376 -10.548 1.00 89.69 360 ASN A C 1
ATOM 2825 O O . ASN A 1 360 ? 4.393 2.797 -9.820 1.00 89.69 360 ASN A O 1
ATOM 2829 N N . PRO A 1 361 ? 4.798 4.137 -11.593 1.00 90.44 361 PRO A N 1
ATOM 2830 C CA . PRO A 1 361 ? 3.398 4.501 -11.836 1.00 90.44 361 PRO A CA 1
ATOM 2831 C C . PRO A 1 361 ? 2.430 3.320 -11.847 1.00 90.44 361 PRO A C 1
ATOM 2833 O O . PRO A 1 361 ? 1.268 3.459 -11.492 1.00 90.44 361 PRO A O 1
ATOM 2836 N N . TYR A 1 362 ? 2.899 2.141 -12.260 1.00 90.44 362 TYR A N 1
ATOM 2837 C CA . TYR A 1 362 ? 2.044 0.967 -12.298 1.00 90.44 362 TYR A CA 1
ATOM 2838 C C . TYR A 1 362 ? 1.786 0.366 -10.914 1.00 90.44 362 TYR A C 1
ATOM 2840 O O . TYR A 1 362 ? 0.658 -0.011 -10.624 1.00 90.44 362 TYR A O 1
ATOM 2848 N N . GLN A 1 363 ? 2.798 0.304 -10.048 1.00 92.69 363 GLN A N 1
ATOM 2849 C CA . GLN A 1 363 ? 2.605 -0.114 -8.657 1.00 92.69 363 GLN A CA 1
ATOM 2850 C C . GLN A 1 363 ? 1.707 0.877 -7.916 1.00 92.69 363 GLN A C 1
ATOM 2852 O O . GLN A 1 363 ? 0.779 0.463 -7.233 1.00 92.69 363 GLN A O 1
ATOM 2857 N N . THR A 1 364 ? 1.911 2.178 -8.146 1.00 94.31 364 THR A N 1
ATOM 2858 C CA . THR A 1 364 ? 1.007 3.235 -7.672 1.00 94.31 364 THR A CA 1
ATOM 2859 C C . THR A 1 364 ? -0.433 2.961 -8.071 1.00 94.31 364 THR A C 1
ATOM 2861 O O . THR A 1 364 ? -1.317 2.944 -7.224 1.00 94.31 364 THR A O 1
ATOM 2864 N N . TYR A 1 365 ? -0.657 2.724 -9.363 1.00 94.06 365 TYR A N 1
ATOM 2865 C CA . TYR A 1 365 ? -1.976 2.430 -9.895 1.00 94.06 365 TYR A CA 1
ATOM 2866 C C . TYR A 1 365 ? -2.590 1.194 -9.227 1.00 94.06 365 TYR A C 1
ATOM 2868 O O . TYR A 1 365 ? -3.737 1.244 -8.803 1.00 94.06 365 TYR A O 1
ATOM 2876 N N . ARG A 1 366 ? -1.826 0.110 -9.036 1.00 94.56 366 ARG A N 1
ATOM 2877 C CA . ARG A 1 366 ? -2.329 -1.085 -8.337 1.00 94.56 366 ARG A CA 1
ATOM 2878 C C . ARG A 1 366 ? -2.674 -0.824 -6.869 1.00 94.56 366 ARG A C 1
ATOM 2880 O O . ARG A 1 366 ? -3.672 -1.358 -6.399 1.00 94.56 366 ARG A O 1
ATOM 2887 N N . TYR A 1 367 ? -1.904 0.003 -6.164 1.00 96.94 367 TYR A N 1
ATOM 2888 C CA . TYR A 1 367 ? -2.214 0.395 -4.784 1.00 96.94 367 TYR A CA 1
ATOM 2889 C C . TYR A 1 367 ? -3.492 1.237 -4.704 1.00 96.94 367 TYR A C 1
ATOM 2891 O O . TYR A 1 367 ? -4.331 0.989 -3.842 1.00 96.94 367 TYR A O 1
ATOM 2899 N N . ILE A 1 368 ? -3.668 2.184 -5.631 1.00 95.94 368 ILE A N 1
ATOM 2900 C CA . ILE A 1 368 ? -4.891 2.990 -5.762 1.00 95.94 368 ILE A CA 1
ATOM 2901 C C . ILE A 1 368 ? -6.105 2.090 -5.990 1.00 95.94 368 ILE A C 1
ATOM 2903 O O . ILE A 1 368 ? -7.074 2.163 -5.239 1.00 95.94 368 ILE A O 1
ATOM 2907 N N . GLU A 1 369 ? -6.021 1.203 -6.981 1.00 94.94 369 GLU A N 1
ATOM 2908 C CA . GLU A 1 369 ? -7.096 0.270 -7.326 1.00 94.94 369 GLU A CA 1
ATOM 2909 C C . GLU A 1 369 ? -7.463 -0.631 -6.145 1.00 94.94 369 GLU A C 1
ATOM 2911 O O . GLU A 1 369 ? -8.642 -0.858 -5.887 1.00 94.94 369 GLU A O 1
ATOM 2916 N N . ALA A 1 370 ? -6.472 -1.119 -5.392 1.00 96.38 370 ALA A N 1
ATOM 2917 C CA . ALA A 1 370 ? -6.718 -1.948 -4.217 1.00 96.38 370 ALA A CA 1
ATOM 2918 C C . ALA A 1 370 ? -7.500 -1.193 -3.132 1.00 96.38 370 ALA A C 1
ATOM 2920 O O . ALA A 1 370 ? -8.487 -1.717 -2.617 1.00 96.38 370 ALA A O 1
ATOM 2921 N N . VAL A 1 371 ? -7.109 0.046 -2.809 1.00 97.62 371 VAL A N 1
ATOM 2922 C CA . VAL A 1 371 ? -7.822 0.864 -1.813 1.00 97.62 371 VAL A CA 1
ATOM 2923 C C . VAL A 1 371 ? -9.230 1.210 -2.287 1.00 97.62 371 VAL A C 1
ATOM 2925 O O . VAL A 1 371 ? -10.185 1.034 -1.532 1.00 97.62 371 VAL A O 1
ATOM 2928 N N . GLN A 1 372 ? -9.383 1.652 -3.537 1.00 95.88 372 GLN A N 1
ATOM 2929 C CA . GLN A 1 372 ? -10.692 1.963 -4.114 1.00 95.88 372 GLN A CA 1
ATOM 2930 C C . GLN A 1 372 ? -11.612 0.740 -4.109 1.00 95.88 372 GLN A C 1
ATOM 2932 O O . GLN A 1 372 ? -12.781 0.858 -3.747 1.00 95.88 372 GLN A O 1
ATOM 2937 N N . HIS A 1 373 ? -11.079 -0.439 -4.433 1.00 93.38 373 HIS A N 1
ATOM 2938 C CA . HIS A 1 373 ? -11.825 -1.689 -4.383 1.00 93.38 373 HIS A CA 1
ATOM 2939 C C . HIS A 1 373 ? -12.299 -2.025 -2.962 1.00 93.38 373 HIS A C 1
ATOM 2941 O O . HIS A 1 373 ? -13.468 -2.354 -2.772 1.00 93.38 373 HIS A O 1
ATOM 2947 N N . ILE A 1 374 ? -11.429 -1.895 -1.954 1.00 96.56 374 ILE A N 1
ATOM 2948 C CA . ILE A 1 374 ? -11.808 -2.111 -0.548 1.00 96.56 374 ILE A CA 1
ATOM 2949 C C . ILE A 1 374 ? -12.917 -1.134 -0.135 1.00 96.56 374 ILE A C 1
ATOM 2951 O O . ILE A 1 374 ? -13.895 -1.548 0.489 1.00 96.56 374 ILE A O 1
ATOM 2955 N N . ILE A 1 375 ? -12.793 0.145 -0.507 1.00 96.50 375 ILE A N 1
ATOM 2956 C CA . ILE A 1 375 ? -13.801 1.169 -0.205 1.00 96.50 375 ILE A CA 1
ATOM 2957 C C . ILE A 1 375 ? -15.146 0.791 -0.829 1.00 96.50 375 ILE A C 1
ATOM 2959 O O . ILE A 1 375 ? -16.143 0.711 -0.116 1.00 96.50 375 ILE A O 1
ATOM 2963 N N . GLN A 1 376 ? -15.169 0.509 -2.133 1.00 95.00 376 GLN A N 1
ATOM 2964 C CA . GLN A 1 376 ? -16.387 0.144 -2.859 1.00 95.00 376 GLN A CA 1
ATOM 2965 C C . GLN A 1 376 ? -17.047 -1.104 -2.267 1.00 95.00 376 GLN A C 1
ATOM 2967 O O . GLN A 1 376 ? -18.254 -1.107 -2.030 1.00 95.00 376 GLN A O 1
ATOM 2972 N N . HIS A 1 377 ? -16.260 -2.140 -1.970 1.00 92.31 377 HIS A N 1
ATOM 2973 C CA . HIS A 1 377 ? -16.769 -3.371 -1.372 1.00 92.31 377 HIS A CA 1
ATOM 2974 C C . HIS A 1 377 ? -17.434 -3.108 -0.013 1.00 92.31 377 HIS A C 1
ATOM 2976 O O . HIS A 1 377 ? -18.534 -3.589 0.247 1.00 92.31 377 HIS A O 1
ATOM 2982 N N . LYS A 1 378 ? -16.815 -2.291 0.847 1.00 94.94 378 LYS A N 1
ATOM 2983 C CA . LYS A 1 378 ? -17.387 -1.939 2.156 1.00 94.94 378 LYS A CA 1
ATOM 2984 C C . LYS A 1 378 ? -18.612 -1.027 2.055 1.00 94.94 378 LYS A C 1
ATOM 2986 O O . LYS A 1 378 ? -19.539 -1.185 2.845 1.00 94.94 378 LYS A O 1
ATOM 2991 N N . GLN A 1 379 ? -18.666 -0.132 1.067 1.00 93.31 379 GLN A N 1
ATOM 2992 C CA . GLN A 1 379 ? -19.863 0.674 0.783 1.00 93.31 379 GLN A CA 1
ATOM 2993 C C . GLN A 1 379 ? -21.050 -0.200 0.369 1.00 93.31 379 GLN A C 1
ATOM 2995 O O . GLN A 1 379 ? -22.169 0.024 0.823 1.00 93.31 379 GLN A O 1
ATOM 3000 N N . GLN A 1 380 ? -20.807 -1.227 -0.451 1.00 91.88 380 GLN A N 1
ATOM 3001 C CA . GLN A 1 380 ? -21.839 -2.181 -0.870 1.00 91.88 380 GLN A CA 1
ATOM 3002 C C . GLN A 1 380 ? -22.372 -3.036 0.285 1.00 91.88 380 GLN A C 1
ATOM 3004 O O . GLN A 1 380 ? -23.505 -3.501 0.226 1.00 91.88 380 GLN A O 1
ATOM 3009 N N . GLN A 1 381 ? -21.597 -3.207 1.358 1.00 91.56 381 GLN A N 1
ATOM 3010 C CA . GLN A 1 381 ? -22.049 -3.849 2.597 1.00 91.56 381 GLN A CA 1
ATOM 3011 C C . GLN A 1 381 ? -22.895 -2.917 3.489 1.00 91.56 381 GLN A C 1
ATOM 3013 O O . GLN A 1 381 ? -23.046 -3.181 4.682 1.00 91.56 381 GLN A O 1
ATOM 3018 N N . GLU A 1 382 ? -23.425 -1.826 2.923 1.00 82.38 382 GLU A N 1
ATOM 3019 C CA . GLU A 1 382 ? -24.295 -0.838 3.579 1.00 82.38 382 GLU A CA 1
ATOM 3020 C C . GLU A 1 382 ? -23.684 -0.230 4.852 1.00 82.38 382 GLU A C 1
ATOM 3022 O O . GLU A 1 382 ? -24.373 0.133 5.809 1.00 82.38 382 GLU A O 1
ATOM 3027 N N . GLN A 1 383 ? -22.357 -0.091 4.874 1.00 78.12 383 GLN A N 1
ATOM 3028 C CA . GLN A 1 383 ? -21.678 0.603 5.955 1.00 78.12 383 GLN A CA 1
ATOM 3029 C C . GLN A 1 383 ? -21.817 2.115 5.747 1.00 78.12 383 GLN A C 1
ATOM 3031 O O . GLN A 1 383 ? -21.254 2.678 4.812 1.00 78.12 383 GLN A O 1
ATOM 3036 N N . ASN A 1 384 ? -22.531 2.785 6.658 1.00 86.81 384 ASN A N 1
ATOM 3037 C CA . ASN A 1 384 ? -22.629 4.254 6.689 1.00 86.81 384 ASN A CA 1
ATOM 3038 C C . ASN A 1 384 ? -21.258 4.942 6.816 1.00 86.81 384 ASN A C 1
ATOM 3040 O O . ASN A 1 384 ? -21.115 6.116 6.493 1.00 86.81 384 ASN A O 1
ATOM 3044 N N . GLU A 1 385 ? -20.268 4.216 7.328 1.00 95.38 385 GLU A N 1
ATOM 3045 C CA . GLU A 1 385 ? -18.894 4.662 7.473 1.00 95.38 385 GLU A CA 1
ATOM 3046 C C . GLU A 1 385 ? -17.966 3.549 6.993 1.00 95.38 385 GLU A C 1
ATOM 3048 O O . GLU A 1 385 ? -18.020 2.423 7.487 1.00 95.38 385 GLU A O 1
ATOM 3053 N N . VAL A 1 386 ? -17.099 3.878 6.044 1.00 97.56 386 VAL A N 1
ATOM 3054 C CA . VAL A 1 386 ? -16.152 2.943 5.449 1.00 97.56 386 VAL A CA 1
ATOM 3055 C C . VAL A 1 386 ? -14.825 3.080 6.165 1.00 97.56 386 VAL A C 1
ATOM 3057 O O . VAL A 1 386 ? -14.145 4.098 6.047 1.00 97.56 386 VAL A O 1
ATOM 3060 N N . ARG A 1 387 ? -14.426 2.035 6.885 1.00 98.06 387 ARG A N 1
ATOM 3061 C CA . ARG A 1 387 ? -13.104 1.957 7.509 1.00 98.06 387 ARG A CA 1
ATOM 3062 C C . ARG A 1 387 ? -12.158 1.133 6.644 1.00 98.06 387 ARG A C 1
ATOM 3064 O O . ARG A 1 387 ? -12.484 -0.005 6.331 1.00 98.06 387 ARG A O 1
ATOM 3071 N N . VAL A 1 388 ? -10.977 1.657 6.334 1.00 98.50 388 VAL A N 1
ATOM 3072 C CA . VAL A 1 388 ? -9.900 0.935 5.640 1.00 98.50 388 VAL A CA 1
ATOM 3073 C C . VAL A 1 388 ? -8.657 0.927 6.518 1.00 98.50 388 VAL A C 1
ATOM 3075 O O . VAL A 1 388 ? -8.095 1.984 6.788 1.00 98.50 388 VAL A O 1
ATOM 3078 N N . ASN A 1 389 ? -8.217 -0.246 6.957 1.00 98.75 389 ASN A N 1
ATOM 3079 C CA . ASN A 1 389 ? -6.981 -0.407 7.716 1.00 98.75 389 ASN A CA 1
ATOM 3080 C C . ASN A 1 389 ? -5.876 -0.937 6.789 1.00 98.75 389 ASN A C 1
ATOM 3082 O O . ASN A 1 389 ? -5.972 -2.052 6.270 1.00 98.75 389 ASN A O 1
ATOM 3086 N N . VAL A 1 390 ? -4.821 -0.147 6.598 1.00 98.81 390 VAL A N 1
ATOM 3087 C CA . VAL A 1 390 ? -3.643 -0.509 5.804 1.00 98.81 390 VAL A CA 1
ATOM 3088 C C . VAL A 1 390 ? -2.484 -0.832 6.736 1.00 98.81 390 VAL A C 1
ATOM 3090 O O . VAL A 1 390 ? -2.140 -0.021 7.592 1.00 98.81 390 VAL A O 1
ATOM 3093 N N . CYS A 1 391 ? -1.882 -2.003 6.563 1.00 98.81 391 CYS A N 1
ATOM 3094 C CA . CYS A 1 391 ? -0.771 -2.494 7.367 1.00 98.81 391 CYS A CA 1
ATOM 3095 C C . CYS A 1 391 ? 0.482 -2.645 6.502 1.00 98.81 391 CYS A C 1
ATOM 3097 O O . CYS A 1 391 ? 0.444 -3.340 5.489 1.00 98.81 391 CYS A O 1
ATOM 3099 N N . GLU A 1 392 ? 1.594 -2.028 6.894 1.00 98.75 392 GLU A N 1
ATOM 3100 C CA . GLU A 1 392 ? 2.821 -2.000 6.091 1.00 98.75 392 GLU A CA 1
ATOM 3101 C C . GLU A 1 392 ? 4.072 -2.285 6.928 1.00 98.75 392 GLU A C 1
ATOM 3103 O O . GLU A 1 392 ? 4.275 -1.682 7.982 1.00 98.75 392 GLU A O 1
ATOM 3108 N N . THR A 1 393 ? 4.956 -3.158 6.441 1.00 98.44 393 THR A N 1
ATOM 3109 C CA . THR A 1 393 ? 6.355 -3.189 6.896 1.00 98.44 393 THR A CA 1
ATOM 3110 C C . THR A 1 393 ? 7.217 -2.433 5.898 1.00 98.44 393 THR A C 1
ATOM 3112 O O . THR A 1 393 ? 7.089 -2.664 4.704 1.00 98.44 393 THR A O 1
ATOM 3115 N N . GLY A 1 394 ? 8.085 -1.539 6.384 1.00 96.81 394 GLY A N 1
ATOM 3116 C CA . GLY A 1 394 ? 8.951 -0.714 5.531 1.00 96.81 394 GLY A CA 1
ATOM 3117 C C . GLY A 1 394 ? 8.413 0.688 5.237 1.00 96.81 394 GLY A C 1
ATOM 3118 O O . GLY A 1 394 ? 8.269 1.079 4.086 1.00 96.81 394 GLY A O 1
ATOM 3119 N N . PHE A 1 395 ? 8.160 1.494 6.273 1.00 96.94 395 PHE A N 1
ATOM 3120 C CA . PHE A 1 395 ? 7.695 2.878 6.097 1.00 96.94 395 PHE A CA 1
ATOM 3121 C C . PHE A 1 395 ? 8.682 3.753 5.306 1.00 96.94 395 PHE A C 1
ATOM 3123 O O . PHE A 1 395 ? 8.264 4.569 4.481 1.00 96.94 395 PHE A O 1
ATOM 3130 N N . ASN A 1 396 ? 9.992 3.615 5.555 1.00 94.56 396 ASN A N 1
ATOM 3131 C CA . ASN A 1 396 ? 11.053 4.324 4.833 1.00 94.56 396 ASN A CA 1
ATOM 3132 C C . ASN A 1 396 ? 10.791 5.849 4.754 1.00 94.56 396 ASN A C 1
ATOM 3134 O O . ASN A 1 396 ? 10.810 6.547 5.763 1.00 94.56 396 ASN A O 1
ATOM 3138 N N . GLY A 1 397 ? 10.542 6.402 3.563 1.00 94.88 397 GLY A N 1
ATOM 3139 C CA . GLY A 1 397 ? 10.226 7.821 3.362 1.00 94.88 397 GLY A CA 1
ATOM 3140 C C . GLY A 1 397 ? 8.734 8.166 3.400 1.00 94.88 397 GLY A C 1
ATOM 3141 O O . GLY A 1 397 ? 8.394 9.302 3.090 1.00 94.88 397 GLY A O 1
ATOM 3142 N N . GLY A 1 398 ? 7.847 7.216 3.702 1.00 96.38 398 GLY A N 1
ATOM 3143 C CA . GLY A 1 398 ? 6.397 7.412 3.800 1.00 96.38 398 GLY A CA 1
ATOM 3144 C C . GLY A 1 398 ? 5.658 7.554 2.464 1.00 96.38 398 GLY A C 1
ATOM 3145 O O . GLY A 1 398 ? 4.563 8.102 2.420 1.00 96.38 398 GLY A O 1
ATOM 3146 N N . HIS A 1 399 ? 6.224 7.104 1.344 1.00 96.31 399 HIS A N 1
ATOM 3147 C CA . HIS A 1 399 ? 5.607 7.323 0.027 1.00 96.31 399 HIS A CA 1
ATOM 3148 C C . HIS A 1 399 ? 4.315 6.529 -0.193 1.00 96.31 399 HIS A C 1
ATOM 3150 O O . HIS A 1 399 ? 3.352 7.067 -0.746 1.00 96.31 399 HIS A O 1
ATOM 3156 N N . SER A 1 400 ? 4.301 5.266 0.224 1.00 97.62 400 SER A N 1
ATOM 3157 C CA . SER A 1 400 ? 3.129 4.387 0.236 1.00 97.62 400 SER A CA 1
ATOM 3158 C C . SER A 1 400 ? 2.131 4.832 1.304 1.00 97.62 400 SER A C 1
ATOM 3160 O O . SER A 1 400 ? 0.974 5.075 0.975 1.00 97.62 400 SER A O 1
ATOM 3162 N N . ALA A 1 401 ? 2.585 5.081 2.536 1.00 98.38 401 ALA A N 1
ATOM 3163 C CA . ALA A 1 401 ? 1.753 5.637 3.606 1.00 98.38 401 ALA A CA 1
ATOM 3164 C C . ALA A 1 401 ? 0.995 6.913 3.184 1.00 98.38 401 ALA A C 1
ATOM 3166 O O . ALA A 1 401 ? -0.219 7.004 3.363 1.00 98.38 401 ALA A O 1
ATOM 3167 N N . MET A 1 402 ? 1.683 7.876 2.555 1.00 98.06 402 MET A N 1
ATOM 3168 C CA . MET A 1 402 ? 1.067 9.105 2.038 1.00 98.06 402 MET A CA 1
ATOM 3169 C C . MET A 1 402 ? 0.040 8.820 0.933 1.00 98.06 402 MET A C 1
ATOM 3171 O O . MET A 1 402 ? -1.008 9.461 0.896 1.00 98.06 402 MET A O 1
ATOM 3175 N N . LEU A 1 403 ? 0.323 7.864 0.039 1.00 98.06 403 LEU A N 1
ATOM 3176 C CA . LEU A 1 403 ? -0.627 7.436 -0.992 1.00 98.06 403 LEU A CA 1
ATOM 3177 C C . LEU A 1 403 ? -1.898 6.887 -0.346 1.00 98.06 403 LEU A C 1
ATOM 3179 O O . LEU A 1 403 ? -2.989 7.327 -0.696 1.00 98.06 403 LEU A O 1
ATOM 3183 N N . PHE A 1 404 ? -1.775 5.969 0.611 1.00 98.56 404 PHE A N 1
ATOM 3184 C CA . PHE A 1 404 ? -2.931 5.356 1.259 1.00 98.56 404 PHE A CA 1
ATOM 3185 C C . PHE A 1 404 ? -3.759 6.384 2.031 1.00 98.56 404 PHE A C 1
ATOM 3187 O O . PHE A 1 404 ? -4.972 6.467 1.847 1.00 98.56 404 PHE A O 1
ATOM 3194 N N . LEU A 1 405 ? -3.105 7.238 2.820 1.00 98.62 405 LEU A N 1
ATOM 3195 C CA . LEU A 1 405 ? -3.773 8.285 3.596 1.00 98.62 405 LEU A CA 1
ATOM 3196 C C . LEU A 1 405 ? -4.406 9.382 2.731 1.00 98.62 405 LEU A C 1
ATOM 3198 O O . LEU A 1 405 ? -5.284 10.093 3.213 1.00 98.62 405 LEU A O 1
ATOM 3202 N N . SER A 1 406 ? -4.035 9.505 1.452 1.00 98.19 406 SER A N 1
ATOM 3203 C CA . SER A 1 406 ? -4.696 10.440 0.526 1.00 98.19 406 SER A CA 1
ATOM 3204 C C . SER A 1 406 ? -6.164 10.092 0.235 1.00 98.19 406 SER A C 1
ATOM 3206 O O . SER A 1 406 ? -6.916 10.955 -0.220 1.00 98.19 406 SER A O 1
ATOM 3208 N N . PHE A 1 407 ? -6.584 8.857 0.540 1.00 98.12 407 PHE A N 1
ATOM 3209 C CA . PHE A 1 407 ? -7.976 8.408 0.449 1.00 98.12 407 PHE A CA 1
ATOM 3210 C C . PHE A 1 407 ? -8.802 8.702 1.710 1.00 98.12 407 PHE A C 1
ATOM 3212 O O . PHE A 1 407 ? -9.998 8.417 1.721 1.00 98.12 407 PHE A O 1
ATOM 3219 N N . LEU A 1 408 ? -8.203 9.272 2.764 1.00 98.19 408 LEU A N 1
ATOM 3220 C CA . LEU A 1 408 ? -8.947 9.754 3.926 1.00 98.19 408 LEU A CA 1
ATOM 3221 C C . LEU A 1 408 ? -9.907 10.873 3.494 1.00 98.19 408 LEU A C 1
ATOM 3223 O O . LEU A 1 408 ? -9.475 11.925 3.024 1.00 98.19 408 LEU A O 1
ATOM 3227 N N . ASP A 1 409 ? -11.207 10.648 3.667 1.00 97.44 409 ASP A N 1
ATOM 3228 C CA . ASP A 1 409 ? -12.267 11.552 3.220 1.00 97.44 409 ASP A CA 1
ATOM 3229 C C . ASP A 1 409 ? -13.423 11.519 4.230 1.00 97.44 409 ASP A C 1
ATOM 3231 O O . ASP A 1 409 ? -14.4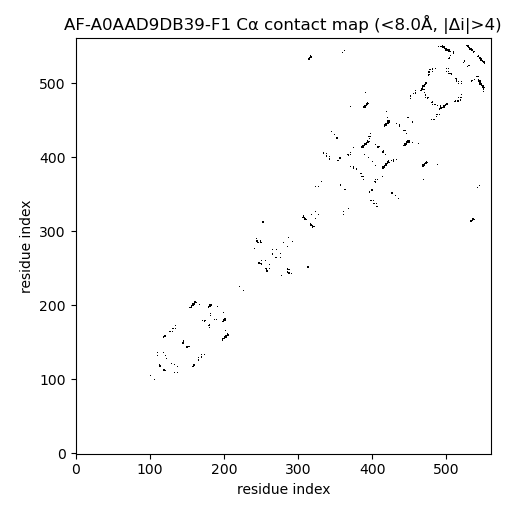29 10.824 4.068 1.00 97.44 409 ASP A O 1
ATOM 3235 N N . LEU A 1 410 ? -13.228 12.243 5.337 1.00 96.81 410 LEU A N 1
ATOM 3236 C CA . LEU A 1 410 ? -14.152 12.252 6.474 1.00 96.81 410 LEU A CA 1
ATOM 3237 C C . LEU A 1 410 ? -15.535 12.808 6.111 1.00 96.81 410 LEU A C 1
ATOM 3239 O O . LEU A 1 410 ? -16.525 12.392 6.707 1.00 96.81 410 LEU A O 1
ATOM 3243 N N . GLU A 1 411 ? -15.609 13.719 5.138 1.00 96.56 411 GLU A N 1
ATOM 3244 C CA . GLU A 1 411 ? -16.870 14.307 4.667 1.00 96.56 411 GLU A CA 1
ATOM 3245 C C . GLU A 1 411 ? -17.758 13.258 3.993 1.00 96.56 411 GLU A C 1
ATOM 3247 O O . GLU A 1 411 ? -18.975 13.269 4.174 1.00 96.56 411 GLU A O 1
ATOM 3252 N N . ASN A 1 412 ? -17.140 12.309 3.286 1.00 95.81 412 ASN A N 1
ATOM 3253 C CA . ASN A 1 412 ? -17.822 11.203 2.619 1.00 95.81 412 ASN A CA 1
ATOM 3254 C C . ASN A 1 412 ? -17.838 9.910 3.454 1.00 95.81 412 ASN A C 1
ATOM 3256 O O . ASN A 1 412 ? -18.134 8.836 2.931 1.00 95.81 412 ASN A O 1
ATOM 3260 N N . GLY A 1 413 ? -17.505 9.990 4.748 1.00 96.81 413 GLY A N 1
ATOM 3261 C CA . GLY A 1 413 ? -17.520 8.841 5.655 1.00 96.81 413 GLY A CA 1
ATOM 3262 C C . GLY A 1 413 ? -16.434 7.797 5.376 1.00 96.81 413 GLY A C 1
ATOM 3263 O O . GLY A 1 413 ? -16.573 6.657 5.815 1.00 96.81 413 GLY A O 1
ATOM 3264 N N . ILE A 1 414 ? -15.358 8.151 4.664 1.00 98.12 414 ILE A N 1
ATOM 3265 C CA . ILE A 1 414 ? -14.234 7.252 4.373 1.00 98.12 414 ILE A CA 1
ATOM 3266 C C . ILE A 1 414 ? -13.103 7.529 5.363 1.00 98.12 414 ILE A C 1
ATOM 3268 O O . ILE A 1 414 ? -12.463 8.583 5.344 1.00 98.12 414 ILE A O 1
ATOM 3272 N N . LYS A 1 415 ? -12.818 6.550 6.219 1.00 98.56 415 LYS A N 1
ATOM 3273 C CA . LYS A 1 415 ? -11.740 6.590 7.207 1.00 98.56 415 LYS A CA 1
ATOM 3274 C C . LYS A 1 415 ? -10.642 5.612 6.831 1.00 98.56 415 LYS A C 1
ATOM 3276 O O . LYS A 1 415 ? -10.834 4.402 6.909 1.00 98.56 415 LYS A O 1
ATOM 3281 N N . VAL A 1 416 ? -9.471 6.137 6.493 1.00 98.62 416 VAL A N 1
ATOM 3282 C CA . VAL A 1 416 ? -8.268 5.329 6.269 1.00 98.62 416 VAL A CA 1
ATOM 3283 C C . VAL A 1 416 ? -7.399 5.377 7.517 1.00 98.62 416 VAL A C 1
ATOM 3285 O O . VAL A 1 416 ? -7.166 6.456 8.050 1.00 98.62 416 VAL A O 1
ATOM 3288 N N . TYR A 1 417 ? -6.938 4.225 7.985 1.00 98.81 417 TYR A N 1
ATOM 3289 C CA . TYR A 1 417 ? -5.977 4.091 9.073 1.00 98.81 417 TYR A CA 1
ATOM 3290 C C . TYR A 1 417 ? -4.734 3.394 8.543 1.00 98.81 417 TYR A C 1
ATOM 3292 O O . TYR A 1 417 ? -4.824 2.305 7.978 1.00 98.81 417 TYR A O 1
ATOM 3300 N N . TYR A 1 418 ? -3.580 4.017 8.730 1.00 98.81 418 TYR A N 1
ATOM 3301 C CA . TYR A 1 418 ? -2.290 3.452 8.371 1.00 98.81 418 TYR A CA 1
ATOM 3302 C C . TYR A 1 418 ? -1.581 2.928 9.624 1.00 98.81 418 TYR A C 1
ATOM 3304 O O . TYR A 1 418 ? -1.428 3.663 10.599 1.00 98.81 418 TYR A O 1
ATOM 3312 N N . TYR A 1 419 ? -1.124 1.678 9.574 1.00 98.81 419 TYR A N 1
ATOM 3313 C CA . TYR A 1 419 ? -0.324 1.016 10.601 1.00 98.81 419 TYR A CA 1
ATOM 3314 C C . TYR A 1 419 ? 0.997 0.553 9.984 1.00 98.81 419 TYR A C 1
ATOM 3316 O O . TYR A 1 419 ? 1.041 -0.425 9.240 1.00 98.81 419 TYR A O 1
ATOM 3324 N N . GLY A 1 420 ? 2.077 1.271 10.280 1.00 98.50 420 GLY A N 1
ATOM 3325 C CA . GLY A 1 420 ? 3.412 0.968 9.776 1.00 98.50 420 GLY A CA 1
ATOM 3326 C C . GLY A 1 420 ? 4.323 0.330 10.820 1.00 98.50 420 GLY A C 1
ATOM 3327 O O . GLY A 1 420 ? 4.255 0.668 12.003 1.00 98.50 420 GLY A O 1
ATOM 3328 N N . TRP A 1 421 ? 5.259 -0.499 10.364 1.00 98.56 421 TRP A N 1
ATOM 3329 C CA . TRP A 1 421 ? 6.397 -0.995 11.142 1.00 98.56 421 TRP A CA 1
ATOM 3330 C C . TRP A 1 421 ? 7.705 -0.692 10.413 1.00 98.56 421 TRP A C 1
ATOM 3332 O O . TRP A 1 421 ? 7.864 -1.029 9.239 1.00 98.56 421 TRP A O 1
ATOM 3342 N N . ASP A 1 422 ? 8.653 -0.053 11.098 1.00 98.06 422 ASP A N 1
ATOM 3343 C CA . ASP A 1 422 ? 9.912 0.382 10.485 1.00 98.06 422 ASP A CA 1
ATOM 3344 C C . ASP A 1 422 ? 11.065 0.424 11.494 1.00 98.06 422 ASP A C 1
ATOM 3346 O O . ASP A 1 422 ? 10.890 0.756 12.669 1.00 98.06 422 ASP A O 1
ATOM 3350 N N . LEU A 1 423 ? 12.279 0.124 11.027 1.00 96.50 423 LEU A N 1
ATOM 3351 C CA . LEU A 1 423 ? 13.486 0.141 11.860 1.00 96.50 423 LEU A CA 1
ATOM 3352 C C . LEU A 1 423 ? 13.959 1.555 12.224 1.00 96.50 423 LEU A C 1
ATOM 3354 O O . LEU A 1 423 ? 14.815 1.700 13.097 1.00 96.50 423 LEU A O 1
ATOM 3358 N N . LYS A 1 424 ? 13.423 2.599 11.575 1.00 94.25 424 LYS A N 1
ATOM 3359 C CA . LYS A 1 424 ? 13.842 4.000 11.721 1.00 94.25 424 LYS A CA 1
ATOM 3360 C C . LYS A 1 424 ? 15.282 4.259 11.253 1.00 94.25 424 LYS A C 1
ATOM 3362 O O . LYS A 1 424 ? 15.918 5.222 11.679 1.00 94.25 424 LYS A O 1
ATOM 3367 N N . GLU A 1 425 ? 15.825 3.394 10.400 1.00 89.25 425 GLU A N 1
ATOM 3368 C CA . GLU A 1 425 ? 17.218 3.487 9.937 1.00 89.25 425 GLU A CA 1
ATOM 3369 C C . GLU A 1 425 ? 17.404 4.521 8.827 1.00 89.25 425 GLU A C 1
ATOM 3371 O O . GLU A 1 425 ? 18.479 5.112 8.678 1.00 89.25 425 GLU A O 1
ATOM 3376 N N . VAL A 1 426 ? 16.351 4.760 8.047 1.00 85.94 426 VAL A N 1
ATOM 3377 C CA . VAL A 1 426 ? 16.367 5.761 6.991 1.00 85.94 426 VAL A CA 1
ATOM 3378 C C . VAL A 1 426 ? 16.168 7.132 7.620 1.00 85.94 426 VAL A C 1
ATOM 3380 O O . VAL A 1 426 ? 15.265 7.365 8.422 1.00 85.94 426 VAL A O 1
ATOM 3383 N N . GLY A 1 427 ? 17.038 8.079 7.272 1.00 87.69 427 GLY A N 1
ATOM 3384 C CA . GLY A 1 427 ? 17.047 9.357 7.967 1.00 87.69 427 GLY A CA 1
ATOM 3385 C C . GLY A 1 427 ? 15.738 10.143 7.793 1.00 87.69 427 GLY A C 1
ATOM 3386 O O . GLY A 1 427 ? 15.363 10.872 8.711 1.00 87.69 427 GLY A O 1
ATOM 3387 N N . SER A 1 428 ? 15.041 9.980 6.665 1.00 90.19 428 SER A N 1
ATOM 3388 C CA . SER A 1 428 ? 13.743 10.610 6.396 1.00 90.19 428 SER A CA 1
ATOM 3389 C C . SER A 1 428 ? 12.576 9.996 7.171 1.00 90.19 428 SER A C 1
ATOM 3391 O O . SER A 1 428 ? 11.539 10.653 7.245 1.00 90.19 428 SER A O 1
ATOM 3393 N N . SER A 1 429 ? 12.708 8.786 7.738 1.00 94.12 429 SER A N 1
ATOM 3394 C CA . SER A 1 429 ? 11.583 8.085 8.374 1.00 94.12 429 SER A CA 1
ATOM 3395 C C . SER A 1 429 ? 10.985 8.908 9.507 1.00 94.12 429 SER A C 1
ATOM 3397 O O . SER A 1 429 ? 9.803 9.228 9.483 1.00 94.12 429 SER A O 1
ATOM 3399 N N . LEU A 1 430 ? 11.803 9.319 10.481 1.00 95.81 430 LEU A N 1
ATOM 3400 C CA . LEU A 1 430 ? 11.286 10.037 11.647 1.00 95.81 430 LEU A CA 1
ATOM 3401 C C . LEU A 1 430 ? 10.669 11.400 11.293 1.00 95.81 430 LEU A C 1
ATOM 3403 O O . LEU A 1 430 ? 9.514 11.604 11.651 1.00 95.81 430 LEU A O 1
ATOM 3407 N N . PRO A 1 431 ? 11.363 12.309 10.578 1.00 95.44 431 PRO A N 1
ATOM 3408 C CA . PRO A 1 431 ? 10.796 13.628 10.300 1.00 95.44 431 PRO A CA 1
ATOM 3409 C C . PRO A 1 431 ? 9.531 13.557 9.438 1.00 95.44 431 PRO A C 1
ATOM 3411 O O . PRO A 1 431 ? 8.635 14.382 9.581 1.00 95.44 431 PRO A O 1
ATOM 3414 N N . THR A 1 432 ? 9.444 12.570 8.539 1.00 96.00 432 THR A N 1
ATOM 3415 C CA . THR A 1 432 ? 8.233 12.365 7.736 1.00 96.00 432 THR A CA 1
ATOM 3416 C C . THR A 1 432 ? 7.092 11.841 8.598 1.00 96.00 432 THR A C 1
ATOM 3418 O O . THR A 1 432 ? 5.978 12.340 8.487 1.00 96.00 432 THR A O 1
ATOM 3421 N N . ALA A 1 433 ? 7.359 10.865 9.468 1.00 97.38 433 ALA A N 1
ATOM 3422 C CA . ALA A 1 433 ? 6.354 10.325 10.374 1.00 97.38 433 ALA A CA 1
ATOM 3423 C C . ALA A 1 433 ? 5.805 11.391 11.333 1.00 97.38 433 ALA A C 1
ATOM 3425 O O . ALA A 1 433 ? 4.599 11.445 11.520 1.00 97.38 433 ALA A O 1
ATOM 3426 N N . GLU A 1 434 ? 6.650 12.280 11.867 1.00 97.38 434 GLU A N 1
ATOM 3427 C CA . GLU A 1 434 ? 6.213 13.405 12.713 1.00 97.38 434 GLU A CA 1
ATOM 3428 C C . GLU A 1 434 ? 5.239 14.330 11.959 1.00 97.38 434 GLU A C 1
ATOM 3430 O O . GLU A 1 434 ? 4.187 14.691 12.482 1.00 97.38 434 GLU A O 1
ATOM 3435 N N . LYS A 1 435 ? 5.533 14.647 10.690 1.00 97.56 435 LYS A N 1
ATOM 3436 C CA . LYS A 1 435 ? 4.629 15.440 9.838 1.00 97.56 435 LYS A CA 1
ATOM 3437 C C . LYS A 1 435 ? 3.340 14.702 9.475 1.00 97.56 435 LYS A C 1
ATOM 3439 O O . LYS A 1 435 ? 2.291 15.328 9.333 1.00 97.56 435 LYS A O 1
ATOM 3444 N N . MET A 1 436 ? 3.399 13.382 9.300 1.00 98.19 436 MET A N 1
ATOM 3445 C CA . MET A 1 436 ? 2.208 12.564 9.066 1.00 98.19 436 MET A CA 1
ATOM 3446 C C . MET A 1 436 ? 1.324 12.481 10.305 1.00 98.19 436 MET A C 1
ATOM 3448 O O . MET A 1 436 ? 0.114 12.615 10.176 1.00 98.19 436 MET A O 1
ATOM 3452 N N . GLU A 1 437 ? 1.912 12.312 11.485 1.00 98.44 437 GLU A N 1
ATOM 3453 C CA . GLU A 1 437 ? 1.195 12.316 12.759 1.00 98.44 437 GLU A CA 1
ATOM 3454 C C . GLU A 1 437 ? 0.510 13.669 12.994 1.00 98.44 437 GLU A C 1
ATOM 3456 O O . GLU A 1 437 ? -0.674 13.706 13.312 1.00 98.44 437 GLU A O 1
ATOM 3461 N N . GLU A 1 438 ? 1.196 14.786 12.724 1.00 98.19 438 GLU A N 1
ATOM 3462 C CA . GLU A 1 438 ? 0.596 16.125 12.789 1.00 98.19 438 GLU A CA 1
ATOM 3463 C C . GLU A 1 438 ? -0.570 16.289 11.800 1.00 98.19 438 GLU A C 1
ATOM 3465 O O . GLU A 1 438 ? -1.627 16.810 12.159 1.00 98.19 438 GLU A O 1
ATOM 3470 N N . LYS A 1 439 ? -0.394 15.845 10.549 1.00 97.88 439 LYS A N 1
ATOM 3471 C CA . LYS A 1 439 ? -1.393 16.035 9.488 1.00 97.88 439 LYS A CA 1
ATOM 3472 C C . LYS A 1 439 ? -2.610 15.119 9.633 1.00 97.88 439 LYS A C 1
ATOM 3474 O O . LYS A 1 439 ? -3.725 15.548 9.343 1.00 97.88 439 LYS A O 1
ATOM 3479 N N . PHE A 1 440 ? -2.396 13.855 9.984 1.00 98.25 440 PHE A N 1
ATOM 3480 C CA . PHE A 1 440 ? -3.418 12.807 9.928 1.00 98.25 440 PHE A CA 1
ATOM 3481 C C . PHE A 1 440 ? -3.909 12.368 11.315 1.00 98.25 440 PHE A C 1
ATOM 3483 O O . PHE A 1 440 ? -4.923 11.675 11.398 1.00 98.25 440 PHE A O 1
ATOM 3490 N N . GLY A 1 441 ? -3.248 12.788 12.399 1.00 98.06 441 GLY A N 1
ATOM 3491 C CA . GLY A 1 441 ? -3.642 12.474 13.771 1.00 98.06 441 GLY A CA 1
ATOM 3492 C C . GLY A 1 441 ? -3.815 10.971 13.989 1.00 98.06 441 GLY A C 1
ATOM 3493 O O . GLY A 1 441 ? -2.985 10.169 13.567 1.00 98.06 441 GLY A O 1
ATOM 3494 N N . ASP A 1 442 ? -4.953 10.588 14.570 1.00 97.94 442 ASP A N 1
ATOM 3495 C CA . ASP A 1 442 ? -5.304 9.197 14.892 1.00 97.94 442 ASP A CA 1
ATOM 3496 C C . ASP A 1 442 ? -5.453 8.270 13.668 1.00 97.94 442 ASP A C 1
ATOM 3498 O O . ASP A 1 442 ? -5.739 7.089 13.834 1.00 97.94 442 ASP A O 1
ATOM 3502 N N . HIS A 1 443 ? -5.304 8.775 12.442 1.00 98.56 443 HIS A N 1
ATOM 3503 C CA . HIS A 1 443 ? -5.311 7.964 11.223 1.00 98.56 443 HIS A CA 1
ATOM 3504 C C . HIS A 1 443 ? -3.923 7.441 10.835 1.00 98.56 443 HIS A C 1
ATOM 3506 O O . HIS A 1 443 ? -3.820 6.581 9.960 1.00 98.56 443 HIS A O 1
ATOM 3512 N N . PHE A 1 444 ? -2.855 7.930 11.468 1.00 98.75 444 PHE A N 1
ATOM 3513 C CA . PHE A 1 444 ? -1.487 7.500 11.207 1.00 98.75 444 PHE A CA 1
ATOM 3514 C C . PHE A 1 444 ? -0.859 6.884 12.458 1.00 98.75 444 PHE A C 1
ATOM 3516 O O . PHE A 1 444 ? -0.737 7.525 13.499 1.00 98.75 444 PHE A O 1
ATOM 3523 N N . HIS A 1 445 ? -0.408 5.639 12.335 1.00 98.62 445 HIS A N 1
ATOM 3524 C CA . HIS A 1 445 ? 0.283 4.917 13.391 1.00 98.62 445 HIS A CA 1
ATOM 3525 C C . HIS A 1 445 ? 1.577 4.316 12.848 1.00 98.62 445 HIS A C 1
ATOM 3527 O O . HIS A 1 445 ? 1.581 3.618 11.834 1.00 98.62 445 HIS A O 1
ATOM 3533 N N . ILE A 1 446 ? 2.683 4.549 13.549 1.00 98.56 446 ILE A N 1
ATOM 3534 C CA . ILE A 1 446 ? 3.989 3.985 13.213 1.00 98.56 446 ILE A CA 1
ATOM 3535 C C . ILE A 1 446 ? 4.598 3.331 14.450 1.00 98.56 446 ILE A C 1
ATOM 3537 O O . ILE A 1 446 ? 4.657 3.922 15.530 1.00 98.56 446 ILE A O 1
ATOM 3541 N N . VAL A 1 447 ? 5.061 2.095 14.297 1.00 98.50 447 VAL A N 1
ATOM 3542 C CA . VAL A 1 447 ? 5.782 1.360 15.332 1.00 98.50 447 VAL A CA 1
ATOM 3543 C C . VAL A 1 447 ? 7.247 1.268 14.935 1.00 98.50 447 VAL A C 1
ATOM 3545 O O . VAL A 1 447 ? 7.604 0.669 13.921 1.00 98.50 447 VAL A O 1
ATOM 3548 N N . TRP A 1 448 ? 8.107 1.850 15.766 1.00 98.25 448 TRP A N 1
ATOM 3549 C CA . TRP A 1 448 ? 9.550 1.808 15.562 1.00 98.25 448 TRP A CA 1
ATOM 3550 C C . TRP A 1 448 ? 10.159 0.555 16.195 1.00 98.25 448 TRP A C 1
ATOM 3552 O O . TRP A 1 448 ? 10.032 0.344 17.403 1.00 98.25 448 TRP A O 1
ATOM 3562 N N . GLY A 1 449 ? 10.865 -0.245 15.400 1.00 97.75 449 GLY A N 1
ATOM 3563 C CA . GLY A 1 449 ? 11.611 -1.413 15.867 1.00 97.75 449 GLY A CA 1
ATOM 3564 C C . GLY A 1 449 ? 11.618 -2.567 14.868 1.00 97.75 449 GLY A C 1
ATOM 3565 O O . GLY A 1 449 ? 10.942 -2.527 13.846 1.00 97.75 449 GLY A O 1
ATOM 3566 N N . ASP A 1 450 ? 12.389 -3.610 15.181 1.00 97.88 450 ASP A N 1
ATOM 3567 C CA . ASP A 1 450 ? 12.475 -4.822 14.356 1.00 97.88 450 ASP A CA 1
ATOM 3568 C C . ASP A 1 450 ? 11.100 -5.497 14.257 1.00 97.88 450 ASP A C 1
ATOM 3570 O O . ASP A 1 450 ? 10.496 -5.833 15.282 1.00 97.88 450 ASP A O 1
ATOM 3574 N N . SER A 1 451 ? 10.602 -5.693 13.031 1.00 98.19 451 SER A N 1
ATOM 3575 C CA . SER A 1 451 ? 9.303 -6.317 12.758 1.00 98.19 451 SER A CA 1
ATOM 3576 C C . SER A 1 451 ? 9.220 -7.747 13.303 1.00 98.19 451 SER A C 1
ATOM 3578 O O . SER A 1 451 ? 8.139 -8.207 13.669 1.00 98.19 451 SER A O 1
ATOM 3580 N N . LYS A 1 452 ? 10.355 -8.439 13.479 1.00 97.88 452 LYS A N 1
ATOM 3581 C CA . LYS A 1 452 ? 10.437 -9.760 14.136 1.00 97.88 452 LYS A CA 1
ATOM 3582 C C . LYS A 1 452 ? 10.034 -9.734 15.599 1.00 97.88 452 LYS A C 1
ATOM 3584 O O . LYS A 1 452 ? 9.646 -10.766 16.149 1.00 97.88 452 LYS A O 1
ATOM 3589 N N . GLU A 1 453 ? 10.112 -8.576 16.239 1.00 98.38 453 GLU A N 1
ATOM 3590 C CA . GLU A 1 453 ? 9.712 -8.392 17.629 1.00 98.38 453 GLU A CA 1
ATOM 3591 C C . GLU A 1 453 ? 8.401 -7.618 17.743 1.00 98.38 453 GLU A C 1
ATOM 3593 O O . GLU A 1 453 ? 7.519 -8.009 18.505 1.00 98.38 453 GLU A O 1
ATOM 3598 N N . THR A 1 454 ? 8.243 -6.550 16.966 1.00 98.44 454 THR A N 1
ATOM 3599 C CA . THR A 1 454 ? 7.120 -5.619 17.111 1.00 98.44 454 THR A CA 1
ATOM 3600 C C . THR A 1 454 ? 5.816 -6.151 16.516 1.00 98.44 454 THR A C 1
ATOM 3602 O O . THR A 1 454 ? 4.767 -5.975 17.136 1.00 98.44 454 THR A O 1
ATOM 3605 N N . LEU A 1 455 ? 5.851 -6.887 15.395 1.00 98.31 455 LEU A N 1
ATOM 3606 C CA . LEU A 1 455 ? 4.636 -7.463 14.795 1.00 98.31 455 LEU A CA 1
ATOM 3607 C C . LEU A 1 455 ? 3.997 -8.567 15.640 1.00 98.31 455 LEU A C 1
ATOM 3609 O O . LEU A 1 455 ? 2.818 -8.868 15.462 1.00 98.31 455 LEU A O 1
ATOM 3613 N N . LYS A 1 456 ? 4.731 -9.164 16.588 1.00 97.94 456 LYS A N 1
ATOM 3614 C CA . LYS A 1 456 ? 4.161 -10.150 17.523 1.00 97.94 456 LYS A CA 1
ATOM 3615 C C . LYS A 1 456 ? 2.988 -9.569 18.322 1.00 97.94 456 LYS A C 1
ATOM 3617 O O . LYS A 1 456 ? 2.108 -10.330 18.708 1.00 97.94 456 LYS A O 1
ATOM 3622 N N . ASN A 1 457 ? 2.976 -8.246 18.515 1.00 97.56 457 ASN A N 1
ATOM 3623 C CA . ASN A 1 457 ? 1.933 -7.507 19.225 1.00 97.56 457 ASN A CA 1
ATOM 3624 C C . ASN A 1 457 ? 1.060 -6.660 18.278 1.00 97.56 457 ASN A C 1
ATOM 3626 O O . ASN A 1 457 ? 0.451 -5.682 18.709 1.00 97.56 457 ASN A O 1
ATOM 3630 N N . ALA A 1 458 ? 1.025 -6.976 16.974 1.00 97.81 458 ALA A N 1
ATOM 3631 C CA . ALA A 1 458 ? 0.288 -6.178 15.991 1.00 97.81 458 ALA A CA 1
ATOM 3632 C C . ALA A 1 458 ? -1.199 -6.047 16.352 1.00 97.81 458 ALA A C 1
ATOM 3634 O O . ALA A 1 458 ? -1.786 -4.980 16.195 1.00 97.81 458 ALA A O 1
ATOM 3635 N N . ARG A 1 459 ? -1.794 -7.104 16.918 1.00 97.75 459 ARG A N 1
ATOM 3636 C CA . ARG A 1 459 ? -3.191 -7.092 17.361 1.00 97.75 459 ARG A CA 1
ATOM 3637 C C . ARG A 1 459 ? -3.426 -6.062 18.464 1.00 97.75 459 ARG A C 1
ATOM 3639 O O . ARG A 1 459 ? -4.417 -5.342 18.411 1.00 97.75 459 ARG A O 1
ATOM 3646 N N . GLU A 1 460 ? -2.539 -5.985 19.450 1.00 97.69 460 GLU A N 1
ATOM 3647 C CA . GLU A 1 460 ? -2.602 -4.993 20.522 1.00 97.69 460 GLU A CA 1
ATOM 3648 C C . GLU A 1 460 ? -2.352 -3.583 19.980 1.00 97.69 460 GLU A C 1
ATOM 3650 O O . GLU A 1 460 ? -3.119 -2.676 20.289 1.00 97.69 460 GLU A O 1
ATOM 3655 N N . THR A 1 461 ? -1.341 -3.402 19.121 1.00 96.19 461 THR A N 1
ATOM 3656 C CA . THR A 1 461 ? -1.054 -2.123 18.446 1.00 96.19 461 THR A CA 1
ATOM 3657 C C . THR A 1 461 ? -2.269 -1.593 17.688 1.00 96.19 461 THR A C 1
ATOM 3659 O O . THR A 1 461 ? -2.551 -0.399 17.721 1.00 96.19 461 THR A O 1
ATOM 3662 N N . MET A 1 462 ? -3.010 -2.481 17.030 1.00 97.69 462 MET A N 1
ATOM 3663 C CA . MET A 1 462 ? -4.197 -2.142 16.254 1.00 97.69 462 MET A CA 1
ATOM 3664 C C . MET A 1 462 ? -5.484 -2.136 17.089 1.00 97.69 462 MET A C 1
ATOM 3666 O O . MET A 1 462 ? -6.568 -2.073 16.518 1.00 97.69 462 MET A O 1
ATOM 3670 N N . ASN A 1 463 ? -5.420 -2.235 18.423 1.00 97.38 463 ASN A N 1
ATOM 3671 C CA . ASN A 1 463 ? -6.598 -2.322 19.299 1.00 97.38 463 ASN A CA 1
ATOM 3672 C C . ASN A 1 463 ? -7.609 -3.402 18.856 1.00 97.38 463 ASN A C 1
ATOM 3674 O O . ASN A 1 463 ? -8.826 -3.208 18.888 1.00 97.38 463 ASN A O 1
ATOM 3678 N N . GLY A 1 464 ? -7.100 -4.549 18.405 1.00 97.56 464 GLY A N 1
ATOM 3679 C CA . GLY A 1 464 ? -7.890 -5.685 17.938 1.00 97.56 464 GLY A CA 1
ATOM 3680 C C . GLY A 1 464 ? -8.499 -5.539 16.542 1.00 97.56 464 GLY A C 1
ATOM 3681 O O . GLY A 1 464 ? -9.223 -6.447 16.139 1.00 97.56 464 GLY A O 1
ATOM 3682 N N . GLN A 1 465 ? -8.226 -4.446 15.819 1.00 97.62 465 GLN A N 1
ATOM 3683 C CA . GLN A 1 465 ? -8.638 -4.274 14.423 1.00 97.62 465 GLN A CA 1
ATOM 3684 C C . GLN A 1 465 ? -7.872 -5.226 13.486 1.00 97.62 465 GLN A C 1
ATOM 3686 O O . GLN A 1 465 ? -6.804 -5.732 13.839 1.00 97.62 465 GLN A O 1
ATOM 3691 N N . THR A 1 466 ? -8.419 -5.445 12.289 1.00 98.25 466 THR A N 1
ATOM 3692 C CA . THR A 1 466 ? -7.831 -6.271 11.223 1.00 98.25 466 THR A CA 1
ATOM 3693 C C . THR A 1 466 ? -7.327 -5.421 10.054 1.00 98.25 466 THR A C 1
ATOM 3695 O O . THR A 1 466 ? -7.752 -4.278 9.892 1.00 98.25 466 THR A O 1
ATOM 3698 N N . CYS A 1 467 ? -6.402 -5.953 9.254 1.00 98.62 467 CYS A N 1
ATOM 3699 C CA . CYS A 1 467 ? -5.867 -5.318 8.048 1.00 98.62 467 CYS A CA 1
ATOM 3700 C C . CYS A 1 467 ? -6.737 -5.655 6.830 1.00 98.62 467 CYS A C 1
ATOM 3702 O O . CYS A 1 467 ? -6.939 -6.831 6.538 1.00 98.62 467 CYS A O 1
ATOM 3704 N N . ASP A 1 468 ? -7.171 -4.644 6.081 1.00 98.50 468 ASP A N 1
ATOM 3705 C CA . ASP A 1 468 ? -7.847 -4.816 4.786 1.00 98.50 468 ASP A CA 1
ATOM 3706 C C . ASP A 1 468 ? -6.846 -4.881 3.623 1.00 98.50 468 ASP A C 1
ATOM 3708 O O . ASP A 1 468 ? -7.074 -5.540 2.606 1.00 98.50 468 ASP A O 1
ATO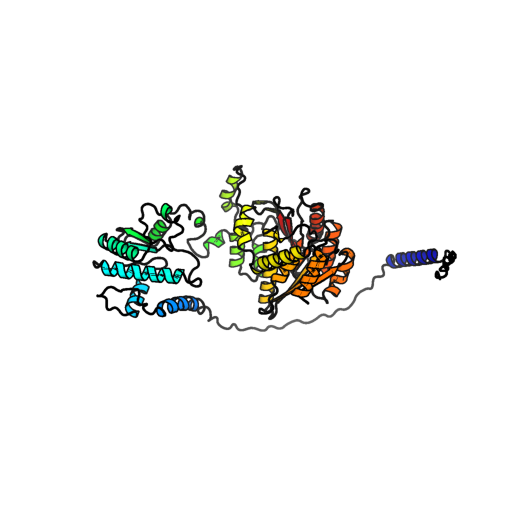M 3712 N N . LEU A 1 469 ? -5.724 -4.179 3.792 1.00 98.75 469 LEU A N 1
ATOM 3713 C CA . LEU A 1 469 ? -4.615 -4.118 2.854 1.00 98.75 469 LEU A CA 1
ATOM 3714 C C . LEU A 1 469 ? -3.308 -4.353 3.608 1.00 98.75 469 LEU A C 1
ATOM 3716 O O . LEU A 1 469 ? -3.053 -3.708 4.625 1.00 98.75 469 LEU A O 1
ATOM 3720 N N . ILE A 1 470 ? -2.477 -5.256 3.097 1.00 98.75 470 ILE A N 1
ATOM 3721 C CA . ILE A 1 470 ? -1.153 -5.561 3.635 1.00 98.75 470 ILE A CA 1
ATOM 3722 C C . ILE A 1 470 ? -0.092 -5.259 2.579 1.00 98.75 470 ILE A C 1
ATOM 3724 O O . ILE A 1 470 ? -0.223 -5.680 1.432 1.00 98.75 470 ILE A O 1
ATOM 3728 N N . VAL A 1 471 ? 0.982 -4.583 2.977 1.00 98.50 471 VAL A N 1
ATOM 3729 C CA . VAL A 1 471 ? 2.166 -4.335 2.147 1.00 98.50 471 VAL A CA 1
ATOM 3730 C C . VAL A 1 471 ? 3.411 -4.822 2.885 1.00 98.50 471 VAL A C 1
ATOM 3732 O O . VAL A 1 471 ? 3.675 -4.414 4.014 1.00 98.50 471 VAL A O 1
ATOM 3735 N N . VAL A 1 472 ? 4.175 -5.713 2.257 1.00 98.12 472 VAL A N 1
ATOM 3736 C CA . VAL A 1 472 ? 5.457 -6.206 2.776 1.00 98.12 472 VAL A CA 1
ATOM 3737 C C . VAL A 1 472 ? 6.589 -5.588 1.957 1.00 98.12 472 VAL A C 1
ATOM 3739 O O . VAL A 1 472 ? 6.888 -6.073 0.866 1.00 98.12 472 VAL A O 1
ATOM 3742 N N . ASP A 1 473 ? 7.200 -4.530 2.493 1.00 96.44 473 ASP A N 1
ATOM 3743 C CA . ASP A 1 473 ? 8.309 -3.748 1.906 1.00 96.44 473 ASP A CA 1
ATOM 3744 C C . ASP A 1 473 ? 9.448 -3.525 2.938 1.00 96.44 473 ASP A C 1
ATOM 3746 O O . ASP A 1 473 ? 10.191 -2.547 2.932 1.00 96.44 473 ASP A O 1
ATOM 3750 N N . GLY A 1 474 ? 9.544 -4.427 3.921 1.00 95.00 474 GLY A N 1
ATOM 3751 C CA . GLY A 1 474 ? 10.510 -4.359 5.017 1.00 95.00 474 GLY A CA 1
ATOM 3752 C C . GLY A 1 474 ? 11.848 -5.032 4.698 1.00 95.00 474 GLY A C 1
ATOM 3753 O O . GLY A 1 474 ? 12.627 -4.615 3.844 1.00 95.00 474 GLY A O 1
ATOM 3754 N N . GLU A 1 475 ? 12.185 -6.086 5.442 1.00 94.00 475 GLU A N 1
ATOM 3755 C CA . GLU A 1 475 ? 13.451 -6.794 5.245 1.00 94.00 475 GLU A CA 1
ATOM 3756 C C . GLU A 1 475 ? 13.392 -7.739 4.033 1.00 94.00 475 GLU A C 1
ATOM 3758 O O . GLU A 1 475 ? 12.640 -8.711 4.020 1.00 94.00 475 GLU A O 1
ATOM 3763 N N . HIS A 1 476 ? 14.296 -7.551 3.066 1.00 94.31 476 HIS A N 1
ATOM 3764 C CA . HIS A 1 476 ? 14.313 -8.333 1.821 1.00 94.31 476 HIS A CA 1
ATOM 3765 C C . HIS A 1 476 ? 14.903 -9.753 1.942 1.00 94.31 476 HIS A C 1
ATOM 3767 O O . HIS A 1 476 ? 15.233 -10.378 0.935 1.00 94.31 476 HIS A O 1
ATOM 3773 N N . THR A 1 477 ? 15.113 -10.283 3.150 1.00 95.50 477 THR A N 1
ATOM 3774 C CA . THR A 1 477 ? 15.511 -11.693 3.302 1.00 95.50 477 THR A CA 1
ATOM 3775 C C . THR A 1 477 ? 14.284 -12.584 3.298 1.00 95.50 477 THR A C 1
ATOM 3777 O O . THR A 1 477 ? 13.207 -12.191 3.742 1.00 95.50 477 THR A O 1
ATOM 3780 N N . ARG A 1 478 ? 14.470 -13.846 2.904 1.00 96.06 478 ARG A N 1
ATOM 3781 C CA . ARG A 1 478 ? 13.412 -14.860 2.989 1.00 96.06 478 ARG A CA 1
ATOM 3782 C C . ARG A 1 478 ? 12.808 -14.925 4.394 1.00 96.06 478 ARG A C 1
ATOM 3784 O O . ARG A 1 478 ? 11.597 -15.020 4.547 1.00 96.06 478 ARG A O 1
ATOM 3791 N N . ASN A 1 479 ? 13.654 -14.884 5.424 1.00 97.12 479 ASN A N 1
ATOM 3792 C CA . ASN A 1 479 ? 13.212 -14.983 6.814 1.00 97.12 479 ASN A CA 1
ATOM 3793 C C . ASN A 1 479 ? 12.474 -13.725 7.285 1.00 97.12 479 ASN A C 1
ATOM 3795 O O . ASN A 1 479 ? 11.530 -13.859 8.056 1.00 97.12 479 ASN A O 1
ATOM 3799 N N . GLY A 1 480 ? 12.887 -12.539 6.827 1.00 97.00 480 GLY A N 1
ATOM 3800 C CA . GLY A 1 480 ? 12.179 -11.283 7.079 1.00 97.00 480 GLY A CA 1
ATOM 3801 C C . GLY A 1 480 ? 10.766 -11.322 6.506 1.00 97.00 480 GLY A C 1
ATOM 3802 O O . GLY A 1 480 ? 9.800 -11.232 7.257 1.00 97.00 480 GLY A O 1
ATOM 3803 N N . VAL A 1 481 ? 10.642 -11.613 5.208 1.00 97.31 481 VAL A N 1
ATOM 3804 C CA . VAL A 1 481 ? 9.338 -11.730 4.531 1.00 97.31 481 VAL A CA 1
ATOM 3805 C C . VAL A 1 481 ? 8.451 -12.797 5.169 1.00 97.31 481 VAL A C 1
ATOM 3807 O O . VAL A 1 481 ? 7.267 -12.559 5.394 1.00 97.31 481 VAL A O 1
ATOM 3810 N N . VAL A 1 482 ? 9.008 -13.967 5.506 1.00 98.00 482 VAL A N 1
ATOM 3811 C CA . VAL A 1 482 ? 8.235 -15.026 6.173 1.00 98.00 482 VAL A CA 1
ATOM 3812 C C . VAL A 1 482 ? 7.736 -14.579 7.542 1.00 98.00 482 VAL A C 1
ATOM 3814 O O . VAL A 1 482 ? 6.582 -14.837 7.874 1.00 98.00 482 VAL A O 1
ATOM 3817 N N . ASN A 1 483 ? 8.573 -13.906 8.331 1.00 98.31 483 ASN A N 1
ATOM 3818 C CA . ASN A 1 483 ? 8.163 -13.374 9.624 1.00 98.31 483 ASN A CA 1
ATOM 3819 C C . ASN A 1 483 ? 7.042 -12.335 9.483 1.00 98.31 483 ASN A C 1
ATOM 3821 O O . ASN A 1 483 ? 6.064 -12.386 10.232 1.00 98.31 483 ASN A O 1
ATOM 3825 N N . ASP A 1 484 ? 7.188 -11.405 8.542 1.00 98.44 484 ASP A N 1
ATOM 3826 C CA . ASP A 1 484 ? 6.233 -10.320 8.340 1.00 98.44 484 ASP A CA 1
ATOM 3827 C C . ASP A 1 484 ? 4.875 -10.878 7.910 1.00 98.44 484 ASP A C 1
ATOM 3829 O O . ASP A 1 484 ? 3.874 -10.643 8.590 1.00 98.44 484 ASP A O 1
ATOM 3833 N N . LEU A 1 485 ? 4.848 -11.723 6.871 1.00 98.38 485 LEU A N 1
ATOM 3834 C CA . LEU A 1 485 ? 3.627 -12.394 6.416 1.00 98.38 485 LEU A CA 1
ATOM 3835 C C . LEU A 1 485 ? 3.005 -13.252 7.523 1.00 98.38 485 LEU A C 1
ATOM 3837 O O . LEU A 1 485 ? 1.808 -13.151 7.773 1.00 98.38 485 LEU A O 1
ATOM 3841 N N . GLN A 1 486 ? 3.797 -14.050 8.247 1.00 98.06 486 GLN A N 1
ATOM 3842 C CA . GLN A 1 486 ? 3.272 -14.911 9.309 1.00 98.06 486 GLN A CA 1
ATOM 3843 C C . GLN A 1 486 ? 2.558 -14.121 10.412 1.00 98.06 486 GLN A C 1
ATOM 3845 O O . GLN A 1 486 ? 1.624 -14.644 11.021 1.00 98.06 486 GLN A O 1
ATOM 3850 N N . ASN A 1 487 ? 3.004 -12.905 10.728 1.00 98.44 487 ASN A N 1
ATOM 3851 C CA . ASN A 1 487 ? 2.388 -12.104 11.782 1.00 98.44 487 ASN A CA 1
ATOM 3852 C C . ASN A 1 487 ? 1.263 -11.207 11.259 1.00 98.44 487 ASN A C 1
ATOM 3854 O O . ASN A 1 487 ? 0.213 -11.157 11.896 1.00 98.44 487 ASN A O 1
ATOM 3858 N N . LEU A 1 488 ? 1.430 -10.580 10.093 1.00 98.50 488 LEU A N 1
ATOM 3859 C CA . LEU A 1 488 ? 0.397 -9.738 9.484 1.00 98.50 488 LEU A CA 1
ATOM 3860 C C . LEU A 1 488 ? -0.834 -10.552 9.071 1.00 98.50 488 LEU A C 1
ATOM 3862 O O . LEU A 1 488 ? -1.956 -10.123 9.319 1.00 98.50 488 LEU A O 1
ATOM 3866 N N . LEU A 1 489 ? -0.657 -11.771 8.550 1.00 97.88 489 LEU A N 1
ATOM 3867 C CA . LEU A 1 489 ? -1.786 -12.632 8.176 1.00 97.88 489 LEU A CA 1
ATOM 3868 C C . LEU A 1 489 ? -2.636 -13.085 9.375 1.00 97.88 489 LEU A C 1
ATOM 3870 O O . LEU A 1 489 ? -3.810 -13.395 9.205 1.00 97.88 489 LEU A O 1
ATOM 3874 N N . LYS A 1 490 ? -2.103 -13.072 10.607 1.00 97.44 490 LYS 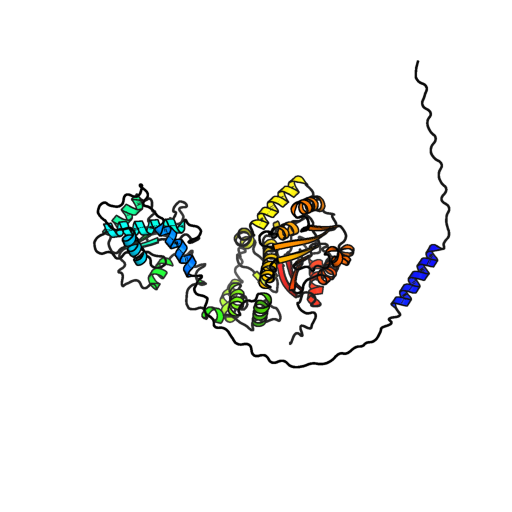A N 1
ATOM 3875 C CA . LYS A 1 490 ? -2.895 -13.364 11.824 1.00 97.44 490 LYS A CA 1
ATOM 3876 C C . LYS A 1 490 ? -3.879 -12.252 12.180 1.00 97.44 490 LYS A C 1
ATOM 3878 O O . LYS A 1 490 ? -4.807 -12.493 12.950 1.00 97.44 490 LYS A O 1
ATOM 3883 N N . VAL A 1 491 ? -3.629 -11.043 11.685 1.00 97.94 491 VAL A N 1
ATOM 3884 C CA . VAL A 1 491 ? -4.479 -9.866 11.877 1.00 97.94 491 VAL A CA 1
ATOM 3885 C C . VAL A 1 491 ? -5.088 -9.403 10.555 1.00 97.94 491 VAL A C 1
ATOM 3887 O O . VAL A 1 491 ? -5.659 -8.325 10.502 1.00 97.94 491 VAL A O 1
ATOM 3890 N N . ALA A 1 492 ? -4.995 -10.194 9.486 1.00 98.19 492 ALA A N 1
ATOM 3891 C CA . ALA A 1 492 ? -5.628 -9.876 8.217 1.00 98.19 492 ALA A CA 1
ATOM 3892 C C . ALA A 1 492 ? -7.133 -10.141 8.270 1.00 98.19 492 ALA A C 1
ATOM 3894 O O . ALA A 1 492 ? -7.584 -11.132 8.850 1.00 98.19 492 ALA A O 1
ATOM 3895 N N . GLU A 1 493 ? -7.901 -9.277 7.618 1.00 97.00 493 GLU A N 1
ATOM 3896 C CA . GLU A 1 493 ? -9.284 -9.573 7.284 1.00 97.00 493 GLU A CA 1
ATOM 3897 C C . GLU A 1 493 ? -9.329 -10.675 6.218 1.00 97.00 493 GLU A C 1
ATOM 3899 O O . GLU A 1 493 ? -8.422 -10.839 5.394 1.00 97.00 493 GLU A O 1
ATOM 3904 N N . LYS A 1 494 ? -10.407 -11.454 6.211 1.00 95.25 494 LYS A N 1
ATOM 3905 C CA . LYS A 1 494 ? -10.637 -12.406 5.126 1.00 95.25 494 LYS A CA 1
ATOM 3906 C C . LYS A 1 494 ? -10.861 -11.649 3.822 1.00 95.25 494 LYS A C 1
ATOM 3908 O O . LYS A 1 494 ? -11.612 -10.684 3.787 1.00 95.25 494 LYS A O 1
ATOM 3913 N N . GLY A 1 495 ? -10.219 -12.095 2.746 1.00 95.00 495 GLY A N 1
ATOM 3914 C CA . GLY A 1 495 ? -10.243 -11.372 1.476 1.00 95.00 495 GLY A CA 1
ATOM 3915 C C . GLY A 1 495 ? -9.338 -10.138 1.443 1.00 95.00 495 GLY A C 1
ATOM 3916 O O . GLY A 1 495 ? -9.344 -9.437 0.432 1.00 95.00 495 GLY A O 1
ATOM 3917 N N . ALA A 1 496 ? -8.543 -9.877 2.491 1.00 97.81 496 ALA A N 1
ATOM 3918 C CA . ALA A 1 496 ? -7.575 -8.787 2.477 1.00 97.81 496 ALA A CA 1
ATOM 3919 C C . ALA A 1 496 ? -6.614 -8.918 1.289 1.00 97.81 496 ALA A C 1
ATOM 3921 O O . ALA A 1 496 ? -6.161 -10.018 0.946 1.00 97.81 496 ALA A O 1
ATOM 3922 N N . ILE A 1 497 ? -6.296 -7.780 0.675 1.00 98.12 497 ILE A N 1
ATOM 3923 C CA . ILE A 1 497 ? -5.344 -7.702 -0.434 1.00 98.12 497 ILE A CA 1
ATOM 3924 C C . ILE A 1 497 ? -3.938 -7.610 0.157 1.00 98.12 497 ILE A C 1
ATOM 3926 O O . ILE A 1 497 ? -3.700 -6.870 1.109 1.00 98.12 497 ILE A O 1
ATOM 3930 N N . VAL A 1 498 ? -2.996 -8.357 -0.408 1.00 98.31 498 VAL A N 1
ATOM 3931 C CA . VAL A 1 498 ? -1.608 -8.412 0.052 1.00 98.31 498 VAL A CA 1
ATOM 3932 C C . VAL A 1 498 ? -0.684 -8.067 -1.108 1.00 98.31 498 VAL A C 1
ATOM 3934 O O . VAL A 1 498 ? -0.808 -8.633 -2.193 1.00 98.31 498 VAL A O 1
ATOM 3937 N N . PHE A 1 499 ? 0.274 -7.180 -0.871 1.00 97.88 499 PHE A N 1
ATOM 3938 C CA . PHE A 1 499 ? 1.369 -6.883 -1.785 1.00 97.88 499 PHE A CA 1
ATOM 3939 C C . PHE A 1 499 ? 2.707 -7.265 -1.156 1.00 97.88 499 PHE A C 1
ATOM 3941 O O . PHE A 1 499 ? 2.945 -7.005 0.022 1.00 97.88 499 PHE A O 1
ATOM 3948 N N . GLY A 1 500 ? 3.584 -7.871 -1.952 1.00 96.69 500 GLY A N 1
ATOM 3949 C CA . GLY A 1 500 ? 4.998 -8.039 -1.619 1.00 96.69 500 GLY A CA 1
ATOM 3950 C C . GLY A 1 500 ? 5.830 -7.187 -2.563 1.00 96.69 500 GLY A C 1
ATOM 3951 O O . GLY A 1 500 ?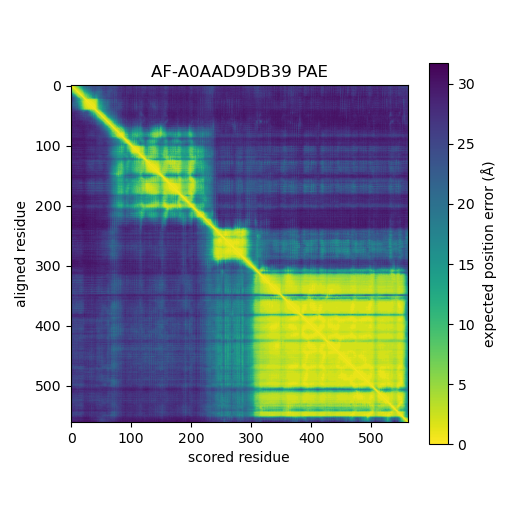 5.842 -7.463 -3.770 1.00 96.69 500 GLY A O 1
ATOM 3952 N N . ASP A 1 501 ? 6.490 -6.154 -2.043 1.00 94.12 501 ASP A N 1
ATOM 3953 C CA . ASP A 1 501 ? 7.339 -5.302 -2.871 1.00 94.12 501 ASP A CA 1
ATOM 3954 C C . ASP A 1 501 ? 8.646 -6.016 -3.235 1.00 94.12 501 ASP A C 1
ATOM 3956 O O . ASP A 1 501 ? 9.016 -7.032 -2.641 1.00 94.12 501 ASP A O 1
ATOM 3960 N N . ASP A 1 502 ? 9.293 -5.553 -4.300 1.00 91.19 502 ASP A N 1
ATOM 3961 C CA . ASP A 1 502 ? 10.570 -6.049 -4.820 1.00 91.19 502 ASP A CA 1
ATOM 3962 C C . ASP A 1 502 ? 10.646 -7.582 -5.063 1.00 91.19 502 ASP A C 1
ATOM 3964 O O . ASP A 1 502 ? 11.720 -8.172 -5.228 1.00 91.19 502 ASP A O 1
ATOM 3968 N N . CYS A 1 503 ? 9.491 -8.242 -5.196 1.00 87.50 503 CYS A N 1
ATOM 3969 C CA . CYS A 1 503 ? 9.326 -9.686 -5.374 1.00 87.50 503 CYS A CA 1
ATOM 3970 C C . CYS A 1 503 ? 9.442 -10.133 -6.841 1.00 87.50 503 CYS A C 1
ATOM 3972 O O . CYS A 1 503 ? 8.521 -10.710 -7.428 1.00 87.50 503 CYS A O 1
ATOM 3974 N N . ALA A 1 504 ? 10.600 -9.915 -7.462 1.00 82.19 504 ALA A N 1
ATOM 3975 C CA . ALA A 1 504 ? 10.870 -10.424 -8.805 1.00 82.19 504 ALA A CA 1
ATOM 3976 C C . ALA A 1 504 ? 12.300 -10.966 -8.936 1.00 82.19 504 ALA A C 1
ATOM 3978 O O . ALA A 1 504 ? 13.237 -10.366 -8.420 1.00 82.19 504 ALA A O 1
ATOM 3979 N N . PRO A 1 505 ? 12.516 -12.077 -9.670 1.00 69.62 505 PRO A N 1
ATOM 3980 C CA . PRO A 1 505 ? 13.829 -12.686 -9.809 1.00 69.62 505 PRO A CA 1
ATOM 3981 C C . PRO A 1 505 ? 14.676 -11.846 -10.764 1.00 69.62 505 PRO A C 1
ATOM 3983 O O . PRO A 1 505 ? 14.728 -12.088 -11.975 1.00 69.62 505 PRO A O 1
ATOM 3986 N N . TYR A 1 506 ? 15.293 -10.803 -10.219 1.00 68.56 506 TYR A N 1
ATOM 3987 C CA . TYR A 1 506 ? 16.220 -9.957 -10.945 1.00 68.56 506 TYR A CA 1
ATOM 3988 C C . TYR A 1 506 ? 17.348 -9.487 -10.029 1.00 68.56 506 TYR A C 1
ATOM 3990 O O . TYR A 1 506 ? 17.226 -8.526 -9.274 1.00 68.56 506 TYR A O 1
ATOM 3998 N N . LYS A 1 507 ? 18.495 -10.165 -10.143 1.00 55.69 507 LYS A N 1
ATOM 3999 C CA . LYS A 1 507 ? 19.677 -9.958 -9.290 1.00 55.69 507 LYS A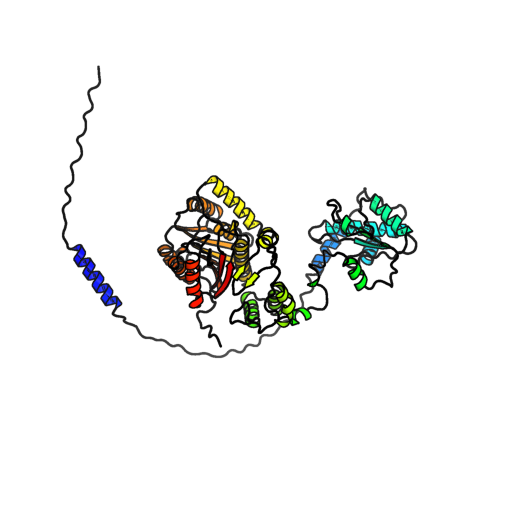 CA 1
ATOM 4000 C C . LYS A 1 507 ? 20.353 -8.591 -9.428 1.00 55.69 507 LYS A C 1
ATOM 4002 O O . LYS A 1 507 ? 21.269 -8.304 -8.666 1.00 55.69 507 LYS A O 1
ATOM 4007 N N . ARG A 1 508 ? 20.006 -7.788 -10.441 1.00 64.38 508 ARG A N 1
ATOM 4008 C CA . ARG A 1 508 ? 20.811 -6.611 -10.811 1.00 64.38 508 ARG A CA 1
ATOM 4009 C C . ARG A 1 508 ? 20.442 -5.322 -10.083 1.00 64.38 508 ARG A C 1
ATOM 4011 O O . ARG A 1 508 ? 21.323 -4.479 -9.973 1.00 64.38 508 ARG A O 1
ATOM 4018 N N . THR A 1 509 ? 19.199 -5.142 -9.635 1.00 66.06 509 THR A N 1
ATOM 4019 C CA . THR A 1 509 ? 18.743 -3.832 -9.130 1.00 66.06 509 THR A CA 1
ATOM 4020 C C . THR A 1 509 ? 18.454 -3.821 -7.636 1.00 66.06 509 THR A C 1
ATOM 4022 O O . THR A 1 509 ? 18.826 -2.859 -6.972 1.00 66.06 509 THR A O 1
ATOM 4025 N N . VAL A 1 510 ? 17.896 -4.906 -7.092 1.00 71.50 510 VAL A N 1
ATOM 4026 C CA . VAL A 1 510 ? 17.619 -5.039 -5.657 1.00 71.50 510 VAL A CA 1
ATOM 4027 C C . VAL A 1 510 ? 18.239 -6.335 -5.134 1.00 71.50 510 VAL A C 1
ATOM 4029 O O . VAL A 1 510 ? 17.874 -7.423 -5.596 1.00 71.50 510 VAL A O 1
ATOM 4032 N N . PRO A 1 511 ? 19.206 -6.258 -4.199 1.00 77.44 511 PRO A N 1
ATOM 4033 C CA . PRO A 1 511 ? 19.738 -7.438 -3.536 1.00 77.44 511 PRO A CA 1
ATOM 4034 C C . PRO A 1 511 ? 18.611 -8.231 -2.868 1.00 77.44 511 PRO A C 1
ATOM 4036 O O . PRO A 1 511 ? 17.764 -7.650 -2.201 1.00 77.44 511 PRO A O 1
ATOM 4039 N N . LYS A 1 512 ? 18.646 -9.561 -3.001 1.00 87.19 512 LYS A N 1
ATOM 4040 C CA . LYS A 1 512 ? 17.727 -10.502 -2.331 1.00 87.19 512 LYS A CA 1
ATOM 4041 C C . LYS A 1 512 ? 16.256 -10.476 -2.780 1.00 87.19 512 LYS A C 1
ATOM 4043 O O . LYS A 1 512 ? 15.442 -11.164 -2.180 1.00 87.19 512 LYS A O 1
ATOM 4048 N N . SER A 1 513 ? 15.919 -9.826 -3.891 1.00 88.00 513 SER A N 1
ATOM 4049 C CA . SER A 1 513 ? 14.577 -9.909 -4.505 1.00 88.00 513 SER A CA 1
ATOM 4050 C C . SER A 1 513 ? 14.091 -11.351 -4.759 1.00 88.00 513 SER A C 1
ATOM 4052 O O . SER A 1 513 ? 12.912 -11.671 -4.613 1.00 88.00 513 SER A O 1
ATOM 4054 N N . GLU A 1 514 ? 15.015 -12.268 -5.071 1.00 89.56 514 GLU A N 1
ATOM 4055 C CA . GLU A 1 514 ? 14.737 -13.711 -5.164 1.00 89.56 514 GLU A CA 1
ATOM 4056 C C . GLU A 1 514 ? 14.370 -14.339 -3.812 1.00 89.56 514 GLU A C 1
ATOM 4058 O O . GLU A 1 514 ? 13.521 -15.225 -3.768 1.00 89.56 514 GLU A O 1
ATOM 4063 N N . GLU A 1 515 ? 14.985 -13.887 -2.716 1.00 93.69 515 GLU A N 1
ATOM 4064 C CA . GLU A 1 515 ? 14.677 -14.374 -1.370 1.00 93.69 515 GLU A CA 1
ATOM 4065 C C . GLU A 1 515 ? 13.316 -13.868 -0.889 1.00 93.69 515 GLU A C 1
ATOM 4067 O O . GLU A 1 515 ? 12.582 -14.633 -0.264 1.00 93.69 515 GLU A O 1
ATOM 4072 N N . MET A 1 516 ? 12.951 -12.621 -1.213 1.00 94.19 516 MET A N 1
ATOM 4073 C CA . MET A 1 516 ? 11.604 -12.109 -0.942 1.00 94.19 516 MET A CA 1
ATOM 4074 C C . MET A 1 516 ? 10.546 -12.928 -1.666 1.00 94.19 516 MET A C 1
ATOM 4076 O O . MET A 1 516 ? 9.595 -13.404 -1.048 1.00 94.19 516 MET A O 1
ATOM 4080 N N . LEU A 1 517 ? 10.753 -13.157 -2.966 1.00 93.44 517 LEU A N 1
ATOM 4081 C CA . LEU A 1 517 ? 9.841 -13.964 -3.763 1.00 93.44 517 LEU A CA 1
ATOM 4082 C C . LEU A 1 517 ? 9.761 -15.413 -3.251 1.00 93.44 517 LEU A C 1
ATOM 4084 O O . LEU A 1 517 ? 8.684 -16.008 -3.258 1.00 93.44 517 LEU A O 1
ATOM 4088 N N . ASP A 1 518 ? 10.870 -15.997 -2.791 1.00 94.75 518 ASP A N 1
ATOM 4089 C CA . ASP A 1 518 ? 10.860 -17.321 -2.157 1.00 94.75 518 ASP A CA 1
ATOM 4090 C C . ASP A 1 518 ? 10.074 -17.325 -0.833 1.00 94.75 518 ASP A C 1
ATOM 4092 O O . ASP A 1 518 ? 9.284 -18.237 -0.578 1.00 94.75 518 ASP A O 1
ATOM 4096 N N . GLY A 1 519 ? 10.230 -16.277 -0.016 1.00 96.38 519 GLY A N 1
ATOM 4097 C CA . GLY A 1 519 ? 9.442 -16.067 1.198 1.00 96.38 519 GLY A CA 1
ATOM 4098 C C . GLY A 1 519 ? 7.945 -15.982 0.898 1.00 96.38 519 GLY A C 1
ATOM 4099 O O . GLY A 1 519 ? 7.168 -16.744 1.469 1.00 96.38 519 GLY A O 1
ATOM 4100 N N . TRP A 1 520 ? 7.549 -15.156 -0.069 1.00 96.56 520 TRP A N 1
ATOM 4101 C CA . TRP A 1 520 ? 6.170 -15.058 -0.554 1.00 96.56 520 TRP A CA 1
ATOM 4102 C C . TRP A 1 520 ? 5.604 -16.404 -1.024 1.00 96.56 520 TRP A C 1
ATOM 4104 O O . TRP A 1 520 ? 4.550 -16.849 -0.565 1.00 96.56 520 TRP A O 1
ATOM 4114 N N . ASN A 1 521 ? 6.330 -17.103 -1.902 1.00 95.69 521 ASN A N 1
ATOM 4115 C CA . ASN A 1 521 ? 5.887 -18.376 -2.474 1.00 95.69 521 ASN A CA 1
ATOM 4116 C C . ASN A 1 521 ? 5.692 -19.469 -1.416 1.00 95.69 521 ASN A C 1
ATOM 4118 O O . ASN A 1 521 ? 4.958 -20.427 -1.662 1.00 95.69 521 ASN A O 1
ATOM 4122 N N . SER A 1 522 ? 6.315 -19.344 -0.239 1.00 96.75 522 SER A N 1
ATOM 4123 C CA . SER A 1 522 ? 6.091 -20.291 0.852 1.00 96.75 522 SER A CA 1
ATOM 4124 C C . SER A 1 522 ? 4.656 -20.244 1.399 1.00 96.75 522 SER A C 1
ATOM 4126 O O . SER A 1 522 ? 4.111 -21.312 1.661 1.00 96.75 522 SER A O 1
ATOM 4128 N N . PHE A 1 523 ? 4.015 -19.068 1.448 1.00 96.25 523 PHE A N 1
ATOM 4129 C CA . PHE A 1 523 ? 2.607 -18.900 1.855 1.00 96.25 523 PHE A CA 1
ATOM 4130 C C . PHE A 1 523 ? 1.632 -19.270 0.740 1.00 96.25 523 PHE A C 1
ATOM 4132 O O . PHE A 1 523 ? 0.573 -19.842 0.986 1.00 96.25 523 PHE A O 1
ATOM 4139 N N . VAL A 1 524 ? 2.019 -19.012 -0.512 1.00 94.00 524 VAL A N 1
ATOM 4140 C CA . VAL A 1 524 ? 1.246 -19.479 -1.670 1.00 94.00 524 VAL A CA 1
ATOM 4141 C C . VAL A 1 524 ? 1.180 -21.004 -1.695 1.00 94.00 524 VAL A C 1
ATOM 4143 O O . VAL A 1 524 ? 0.131 -21.589 -1.946 1.00 94.00 524 VAL A O 1
ATOM 4146 N N . LYS A 1 525 ? 2.297 -21.671 -1.388 1.00 93.69 525 LYS A N 1
ATOM 4147 C CA . LYS A 1 525 ? 2.384 -23.133 -1.365 1.00 93.69 525 LYS A CA 1
ATOM 4148 C C . LYS A 1 525 ? 1.560 -23.768 -0.241 1.00 93.69 525 LYS A C 1
ATOM 4150 O O . LYS A 1 525 ? 1.061 -24.875 -0.434 1.00 93.69 525 LYS A O 1
ATOM 4155 N N . THR A 1 526 ? 1.455 -23.125 0.922 1.00 93.31 526 THR A N 1
ATOM 4156 C CA . THR A 1 526 ? 0.635 -23.619 2.042 1.00 93.31 526 THR A CA 1
ATOM 4157 C C . THR A 1 526 ? -0.848 -23.297 1.879 1.00 93.31 526 THR A C 1
ATOM 4159 O O . THR A 1 526 ? -1.665 -23.893 2.573 1.00 93.31 526 THR A O 1
ATOM 4162 N N . GLY A 1 527 ? -1.202 -22.409 0.944 1.00 92.31 527 GLY A N 1
ATOM 4163 C CA . GLY A 1 527 ? -2.572 -21.947 0.739 1.00 92.31 527 GLY A CA 1
ATOM 4164 C C . GLY A 1 527 ? -2.995 -20.843 1.707 1.00 92.31 527 GLY A C 1
ATOM 4165 O O . GLY A 1 527 ? -4.146 -20.426 1.660 1.00 92.31 527 GLY A O 1
ATOM 4166 N N . ASP A 1 528 ? -2.078 -20.337 2.539 1.00 93.44 528 ASP A N 1
ATOM 4167 C CA . ASP A 1 528 ? -2.325 -19.192 3.427 1.00 93.44 528 ASP A CA 1
ATOM 4168 C C . ASP A 1 528 ? -2.495 -17.882 2.635 1.00 93.44 528 ASP A C 1
ATOM 4170 O O . ASP A 1 528 ? -3.041 -16.902 3.141 1.00 93.44 528 ASP A O 1
ATOM 4174 N N . LEU A 1 529 ? -2.037 -17.868 1.379 1.00 93.75 529 LEU A N 1
ATOM 4175 C CA . LEU A 1 529 ? -2.182 -16.759 0.447 1.00 93.75 529 LEU A CA 1
ATOM 4176 C C . LEU A 1 529 ? -2.495 -17.280 -0.959 1.00 93.75 529 LEU A C 1
ATOM 4178 O O . LEU A 1 529 ? -1.829 -18.186 -1.454 1.00 93.75 529 LEU A O 1
ATOM 4182 N N . VAL A 1 530 ? -3.460 -16.679 -1.653 1.00 91.75 530 VAL A N 1
ATOM 4183 C CA . VAL A 1 530 ? -3.693 -16.961 -3.077 1.00 91.75 530 VAL A CA 1
ATOM 4184 C C . VAL A 1 530 ? -2.957 -15.916 -3.902 1.00 91.75 530 VAL A C 1
ATOM 4186 O O . VAL A 1 530 ? -3.307 -14.740 -3.864 1.00 91.75 530 VAL A O 1
ATOM 4189 N N . SER A 1 531 ? -1.936 -16.332 -4.653 1.00 88.38 531 SER A N 1
ATOM 4190 C CA . SER A 1 531 ? -1.223 -15.434 -5.568 1.00 88.38 531 SER A CA 1
ATOM 4191 C C . SER A 1 531 ? -2.131 -15.039 -6.731 1.00 88.38 531 SER A C 1
ATOM 4193 O O . SER A 1 531 ? -2.628 -15.908 -7.448 1.00 88.38 531 SER A O 1
ATOM 4195 N N . VAL A 1 532 ? -2.327 -13.739 -6.930 1.00 83.44 532 VAL A N 1
ATOM 4196 C CA . VAL A 1 532 ? -3.146 -13.183 -8.014 1.00 83.44 532 VAL A CA 1
ATOM 4197 C C . VAL A 1 532 ? -2.271 -12.820 -9.202 1.00 83.44 532 VAL A C 1
ATOM 4199 O O . VAL A 1 532 ? -2.578 -13.191 -10.332 1.00 83.44 532 VAL A O 1
ATOM 4202 N N . ALA A 1 533 ? -1.172 -12.106 -8.963 1.00 85.81 533 ALA A N 1
ATOM 4203 C CA . ALA A 1 533 ? -0.324 -11.619 -10.039 1.00 85.81 533 ALA A CA 1
ATOM 4204 C C . ALA A 1 533 ? 1.131 -11.433 -9.603 1.00 85.81 533 ALA A C 1
ATOM 4206 O O . ALA A 1 533 ? 1.431 -11.116 -8.453 1.00 85.81 533 ALA A O 1
ATOM 4207 N N . MET A 1 534 ? 2.043 -11.596 -10.564 1.00 86.81 534 MET A N 1
ATOM 4208 C CA . MET A 1 534 ? 3.451 -11.238 -10.426 1.00 86.81 534 MET A CA 1
ATOM 4209 C C . MET A 1 534 ? 3.814 -10.218 -11.499 1.00 86.81 534 MET A C 1
ATOM 4211 O O . MET A 1 534 ? 3.889 -10.511 -12.699 1.00 86.81 534 MET A O 1
ATOM 4215 N N . TYR A 1 535 ? 4.083 -9.003 -11.056 1.00 85.44 535 TYR A N 1
ATOM 4216 C CA . TYR A 1 535 ? 4.421 -7.895 -11.925 1.00 85.44 535 TYR A CA 1
ATOM 4217 C C . TYR A 1 535 ? 5.924 -7.738 -11.982 1.00 85.44 535 TYR A C 1
ATOM 4219 O O . TYR A 1 535 ? 6.625 -7.818 -10.978 1.00 85.44 535 TYR A O 1
ATOM 4227 N N . ARG A 1 536 ? 6.439 -7.519 -13.188 1.00 82.44 536 ARG A N 1
ATOM 4228 C CA . ARG A 1 536 ? 7.870 -7.339 -13.410 1.00 82.44 536 ARG A CA 1
ATOM 4229 C C . ARG A 1 536 ? 8.129 -6.037 -14.113 1.00 82.44 536 ARG A C 1
ATOM 4231 O O . ARG A 1 536 ? 7.521 -5.744 -15.146 1.00 82.44 536 ARG A O 1
ATOM 4238 N N . ASN A 1 537 ? 9.105 -5.306 -13.594 1.00 78.62 537 ASN A N 1
ATOM 4239 C CA . ASN A 1 537 ? 9.515 -4.047 -14.179 1.00 78.62 537 ASN A CA 1
ATOM 4240 C C . ASN A 1 537 ? 11.023 -4.036 -14.449 1.00 78.62 537 ASN A C 1
ATOM 4242 O O . ASN A 1 537 ? 11.789 -3.471 -13.677 1.00 78.62 537 ASN A O 1
ATOM 4246 N N . PRO A 1 538 ? 11.477 -4.642 -15.561 1.00 71.38 538 PRO A N 1
ATOM 4247 C CA . PRO A 1 538 ? 12.907 -4.713 -15.864 1.00 71.38 538 PRO A CA 1
ATOM 4248 C C . PRO A 1 538 ? 13.541 -3.339 -16.134 1.00 71.38 538 PRO A C 1
ATOM 4250 O O . PRO A 1 538 ? 14.764 -3.243 -16.192 1.00 71.38 538 PRO A O 1
ATOM 4253 N N . ASP A 1 539 ? 12.726 -2.295 -16.327 1.00 75.50 539 ASP A N 1
ATOM 4254 C CA . ASP A 1 539 ? 13.184 -0.962 -16.715 1.00 75.50 539 ASP A CA 1
ATOM 4255 C C . ASP A 1 539 ? 13.235 0.030 -15.531 1.00 75.50 539 ASP A C 1
ATOM 4257 O O . ASP A 1 539 ? 13.544 1.203 -15.751 1.00 75.50 539 ASP A O 1
ATOM 4261 N N . LEU A 1 540 ? 12.890 -0.388 -14.305 1.00 72.12 540 LEU A N 1
ATOM 4262 C CA . LEU A 1 540 ? 12.948 0.444 -13.093 1.00 72.12 540 LEU A CA 1
ATOM 4263 C C . LEU A 1 540 ? 13.944 -0.101 -12.062 1.00 72.12 540 LEU A C 1
ATOM 4265 O O . LEU A 1 540 ? 14.443 -1.216 -12.178 1.00 72.12 540 LEU A O 1
ATOM 4269 N N . GLY A 1 541 ? 14.235 0.722 -11.048 1.00 68.94 541 GLY A N 1
ATOM 4270 C CA . GLY A 1 541 ? 15.034 0.316 -9.890 1.00 68.94 541 GLY A CA 1
ATOM 4271 C C . GLY A 1 541 ? 14.375 -0.806 -9.081 1.00 68.94 541 GLY A C 1
ATOM 4272 O O . GLY A 1 541 ? 15.062 -1.755 -8.717 1.00 68.94 541 GLY A O 1
ATOM 4273 N N . SER A 1 542 ? 13.054 -0.750 -8.881 1.00 77.00 542 SER A N 1
ATOM 4274 C CA . SER A 1 542 ? 12.297 -1.860 -8.287 1.00 77.00 542 SER A CA 1
ATOM 4275 C C . SER A 1 542 ? 12.129 -2.992 -9.316 1.00 77.00 542 SER A C 1
ATOM 4277 O O . SER A 1 542 ? 11.659 -2.733 -10.432 1.00 77.00 542 SER A O 1
ATOM 4279 N N . PRO A 1 543 ? 12.517 -4.242 -8.995 1.00 80.12 543 PRO A N 1
ATOM 4280 C CA . PRO A 1 543 ? 12.443 -5.378 -9.907 1.00 80.12 543 PRO A CA 1
ATOM 4281 C C . PRO A 1 543 ? 10.993 -5.790 -10.233 1.00 80.12 543 PRO A C 1
ATOM 4283 O O . PRO A 1 543 ? 10.767 -6.499 -11.224 1.00 80.12 543 PRO A O 1
ATOM 4286 N N . GLY A 1 544 ? 10.007 -5.326 -9.461 1.00 87.81 544 GLY A N 1
ATOM 4287 C CA . GLY A 1 544 ? 8.598 -5.692 -9.579 1.00 87.81 544 GLY A CA 1
ATOM 4288 C C . GLY A 1 544 ? 7.995 -6.053 -8.226 1.00 87.81 544 GLY A C 1
ATOM 4289 O O . GLY A 1 544 ? 8.695 -6.048 -7.228 1.00 87.81 544 GLY A O 1
ATOM 4290 N N . PHE A 1 545 ? 6.714 -6.403 -8.207 1.00 93.06 545 PHE A N 1
ATOM 4291 C CA . PHE A 1 545 ? 5.977 -6.737 -6.989 1.00 93.06 545 PHE A CA 1
ATOM 4292 C C . PHE A 1 545 ? 5.018 -7.895 -7.259 1.00 93.06 545 PHE A C 1
ATOM 4294 O O . PHE A 1 545 ? 4.705 -8.221 -8.411 1.00 93.06 545 PHE A O 1
ATOM 4301 N N . VAL A 1 546 ? 4.545 -8.522 -6.194 1.00 94.12 546 VAL A N 1
ATOM 4302 C CA . VAL A 1 546 ? 3.523 -9.573 -6.232 1.00 94.12 546 VAL A CA 1
ATOM 4303 C C . VAL A 1 546 ? 2.257 -9.091 -5.543 1.00 94.12 546 VAL A C 1
ATOM 4305 O O . VAL A 1 546 ? 2.309 -8.253 -4.648 1.00 94.12 546 VAL A O 1
ATOM 4308 N N . GLU A 1 547 ? 1.124 -9.612 -5.991 1.00 94.75 547 GLU A N 1
ATOM 4309 C CA . GLU A 1 547 ? -0.206 -9.318 -5.466 1.00 94.75 547 GLU A CA 1
ATOM 4310 C C . GLU A 1 547 ? -0.888 -10.641 -5.121 1.00 94.75 547 GLU A C 1
ATOM 4312 O O . GLU A 1 547 ? -0.840 -11.599 -5.900 1.00 94.75 547 GLU A O 1
ATOM 4317 N N . GLY A 1 548 ? -1.506 -10.705 -3.950 1.00 94.88 548 GLY A N 1
ATOM 4318 C CA . GLY A 1 548 ? -2.195 -11.878 -3.436 1.00 94.88 548 GLY A CA 1
ATOM 4319 C C . GLY A 1 548 ? -3.408 -11.499 -2.597 1.00 94.88 548 GLY A C 1
ATOM 4320 O O . GLY A 1 548 ? -3.638 -10.326 -2.315 1.00 94.88 548 GLY A O 1
ATOM 4321 N N . ILE A 1 549 ? -4.198 -12.501 -2.223 1.00 96.00 549 ILE A N 1
ATOM 4322 C CA . ILE A 1 549 ? -5.414 -12.328 -1.422 1.00 96.00 549 ILE A CA 1
ATOM 4323 C C . ILE A 1 549 ? -5.446 -13.368 -0.306 1.00 96.00 549 ILE A C 1
ATOM 4325 O O . ILE A 1 549 ? -5.109 -14.538 -0.524 1.00 96.00 549 ILE A O 1
ATOM 4329 N N . VAL A 1 550 ? -5.871 -12.943 0.883 1.00 96.06 550 VAL A N 1
ATOM 4330 C CA . VAL A 1 550 ? -6.110 -13.831 2.027 1.00 96.06 550 VAL A CA 1
ATOM 4331 C C . VAL A 1 550 ? -7.394 -14.644 1.792 1.00 96.06 550 VAL A C 1
ATOM 4333 O O . VAL A 1 550 ? -8.450 -14.048 1.574 1.00 96.06 550 VAL A O 1
ATOM 4336 N N . PRO A 1 551 ? -7.361 -15.990 1.834 1.00 93.38 551 PRO A N 1
ATOM 4337 C CA . PRO A 1 551 ? -8.543 -16.818 1.577 1.00 93.38 551 PRO A CA 1
ATOM 4338 C C . PRO A 1 551 ? -9.719 -16.552 2.542 1.00 93.38 551 PRO A C 1
ATOM 4340 O O . PRO A 1 551 ? -9.526 -16.322 3.733 1.00 93.38 551 PRO A O 1
ATOM 4343 N N . GLU A 1 552 ? -10.964 -16.669 2.062 1.00 86.50 552 GLU A N 1
ATOM 4344 C CA . GLU A 1 552 ? -12.178 -16.459 2.883 1.00 86.50 552 GLU A CA 1
ATOM 4345 C C . GLU A 1 552 ? -12.470 -17.584 3.901 1.00 86.50 552 GLU A C 1
ATOM 4347 O O . GLU A 1 552 ? -13.193 -17.393 4.889 1.00 86.50 552 GLU A O 1
ATOM 4352 N N . SER A 1 553 ? -11.925 -18.781 3.697 1.00 80.62 553 SER A N 1
ATOM 4353 C CA . SER A 1 553 ? -12.151 -19.934 4.569 1.00 80.62 553 SER A CA 1
ATOM 4354 C C . SER A 1 553 ? -10.871 -20.724 4.792 1.00 80.62 553 SER A C 1
ATOM 4356 O O . SER A 1 553 ? -10.192 -21.083 3.838 1.00 80.62 553 SER A O 1
ATOM 4358 N N . ASN A 1 554 ? -10.623 -21.111 6.048 1.00 59.91 554 ASN A N 1
ATOM 4359 C CA . ASN A 1 554 ? -9.551 -22.040 6.443 1.00 59.91 554 ASN A CA 1
ATOM 4360 C C . ASN A 1 554 ? -9.816 -23.494 5.987 1.00 59.91 554 ASN A C 1
ATOM 4362 O O . ASN A 1 554 ? -9.160 -24.420 6.455 1.00 59.91 554 ASN A O 1
ATOM 4366 N N . GLY A 1 555 ? -10.839 -23.713 5.159 1.00 47.25 555 GLY A N 1
ATOM 4367 C CA . GLY A 1 555 ? -11.336 -25.024 4.768 1.00 47.25 555 GLY A CA 1
ATOM 4368 C C . GLY A 1 555 ? -10.959 -25.323 3.329 1.00 47.25 555 GLY A C 1
ATOM 4369 O O . GLY A 1 555 ? -11.356 -24.579 2.438 1.00 47.25 555 GLY A O 1
ATOM 4370 N N . GLU A 1 556 ? -10.179 -26.390 3.161 1.00 42.03 556 GLU A N 1
ATOM 4371 C CA . GLU A 1 556 ? -10.011 -27.197 1.952 1.00 42.03 556 GLU A CA 1
ATOM 4372 C C . GLU A 1 556 ? -10.595 -26.582 0.671 1.00 42.03 556 GLU A C 1
ATOM 4374 O O . GLU A 1 556 ? -11.725 -26.863 0.275 1.00 42.03 556 GLU A O 1
ATOM 4379 N N . TYR A 1 557 ? -9.759 -25.866 -0.082 1.00 42.81 557 TYR A N 1
ATOM 4380 C CA . TYR A 1 557 ? -9.812 -26.062 -1.525 1.00 42.81 557 TYR A CA 1
ATOM 4381 C C . TYR A 1 557 ? -9.369 -27.510 -1.772 1.00 42.81 557 TYR A C 1
ATOM 4383 O O . TYR A 1 557 ? -8.201 -27.773 -2.058 1.00 42.81 557 TYR A O 1
ATOM 4391 N N . THR A 1 558 ? -10.275 -28.482 -1.622 1.00 34.38 558 THR A N 1
ATOM 4392 C CA . THR A 1 558 ? -10.118 -29.748 -2.336 1.00 34.38 558 THR A CA 1
ATOM 4393 C C . THR A 1 558 ? -10.095 -29.370 -3.805 1.00 34.38 558 THR A C 1
ATOM 4395 O O . THR A 1 558 ? -11.135 -29.092 -4.400 1.00 34.38 558 THR A O 1
ATOM 4398 N N . LEU A 1 559 ? -8.886 -29.287 -4.361 1.00 37.22 559 LEU A N 1
ATOM 4399 C CA . LEU A 1 559 ? -8.648 -29.335 -5.792 1.00 37.22 559 LEU A CA 1
ATOM 4400 C C . LEU A 1 559 ? -9.285 -30.639 -6.270 1.00 37.22 559 LEU A C 1
ATOM 4402 O O . LEU A 1 559 ? -8.683 -31.707 -6.172 1.00 37.22 559 LEU A O 1
ATOM 4406 N N . GLY A 1 560 ? -10.543 -30.552 -6.697 1.00 30.91 560 GLY A N 1
ATOM 4407 C CA . GLY A 1 560 ? -11.174 -31.577 -7.506 1.00 30.91 560 GLY A CA 1
ATOM 4408 C C . GLY A 1 560 ? -10.426 -31.614 -8.829 1.00 30.91 560 GLY A C 1
ATOM 4409 O O . GLY A 1 560 ? -10.765 -30.867 -9.742 1.00 30.91 560 GLY A O 1
ATOM 4410 N N . LEU A 1 561 ? -9.346 -32.397 -8.852 1.00 32.81 561 LEU A N 1
ATOM 4411 C CA . LEU A 1 561 ? -8.668 -32.845 -10.062 1.00 32.81 561 LEU A CA 1
ATOM 4412 C C . LEU A 1 561 ? -9.589 -33.746 -10.883 1.00 32.81 561 LEU A C 1
ATOM 4414 O O . LEU A 1 561 ? -10.300 -34.574 -10.264 1.00 32.81 561 LEU A O 1
#

Organism: NCBI:txid267567

pLDDT: mean 72.44, std 22.74, range [25.36, 98.81]